Protein AF-A0A9J8C449-F1 (afdb_monomer)

Organism: NCBI:txid630221

Foldseek 3Di:
DDDPDDPDDFDWDDDPPRWTWGWDQDPNDIAIATEDDPVCLVVLLCVLAVDVVNPNDALVSSLVSRVRHHDDPCSSVVSNVSSVPDPVCVVPPDPDDDPDPQDDDPADAAWQQEKEWDKDAQDPQAPVQFRIWIWIATRHLRQIDIATDNDLALVVVLVVLVVVCVPRNQHQEYEYEPDPSCPDPSNVVSCVVSNHHYDYDDPPCCSVRVSRVVVVVQLVVVLVVPADPVNRCSNVCRVVSSLVQQQDQDPVARDRSVCSRPVDHDCDPVNVVVCVVVVDDPPPDAPVNVVVVVVVVVVVQVVQFDDDPDPQKTWGADPPDPDRTDIDRHPDDDDDDDDDDPDDDDDDPDPPDDDDDPPDDPVRVVVVVVLCVVLVVLDDLAAAADPPAADEWAFDPPDAAADDADDDRPVCQVVVVVVVVVCVVSQFKDADPFPHAFYWDWDADPVRDTDIATDCVVSQVGTDADPQDFDDVVVVVVLQVQFPDKDKDAHNVQQSRHAHDPVRFSNQWHDGPVHIMTGRTGGPDRNCSQNRQQVVQCVLCVVPVNFWDDGRRITMGGDHQPPPPDDPCSVVVRSVVVVVSSCSVVVDDDDDDDDDDPDDDDDDDDDDDD

InterPro domains:
  IPR000477 Reverse transcriptase domain [PF00078] (443-555)
  IPR000477 Reverse transcriptase domain [PS50878] (424-610)
  IPR001584 Integrase, catalytic core [PF00665] (111-206)
  IPR001584 Integrase, catalytic core [PS50994] (107-265)
  IPR012337 Ribonuclease H-like superfamily [SSF53098] (104-260)
  IPR036397 Ribonuclease H superfamily [G3DSA:3.30.420.10] (106-303)
  IPR041588 Integrase zinc-binding domain [PF17921] (36-94)
  IPR043128 Reverse transcriptase/Diguanylate cyclase domain [G3DSA:3.30.70.270] (468-555)
  IPR043502 DNA/RNA polymerase superfamily [SSF56672] (372-555)
  IPR054465 Integrase p58-like, C-terminal domain [PF22938] (307-335)

Sequence (610 aa):
MIYNRLPTPLPISSSKTACFYCVAQRRGEEKTLLVVPRSKIQTVLELAHAHPMAGHLGAQNTAQRIRDRFHWPGLEGDVKRYCQACPTCQRTSPHTPPPSPLIPLPIIEVPFERIGMDLVGPLPKSARGHEHILVIVDYATRYPEAIPLRKATAKNIAQELFLLSSRVGLPAEILTDQGTPFMSRIMADLCKLLKVRQIRTSVYHPQTDGLVERFNKTLKQMLRRVVAEDQRDWDQMIPYVLFGIREVPQASTGFTPFELLFNRQPRGLLDVAREAWEQQPAVCRTTLEHIKAMRERIDRVMPLVGRSVGPVTYKVRQPGRRKEEQLYHINLLKRWVGTGPQLSALATTSPVVVDMDPNLSAAQKTELQHLVGQFLDVFSPLPGRTTVIQHEVRTPPGVIVRQRPYRVPEARRHAIETEVQEMLKLGVIEPSQSPWSSPIVMVPKPDGTLRFCNDFRRLNEVSEFDGYPMPRVDELLDRLGRARFISTLDLTKGYWQVPLSKDAKPKTAFSTPSGHWQYRVLPFGLHGAPATFQRLMDVLLRPHMAYAAAYIDDVDFHFTVQHRAGTANANADGLSRIGAAFAGLSGSTPHPPHISPLFRRRRSTLRGGV

pLDDT: mean 71.99, std 20.97, range [21.2, 97.25]

Radius of gyration: 38.18 Å; Cα contacts (8 Å, |Δi|>4): 754; chains: 1; bounding box: 109×76×100 Å

Mean predicted aligned error: 22.21 Å

Nearest PDB structures (foldseek):
  4ol8-assembly1_B  TM=8.889E-01  e=1.199E-18  Saccharomyces cerevisiae
  8r0s-assembly1_A  TM=8.826E-01  e=1.039E-17  Cauliflower mosaic virus
  4ol8-assembly2_F  TM=8.620E-01  e=9.270E-18  Saccharomyces cerevisiae
  7o0h-assembly1_A  TM=8.872E-01  e=2.558E-13  White-tufted-ear marmoset simian foamy virus
  7kse-assembly1_A  TM=8.700E-01  e=1.406E-12  Eastern chimpanzee simian foamy virus

Secondary structure (DSSP, 8-state):
------SS---EEEETTTEEEEEEEETTEEEEEEE--GGGHHHHHIIIIISTTTTT--HHHHHHHHHTTEE-TTHHHHHHHHHHH-HHHHHHS---PPPPP-PPPPPP-STTSEEEEEEE-PPPPPTT---EEEEEEETTT--EEEEEESS--HHHHHHHHHHHHHHH---SEEEE-S-TTTTSHHHHHHHHHTT-EEEE--TT-TTTTHHHHHHHHHHHHHHHHHS-TT---HHHHHHHHHHHHHHSPPTTTSS-HHHHHHSS----HHHHHHHHHTT-------HHHHHHHHHHHHHHHGGGEEEEEETTEEEEE-TTSSSSEEEEE----PPP---------------------TTS-HHHHHHHHHHHHHTGGG--SS----SS--B-----TT---BPPPPPPPHHHHHHHHHHHHHHHHTTSEEE---S-BEEEEEEE-TTSPEEEEE--HHHHHHSPP--PPPPPHHHHHHHHTT-SEEEEEE-TTGGGGSBBPTTTGGGG-EEETTEEEEESBPPTT-TTHHHHHHHHHHHHHGGGTTTEEEETTEEEEEE-----TT-TTHHHHHHHHHHHHHHHHHTPPPPPPP----------------

Structure (mmCIF, N/CA/C/O backbone):
data_AF-A0A9J8C449-F1
#
_entry.id   AF-A0A9J8C449-F1
#
loop_
_atom_site.group_PDB
_atom_site.id
_atom_site.type_symbol
_atom_site.label_atom_id
_atom_site.label_alt_id
_atom_site.label_comp_id
_atom_site.label_asym_id
_atom_site.label_entity_id
_atom_site.label_seq_id
_atom_site.pdbx_PDB_ins_code
_atom_site.Cartn_x
_atom_site.Cartn_y
_atom_site.Cartn_z
_atom_site.occupancy
_atom_site.B_iso_or_equiv
_atom_site.auth_seq_id
_atom_site.auth_comp_id
_atom_site.auth_asym_id
_atom_site.auth_atom_id
_atom_site.pdbx_PDB_model_num
ATOM 1 N N . MET A 1 1 ? 54.808 9.198 -59.146 1.00 37.00 1 MET A N 1
ATOM 2 C CA . MET A 1 1 ? 55.521 9.434 -57.871 1.00 37.00 1 MET A CA 1
ATOM 3 C C . MET A 1 1 ? 54.532 9.838 -56.780 1.00 37.00 1 MET A C 1
ATOM 5 O O . MET A 1 1 ? 54.303 11.024 -56.634 1.00 37.00 1 MET A O 1
ATOM 9 N N . ILE A 1 2 ? 53.912 8.913 -56.036 1.00 38.25 2 ILE A N 1
ATOM 10 C CA . ILE A 1 2 ? 53.208 9.261 -54.782 1.00 38.25 2 ILE A CA 1
ATOM 11 C C . ILE A 1 2 ? 53.187 8.025 -53.879 1.00 38.25 2 ILE A C 1
ATOM 13 O O . ILE A 1 2 ? 52.406 7.127 -54.147 1.00 38.25 2 ILE A O 1
ATOM 17 N N . TYR A 1 3 ? 53.995 7.998 -52.820 1.00 33.19 3 TYR A N 1
ATOM 18 C CA . TYR A 1 3 ? 53.690 7.307 -51.559 1.00 33.19 3 TYR A CA 1
ATOM 19 C C . TYR A 1 3 ? 54.599 7.898 -50.482 1.00 33.19 3 TYR A C 1
ATOM 21 O O . TYR A 1 3 ? 55.740 7.481 -50.331 1.00 33.19 3 TYR A O 1
ATOM 29 N N . ASN A 1 4 ? 54.104 8.897 -49.751 1.00 32.56 4 ASN A N 1
ATOM 30 C CA . ASN A 1 4 ? 54.769 9.375 -48.545 1.00 32.56 4 ASN A CA 1
ATOM 31 C C . ASN A 1 4 ? 53.966 8.940 -47.316 1.00 32.56 4 ASN A C 1
ATOM 33 O O . ASN A 1 4 ? 52.806 9.316 -47.161 1.00 32.56 4 ASN A O 1
ATOM 37 N N . ARG A 1 5 ? 54.669 8.190 -46.457 1.00 38.78 5 ARG A N 1
ATOM 38 C CA . ARG A 1 5 ? 54.369 7.789 -45.071 1.00 38.78 5 ARG A CA 1
ATOM 39 C C . ARG A 1 5 ? 53.291 6.714 -44.874 1.00 38.78 5 ARG A C 1
ATOM 41 O O . ARG A 1 5 ? 52.127 7.005 -44.626 1.00 38.78 5 ARG A O 1
ATOM 48 N N . LEU A 1 6 ? 53.744 5.458 -44.856 1.00 35.78 6 LEU A N 1
ATOM 49 C CA . LEU A 1 6 ? 53.106 4.359 -44.124 1.00 35.78 6 LEU A CA 1
ATOM 50 C C . LEU A 1 6 ? 53.951 4.055 -42.873 1.00 35.78 6 LEU A C 1
ATOM 52 O O . LEU A 1 6 ? 55.174 3.967 -43.000 1.00 35.78 6 LEU A O 1
ATOM 56 N N . PRO A 1 7 ? 53.355 3.886 -41.680 1.00 38.38 7 PRO A N 1
ATOM 57 C CA . PRO A 1 7 ? 54.047 3.273 -40.558 1.00 38.38 7 PRO A CA 1
ATOM 58 C C . PRO A 1 7 ? 54.103 1.756 -40.791 1.00 38.38 7 PRO A C 1
ATOM 60 O O . PRO A 1 7 ? 53.066 1.123 -40.977 1.00 38.38 7 PRO A O 1
ATOM 63 N N . THR A 1 8 ? 55.317 1.199 -40.756 1.00 42.41 8 THR A N 1
ATOM 64 C CA . THR A 1 8 ? 55.696 -0.224 -40.929 1.00 42.41 8 THR A CA 1
ATOM 65 C C . THR A 1 8 ? 55.421 -0.858 -42.314 1.00 42.41 8 THR A C 1
ATOM 67 O O . THR A 1 8 ? 54.273 -0.903 -42.756 1.00 42.41 8 THR A O 1
ATOM 70 N N . PRO A 1 9 ? 56.447 -1.381 -43.026 1.00 44.53 9 PRO A N 1
ATOM 71 C CA . PRO A 1 9 ? 56.247 -2.088 -44.288 1.00 44.53 9 PRO A CA 1
ATOM 72 C C . PRO A 1 9 ? 55.721 -3.505 -44.015 1.00 44.53 9 PRO A C 1
ATOM 74 O O . PRO A 1 9 ? 56.439 -4.354 -43.494 1.00 44.53 9 PRO A O 1
ATOM 77 N N . LEU A 1 10 ? 54.464 -3.770 -44.375 1.00 49.47 10 LEU A N 1
ATOM 78 C CA . LEU A 1 10 ? 54.008 -5.146 -44.588 1.00 49.47 10 LEU A CA 1
ATOM 79 C C . LEU A 1 10 ? 54.718 -5.692 -45.840 1.00 49.47 10 LEU A C 1
ATOM 81 O O . LEU A 1 10 ? 54.863 -4.938 -46.806 1.00 49.47 10 LEU A O 1
ATOM 85 N N . PRO A 1 11 ? 55.157 -6.962 -45.867 1.00 48.03 11 PRO A N 1
ATOM 86 C CA . PRO A 1 11 ? 55.794 -7.536 -47.044 1.00 48.03 11 PRO A CA 1
ATOM 87 C C . PRO A 1 11 ? 54.777 -7.578 -48.190 1.00 48.03 11 PRO A C 1
ATOM 89 O O . PRO A 1 11 ? 53.766 -8.280 -48.120 1.00 48.03 11 PRO A O 1
ATOM 92 N N . ILE A 1 12 ? 55.020 -6.769 -49.223 1.00 54.88 12 ILE A N 1
ATOM 93 C CA . ILE A 1 12 ? 54.203 -6.739 -50.435 1.00 54.88 12 ILE A CA 1
ATOM 94 C C . ILE A 1 12 ? 54.840 -7.698 -51.439 1.00 54.88 12 ILE A C 1
ATOM 96 O O . ILE A 1 12 ? 55.935 -7.446 -51.934 1.00 54.88 12 ILE A O 1
ATOM 100 N N . SER A 1 13 ? 54.151 -8.797 -51.735 1.00 53.62 13 SER A N 1
ATOM 101 C CA . SER A 1 13 ? 54.538 -9.752 -52.776 1.00 53.62 13 SER A CA 1
ATOM 102 C C . SER A 1 13 ? 53.733 -9.461 -54.045 1.00 53.62 13 S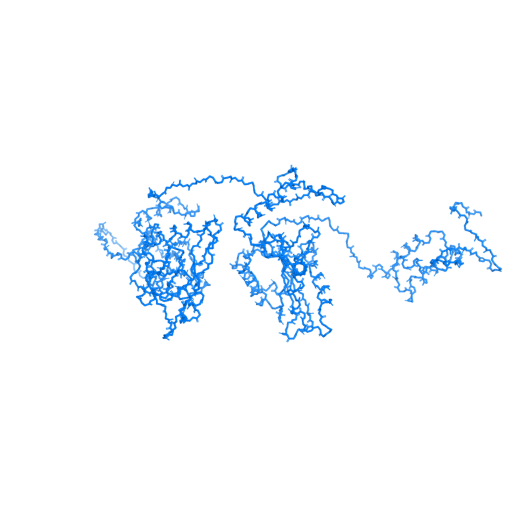ER A C 1
ATOM 104 O O . SER A 1 13 ? 52.500 -9.410 -54.014 1.00 53.62 13 SER A O 1
ATOM 106 N N . SER A 1 14 ? 54.422 -9.217 -55.161 1.00 49.91 14 SER A N 1
ATOM 107 C CA . SER A 1 14 ? 53.812 -9.079 -56.487 1.00 49.91 14 SER A CA 1
ATOM 108 C C . SER A 1 14 ? 53.711 -10.446 -57.161 1.00 49.91 14 SER A C 1
ATOM 110 O O . SER A 1 14 ? 54.717 -11.143 -57.279 1.00 49.91 14 SER A O 1
ATOM 112 N N . SER A 1 15 ? 52.532 -10.811 -57.669 1.00 52.34 15 SER A N 1
ATOM 113 C CA . SER A 1 15 ? 52.363 -11.977 -58.550 1.00 52.34 15 SER A CA 1
ATOM 114 C C . SER A 1 15 ? 51.977 -11.545 -59.976 1.00 52.34 15 SER A C 1
ATOM 116 O O . SER A 1 15 ? 51.610 -10.390 -60.202 1.00 52.34 15 SER A O 1
ATOM 118 N N . LYS A 1 16 ? 52.107 -12.472 -60.939 1.00 46.34 16 LYS A N 1
ATOM 119 C CA . LYS A 1 16 ? 52.131 -12.319 -62.417 1.00 46.34 16 LYS A CA 1
ATOM 120 C C . LYS A 1 16 ? 50.956 -11.558 -63.086 1.00 46.34 16 LYS A C 1
ATOM 122 O O . LYS A 1 16 ? 50.928 -11.469 -64.307 1.00 46.34 16 LYS A O 1
ATOM 127 N N . THR A 1 17 ? 50.021 -10.975 -62.337 1.00 51.72 17 THR A N 1
ATOM 128 C CA . THR A 1 17 ? 48.786 -10.322 -62.828 1.00 51.72 17 THR A CA 1
ATOM 129 C C . THR A 1 17 ? 48.638 -8.841 -62.425 1.00 51.72 17 THR A C 1
ATOM 131 O O . THR A 1 17 ? 47.529 -8.317 -62.398 1.00 51.72 17 THR A O 1
ATOM 134 N N . ALA A 1 18 ? 49.737 -8.138 -62.113 1.00 64.62 18 ALA A N 1
ATOM 135 C CA . ALA A 1 18 ? 49.751 -6.706 -61.740 1.00 64.62 18 ALA A CA 1
ATOM 136 C C . ALA A 1 18 ? 48.918 -6.341 -60.486 1.00 64.62 18 ALA A C 1
ATOM 138 O O . ALA A 1 18 ? 48.523 -5.191 -60.290 1.00 64.62 18 ALA A O 1
ATOM 139 N N . CYS A 1 19 ? 48.670 -7.321 -59.615 1.00 72.31 19 CYS A N 1
ATOM 140 C CA . CYS A 1 19 ? 47.982 -7.155 -58.337 1.00 72.31 19 CYS A CA 1
ATOM 141 C C . CYS A 1 19 ? 48.984 -7.216 -57.178 1.00 72.31 19 CYS A C 1
ATOM 143 O O . CYS A 1 19 ? 49.876 -8.065 -57.166 1.00 72.31 19 CYS A O 1
ATOM 145 N N . PHE A 1 20 ? 48.817 -6.334 -56.192 1.00 79.69 20 PHE A N 1
ATOM 146 C CA . PHE A 1 20 ? 49.635 -6.307 -54.980 1.00 79.69 20 PHE A CA 1
ATOM 147 C C . PHE A 1 20 ? 48.911 -7.019 -53.842 1.00 79.69 20 PHE A C 1
ATOM 149 O O . PHE A 1 20 ? 47.713 -6.818 -53.657 1.00 79.69 20 PHE A O 1
ATOM 156 N N . TYR A 1 21 ? 49.639 -7.803 -53.054 1.00 81.12 21 TYR A N 1
ATOM 157 C CA . TYR A 1 21 ? 49.100 -8.492 -51.885 1.00 81.12 21 TYR A CA 1
ATOM 158 C C . TYR A 1 21 ? 49.872 -8.098 -50.631 1.00 81.12 21 TYR A C 1
ATOM 160 O O . TYR A 1 21 ? 51.076 -7.864 -50.703 1.00 81.12 21 TYR A O 1
ATOM 168 N N . CYS A 1 22 ? 49.197 -8.040 -49.485 1.00 81.44 22 CYS A N 1
ATOM 169 C CA . CYS A 1 22 ? 49.839 -7.925 -48.180 1.00 81.44 22 CYS A CA 1
ATOM 170 C C . CYS A 1 22 ? 49.448 -9.101 -47.289 1.00 81.44 22 CYS A C 1
ATOM 172 O O . CYS A 1 22 ? 48.361 -9.664 -47.410 1.00 81.44 22 CYS A O 1
ATOM 174 N N . VAL A 1 23 ? 50.345 -9.480 -46.390 1.00 81.06 23 VAL A N 1
ATOM 175 C CA . VAL A 1 23 ? 50.112 -10.564 -45.439 1.00 81.06 23 VAL A CA 1
ATOM 176 C C . VAL A 1 23 ? 49.708 -9.967 -44.097 1.00 81.06 23 VAL A C 1
ATOM 178 O O . VAL A 1 23 ? 50.360 -9.045 -43.608 1.00 81.06 23 VAL A O 1
ATOM 181 N N . ALA A 1 24 ? 48.626 -10.466 -43.499 1.00 77.56 24 ALA A N 1
ATOM 182 C CA . ALA A 1 24 ? 48.186 -10.039 -42.177 1.00 77.56 24 ALA A CA 1
ATOM 183 C C . ALA A 1 24 ? 47.729 -11.226 -41.327 1.00 77.56 24 ALA A C 1
ATOM 185 O O . ALA A 1 24 ? 47.005 -12.105 -41.792 1.00 77.56 24 ALA A O 1
ATOM 186 N N . GLN A 1 25 ? 48.084 -11.197 -40.044 1.00 77.81 25 GLN A N 1
ATOM 187 C CA . GLN A 1 25 ? 47.613 -12.176 -39.071 1.00 77.81 25 GLN A CA 1
ATOM 188 C C . GLN A 1 25 ? 46.168 -11.845 -38.658 1.00 77.81 25 GLN A C 1
ATOM 190 O O . GLN A 1 25 ? 45.861 -10.732 -38.201 1.00 77.81 25 GLN A O 1
ATOM 195 N N . ARG A 1 26 ? 45.248 -12.794 -38.851 1.00 73.88 26 ARG A N 1
ATOM 196 C CA . ARG A 1 26 ? 43.815 -12.645 -38.554 1.00 73.88 26 ARG A CA 1
ATOM 197 C C . ARG A 1 26 ? 43.294 -13.919 -37.900 1.00 73.88 26 ARG A C 1
ATOM 199 O O . ARG A 1 26 ? 43.330 -14.980 -38.501 1.00 73.88 26 ARG A O 1
ATOM 206 N N . ARG A 1 27 ? 42.767 -13.800 -36.674 1.00 70.19 27 ARG A N 1
ATOM 207 C CA . ARG A 1 27 ? 42.214 -14.928 -35.891 1.00 70.19 27 ARG A CA 1
ATOM 208 C C . ARG A 1 27 ? 43.188 -16.112 -35.736 1.00 70.19 27 ARG A C 1
ATOM 210 O O . ARG A 1 27 ? 42.762 -17.255 -35.737 1.00 70.19 27 ARG A O 1
ATOM 217 N N . GLY A 1 28 ? 44.481 -15.823 -35.596 1.00 74.19 28 GLY A N 1
ATOM 218 C CA . GLY A 1 28 ? 45.526 -16.843 -35.446 1.00 74.19 28 GLY A CA 1
ATOM 219 C C . GLY A 1 28 ? 46.059 -17.420 -36.760 1.00 74.19 28 GLY A C 1
ATOM 220 O O . GLY A 1 28 ? 47.070 -18.108 -36.726 1.00 74.19 28 GLY A O 1
ATOM 221 N N . GLU A 1 29 ? 45.457 -17.089 -37.906 1.00 76.31 29 GLU A N 1
ATOM 222 C CA . GLU A 1 29 ? 45.892 -17.550 -39.229 1.00 76.31 29 GLU A CA 1
ATOM 223 C C . GLU A 1 29 ? 46.570 -16.426 -40.021 1.00 76.31 29 GLU A C 1
ATOM 225 O O . GLU A 1 29 ? 46.188 -15.251 -39.940 1.00 76.31 29 GLU A O 1
ATOM 230 N N . GLU A 1 30 ? 47.578 -16.788 -40.810 1.00 80.81 30 GLU A N 1
ATOM 231 C CA . GLU A 1 30 ? 48.200 -15.892 -41.777 1.00 80.81 30 GLU A CA 1
ATOM 232 C C . GLU A 1 30 ? 47.324 -15.814 -43.033 1.00 80.81 30 GLU A C 1
ATOM 234 O O . GLU A 1 30 ? 47.089 -16.817 -43.704 1.00 80.81 30 GLU A O 1
ATOM 239 N N . LYS A 1 31 ? 46.806 -14.620 -43.345 1.00 79.50 31 LYS A N 1
ATOM 240 C CA . LYS A 1 31 ? 45.970 -14.400 -44.530 1.00 79.50 31 LYS A CA 1
ATOM 241 C C . LYS A 1 31 ? 46.645 -13.461 -45.515 1.00 79.50 31 LYS A C 1
ATOM 243 O O . LYS A 1 31 ? 47.086 -12.369 -45.154 1.00 79.50 31 LYS A O 1
ATOM 248 N N . THR A 1 32 ? 46.642 -13.864 -46.781 1.00 84.31 32 THR A N 1
ATOM 249 C CA . THR A 1 32 ? 47.030 -13.019 -47.911 1.00 84.31 32 THR A CA 1
ATOM 250 C C . THR A 1 32 ? 45.841 -12.157 -48.338 1.00 84.31 32 THR A C 1
ATOM 252 O O . THR A 1 32 ? 44.788 -12.670 -48.711 1.00 84.31 32 THR A O 1
ATOM 255 N N . LEU A 1 33 ? 46.000 -10.837 -48.276 1.00 84.25 33 LEU A N 1
ATOM 256 C CA . LEU A 1 33 ? 44.975 -9.841 -48.582 1.00 84.25 33 LEU A CA 1
ATOM 257 C C . LEU A 1 33 ? 45.326 -9.109 -49.876 1.00 84.25 33 LEU A C 1
ATOM 259 O O . LEU A 1 33 ? 46.463 -8.675 -50.054 1.00 84.25 33 LEU A O 1
ATOM 263 N N . LEU A 1 34 ? 44.348 -8.912 -50.759 1.00 87.06 34 LEU A N 1
ATOM 264 C CA . LEU A 1 34 ? 44.548 -8.114 -51.968 1.00 87.06 34 LEU A CA 1
ATOM 265 C C . LEU A 1 34 ? 44.576 -6.621 -51.615 1.00 87.06 34 LEU A C 1
ATOM 267 O O . LEU A 1 34 ? 43.636 -6.094 -51.011 1.00 87.06 34 LEU A O 1
ATOM 271 N N . VAL A 1 35 ? 45.632 -5.923 -52.028 1.00 87.12 35 VAL A N 1
ATOM 272 C CA . VAL A 1 35 ? 45.736 -4.469 -51.897 1.00 87.12 35 VAL A CA 1
ATOM 273 C C . VAL A 1 35 ? 44.903 -3.816 -52.995 1.00 87.12 35 VAL A C 1
ATOM 275 O O . VAL A 1 35 ? 45.195 -3.948 -54.183 1.00 87.12 35 VAL A O 1
ATOM 278 N N . VAL A 1 36 ? 43.844 -3.114 -52.598 1.00 86.19 36 VAL A N 1
ATOM 279 C CA . VAL A 1 36 ? 42.850 -2.567 -53.529 1.00 86.19 36 VAL A CA 1
ATOM 280 C C . VAL A 1 36 ? 43.313 -1.204 -54.061 1.00 86.19 36 VAL A C 1
ATOM 282 O O . VAL A 1 36 ? 43.540 -0.287 -53.268 1.00 86.19 36 VAL A O 1
ATOM 285 N N . PRO A 1 37 ? 43.420 -1.012 -55.391 1.00 86.12 37 PRO A N 1
ATOM 286 C CA . PRO A 1 37 ? 43.684 0.300 -55.978 1.00 86.12 37 PRO A CA 1
ATOM 287 C C . PRO A 1 37 ? 42.555 1.288 -55.673 1.00 86.12 37 PRO A C 1
ATOM 289 O O . PRO A 1 37 ? 41.384 0.907 -55.652 1.00 86.12 37 PRO A O 1
ATOM 292 N N . ARG A 1 38 ? 42.877 2.583 -55.535 1.00 84.75 38 ARG A N 1
ATOM 293 C CA . ARG A 1 38 ? 41.885 3.630 -55.207 1.00 84.75 38 ARG A CA 1
ATOM 294 C C . ARG A 1 38 ? 40.649 3.619 -56.115 1.00 84.75 38 ARG A C 1
ATOM 296 O O . ARG A 1 38 ? 39.543 3.819 -55.629 1.00 84.75 38 ARG A O 1
ATOM 303 N N . SER A 1 39 ? 40.821 3.320 -57.403 1.00 85.94 39 SER A N 1
ATOM 304 C CA . SER A 1 39 ? 39.734 3.248 -58.390 1.00 85.94 39 SER A CA 1
ATOM 305 C C . SER A 1 39 ? 38.737 2.103 -58.165 1.00 85.94 39 SER A C 1
ATOM 307 O O . SER A 1 39 ? 37.641 2.144 -58.713 1.00 85.94 39 SER A O 1
ATOM 309 N N . LYS A 1 40 ? 39.090 1.080 -57.376 1.00 88.38 40 LYS A N 1
ATOM 310 C CA . LYS A 1 40 ? 38.257 -0.107 -57.113 1.00 88.38 40 LYS A CA 1
ATOM 311 C C . LYS A 1 40 ? 37.677 -0.151 -55.699 1.00 88.38 40 LYS A C 1
ATOM 313 O O . LYS A 1 40 ? 36.827 -0.995 -55.427 1.00 88.38 40 LYS A O 1
ATOM 318 N N . ILE A 1 41 ? 38.080 0.768 -54.816 1.00 90.12 41 ILE A N 1
ATOM 319 C CA . ILE A 1 41 ? 37.573 0.849 -53.435 1.00 90.12 41 ILE A CA 1
ATOM 320 C C . ILE A 1 41 ? 36.047 0.988 -53.423 1.00 90.12 41 ILE A C 1
ATOM 322 O O . ILE A 1 41 ? 35.378 0.284 -52.670 1.00 90.12 41 ILE A O 1
ATOM 326 N N . GLN A 1 42 ? 35.488 1.828 -54.300 1.00 89.81 42 GLN A N 1
ATOM 327 C CA . GLN A 1 42 ? 34.042 2.050 -54.370 1.00 89.81 42 GLN A CA 1
ATOM 328 C C . GLN A 1 42 ? 33.267 0.758 -54.659 1.00 89.81 42 GLN A C 1
ATOM 330 O O . GLN A 1 42 ? 32.283 0.470 -53.984 1.00 89.81 42 GLN A O 1
ATOM 335 N N . THR A 1 43 ? 33.751 -0.056 -55.598 1.00 90.00 43 THR A N 1
ATOM 336 C CA . THR A 1 43 ? 33.143 -1.349 -55.940 1.00 90.00 43 THR A CA 1
ATOM 337 C C . THR A 1 43 ? 33.159 -2.309 -54.749 1.00 90.00 43 THR A C 1
ATOM 339 O O . THR A 1 43 ? 32.178 -3.001 -54.491 1.00 90.00 43 THR A O 1
ATOM 342 N N . VAL A 1 44 ? 34.255 -2.334 -53.983 1.00 92.31 44 VAL A N 1
ATOM 343 C CA . VAL A 1 44 ? 34.358 -3.170 -52.776 1.00 92.31 44 VAL A CA 1
ATOM 344 C C . VAL A 1 44 ? 33.386 -2.698 -51.690 1.00 92.31 44 VAL A C 1
ATOM 346 O O . VAL A 1 44 ? 32.742 -3.530 -51.056 1.00 92.31 44 VAL A O 1
ATOM 349 N N . LEU A 1 45 ? 33.249 -1.384 -51.484 1.00 91.44 45 LEU A N 1
ATOM 350 C CA . LEU A 1 45 ? 32.314 -0.809 -50.509 1.00 91.44 45 LEU A CA 1
ATOM 351 C C . LEU A 1 45 ? 30.854 -1.112 -50.867 1.00 91.44 45 LEU A C 1
ATOM 353 O O . LEU A 1 45 ? 30.082 -1.530 -50.002 1.00 91.44 45 LEU A O 1
ATOM 357 N N . GLU A 1 46 ? 30.496 -0.970 -52.141 1.00 88.25 46 GLU A N 1
ATOM 358 C CA . GLU A 1 46 ? 29.160 -1.275 -52.651 1.00 88.25 46 GLU A CA 1
ATOM 359 C C . GLU A 1 46 ? 28.807 -2.756 -52.461 1.00 88.25 46 GLU A C 1
ATOM 361 O O . GLU A 1 46 ? 27.770 -3.075 -51.875 1.00 88.25 46 GLU A O 1
ATOM 366 N N . LEU A 1 47 ? 29.712 -3.670 -52.827 1.00 88.88 47 LEU A N 1
ATOM 367 C CA . LEU A 1 47 ? 29.517 -5.111 -52.633 1.00 88.88 47 LEU A CA 1
ATOM 368 C C . LEU A 1 47 ? 29.468 -5.521 -51.156 1.00 88.88 47 LEU A C 1
ATOM 370 O O . LEU A 1 47 ? 28.742 -6.445 -50.792 1.00 88.88 47 LEU A O 1
ATOM 374 N N . ALA A 1 48 ? 30.244 -4.864 -50.294 1.00 87.19 48 ALA A N 1
ATOM 375 C CA . ALA A 1 48 ? 30.349 -5.232 -48.885 1.00 87.19 48 ALA A CA 1
ATOM 376 C C . ALA A 1 48 ? 29.224 -4.669 -48.004 1.00 87.19 48 ALA A C 1
ATOM 378 O O . ALA A 1 48 ? 28.973 -5.249 -46.940 1.00 87.19 48 ALA A O 1
ATOM 379 N N . HIS A 1 49 ? 28.572 -3.578 -48.427 1.00 89.88 49 HIS A N 1
ATOM 380 C CA . HIS A 1 49 ? 27.524 -2.880 -47.675 1.00 89.88 49 HIS A CA 1
ATOM 381 C C . HIS A 1 49 ? 26.170 -2.835 -48.400 1.00 89.88 49 HIS A C 1
ATOM 383 O O . HIS A 1 49 ? 25.175 -3.272 -47.824 1.00 89.88 49 HIS A O 1
ATOM 389 N N . ALA A 1 50 ? 26.130 -2.305 -49.629 1.00 81.75 50 ALA A N 1
ATOM 390 C CA . ALA A 1 50 ? 24.894 -1.956 -50.340 1.00 81.75 50 ALA A CA 1
ATOM 391 C C . ALA A 1 50 ? 24.281 -3.112 -51.148 1.00 81.75 50 ALA A C 1
ATOM 393 O O . ALA A 1 50 ? 23.097 -3.079 -51.474 1.00 81.75 50 ALA A O 1
ATOM 394 N N . HIS A 1 51 ? 25.059 -4.148 -51.461 1.00 85.00 51 HIS A N 1
ATOM 395 C CA . HIS A 1 51 ? 24.545 -5.325 -52.155 1.00 85.00 51 HIS A CA 1
ATOM 396 C C . HIS A 1 51 ? 23.470 -6.049 -51.311 1.00 85.00 51 HIS A C 1
ATOM 398 O O . HIS A 1 51 ? 23.652 -6.201 -50.099 1.00 85.00 51 HIS A O 1
ATOM 404 N N . PRO A 1 52 ? 22.386 -6.588 -51.903 1.00 78.06 52 PRO A N 1
ATOM 405 C CA . PRO A 1 52 ? 21.316 -7.253 -51.147 1.00 78.06 52 PRO A CA 1
ATOM 406 C C . PRO A 1 52 ? 21.807 -8.377 -50.222 1.00 78.06 52 PRO A C 1
ATOM 408 O O . PRO A 1 52 ? 21.395 -8.462 -49.069 1.00 78.06 52 PRO A O 1
ATOM 411 N N . MET A 1 53 ? 22.770 -9.186 -50.679 1.00 72.44 53 MET A N 1
ATOM 412 C CA . MET A 1 53 ? 23.379 -10.248 -49.856 1.00 72.44 53 MET A CA 1
ATOM 413 C C . MET A 1 53 ? 24.274 -9.718 -48.724 1.00 72.44 53 MET A C 1
ATOM 415 O O . MET A 1 53 ? 24.598 -10.447 -47.787 1.00 72.44 53 MET A O 1
ATOM 419 N N . ALA A 1 54 ? 24.711 -8.461 -48.809 1.00 82.12 54 ALA A N 1
ATOM 420 C CA . ALA A 1 54 ? 25.491 -7.821 -47.765 1.00 82.12 54 ALA A CA 1
ATOM 421 C C . ALA A 1 54 ? 24.614 -7.289 -46.623 1.00 82.12 54 ALA A C 1
ATOM 423 O O . ALA A 1 54 ? 25.087 -7.254 -45.482 1.00 82.12 54 ALA A O 1
ATOM 424 N N . GLY A 1 55 ? 23.361 -6.928 -46.907 1.00 81.25 55 GLY A N 1
ATOM 425 C CA . GLY A 1 55 ? 22.341 -6.637 -45.899 1.00 81.25 55 GLY A CA 1
ATOM 426 C C . GLY A 1 55 ? 22.533 -5.331 -45.125 1.00 81.25 55 GLY A C 1
ATOM 427 O O . GLY A 1 55 ? 22.084 -5.255 -43.986 1.00 81.25 55 GLY A O 1
ATOM 428 N N . HIS A 1 56 ? 23.216 -4.323 -45.688 1.00 87.56 56 HIS A N 1
ATOM 429 C CA . HIS A 1 56 ? 23.335 -2.983 -45.088 1.00 87.56 56 HIS A CA 1
ATOM 430 C C . HIS A 1 56 ? 23.841 -2.968 -43.630 1.00 87.56 56 HIS A C 1
ATOM 432 O O . HIS A 1 56 ? 23.454 -2.129 -42.815 1.00 87.56 56 HIS A O 1
ATOM 438 N N . LEU A 1 57 ? 24.730 -3.903 -43.283 1.00 83.31 57 LEU A N 1
ATOM 439 C CA . LEU A 1 57 ? 25.249 -4.034 -41.922 1.00 83.31 57 LEU A CA 1
ATOM 440 C C . LEU A 1 57 ? 26.069 -2.803 -41.499 1.00 83.31 57 LEU A C 1
ATOM 442 O O . LEU A 1 57 ? 26.712 -2.135 -42.314 1.00 83.31 57 LEU A O 1
ATOM 446 N N . GLY A 1 58 ? 26.096 -2.539 -40.189 1.00 83.44 58 GLY A N 1
ATOM 447 C CA . GLY A 1 58 ? 26.836 -1.416 -39.609 1.00 83.44 58 GLY A CA 1
ATOM 448 C C . GLY A 1 58 ? 28.336 -1.421 -39.940 1.00 83.44 58 GLY A C 1
ATOM 449 O O . GLY A 1 58 ? 28.921 -2.458 -40.265 1.00 83.44 58 GLY A O 1
ATOM 450 N N . ALA A 1 59 ? 28.978 -0.253 -39.822 1.00 88.25 59 ALA A N 1
ATOM 451 C CA . ALA A 1 59 ? 30.353 -0.020 -40.281 1.00 88.25 59 ALA A CA 1
ATOM 452 C C . ALA A 1 59 ? 31.384 -1.025 -39.733 1.00 88.25 59 ALA A C 1
ATOM 454 O O . ALA A 1 59 ? 32.275 -1.444 -40.467 1.00 88.25 59 ALA A O 1
ATOM 455 N N . GLN A 1 60 ? 31.248 -1.467 -38.477 1.00 86.31 60 GLN A N 1
ATOM 456 C CA . GLN A 1 60 ? 32.148 -2.467 -37.887 1.00 86.31 60 GLN A CA 1
ATOM 457 C C . GLN A 1 60 ? 32.045 -3.833 -38.580 1.00 86.31 60 GLN A C 1
ATOM 459 O O . GLN A 1 60 ? 33.068 -4.423 -38.929 1.00 86.31 60 GLN A O 1
ATOM 464 N N . ASN A 1 61 ? 30.822 -4.310 -38.827 1.00 85.38 61 ASN A N 1
ATOM 465 C CA . ASN A 1 61 ? 30.568 -5.595 -39.481 1.00 85.38 61 ASN A CA 1
ATOM 466 C C . ASN A 1 61 ? 30.957 -5.550 -40.964 1.00 85.38 61 ASN A C 1
ATOM 468 O O . ASN A 1 61 ? 31.574 -6.486 -41.472 1.00 85.38 61 ASN A O 1
ATOM 472 N N . THR A 1 62 ? 30.664 -4.435 -41.637 1.00 87.50 62 THR A N 1
ATOM 473 C CA . THR A 1 62 ? 31.082 -4.188 -43.024 1.00 87.50 62 THR A CA 1
ATOM 474 C C . THR A 1 62 ? 32.608 -4.172 -43.142 1.00 87.50 62 THR A C 1
ATOM 476 O O . THR A 1 62 ? 33.163 -4.863 -43.992 1.00 87.50 62 THR A O 1
ATOM 479 N N . ALA A 1 63 ? 33.311 -3.472 -42.244 1.00 89.69 63 ALA A N 1
ATOM 480 C CA . ALA A 1 63 ? 34.772 -3.474 -42.225 1.00 89.69 63 ALA A CA 1
ATOM 481 C C . ALA A 1 63 ? 35.320 -4.883 -41.969 1.00 89.69 63 ALA A C 1
ATOM 483 O O . ALA A 1 63 ? 36.232 -5.321 -42.666 1.00 89.69 63 ALA A O 1
ATOM 484 N N . GLN A 1 64 ? 34.730 -5.634 -41.034 1.00 86.00 64 GLN A N 1
ATOM 485 C CA . GLN A 1 64 ? 35.154 -7.003 -40.748 1.00 86.00 64 GLN A CA 1
ATOM 486 C C . GLN A 1 64 ? 35.018 -7.922 -41.968 1.00 86.00 64 GLN A C 1
ATOM 488 O O . GLN A 1 64 ? 35.937 -8.684 -42.257 1.00 86.00 64 GLN A O 1
ATOM 493 N N . ARG A 1 65 ? 33.924 -7.797 -42.728 1.00 86.50 65 ARG A N 1
ATOM 494 C CA . ARG A 1 65 ? 33.688 -8.554 -43.967 1.00 86.50 65 ARG A CA 1
ATOM 495 C C . ARG A 1 65 ? 34.746 -8.280 -45.045 1.00 86.50 65 ARG A C 1
ATOM 497 O O . ARG A 1 65 ? 35.038 -9.175 -45.845 1.00 86.50 65 ARG A O 1
ATOM 504 N N . ILE A 1 66 ? 35.296 -7.065 -45.080 1.00 89.62 66 ILE A N 1
ATOM 505 C CA . ILE A 1 66 ? 36.327 -6.636 -46.036 1.00 89.62 66 ILE A CA 1
ATOM 506 C C . ILE A 1 66 ? 37.724 -7.074 -45.567 1.00 89.62 66 ILE A C 1
ATOM 508 O O . ILE A 1 66 ? 38.502 -7.577 -46.377 1.00 89.62 66 ILE A O 1
ATOM 512 N N . ARG A 1 67 ? 38.023 -6.943 -44.265 1.00 84.94 67 ARG A N 1
ATOM 513 C CA . ARG A 1 67 ? 39.349 -7.197 -43.662 1.00 84.94 67 ARG A CA 1
ATOM 514 C C . ARG A 1 67 ? 39.902 -8.606 -43.884 1.00 84.94 67 ARG A C 1
ATOM 516 O O . ARG A 1 67 ? 41.109 -8.785 -43.765 1.00 84.94 67 ARG A O 1
ATOM 523 N N . ASP A 1 68 ? 39.046 -9.586 -44.160 1.00 82.12 68 ASP A N 1
ATOM 524 C CA . ASP A 1 68 ? 39.461 -10.966 -44.436 1.00 82.12 68 ASP A CA 1
ATOM 525 C C . ASP A 1 68 ? 39.985 -11.185 -45.867 1.00 82.12 68 ASP A C 1
ATOM 527 O O . ASP A 1 68 ? 40.581 -12.225 -46.127 1.00 82.12 68 ASP A O 1
ATOM 531 N N . ARG A 1 69 ? 39.746 -10.248 -46.800 1.00 86.44 69 ARG A N 1
ATOM 532 C CA . ARG A 1 69 ? 40.042 -10.417 -48.240 1.00 86.44 69 ARG A CA 1
ATOM 533 C C . ARG A 1 69 ? 40.801 -9.249 -48.866 1.00 86.44 69 ARG A C 1
ATOM 535 O O . ARG A 1 69 ? 41.571 -9.452 -49.800 1.00 86.44 69 ARG A O 1
ATOM 542 N N . PHE A 1 70 ? 40.584 -8.035 -48.366 1.00 90.31 70 PHE A N 1
ATOM 543 C CA . PHE A 1 70 ? 41.075 -6.805 -48.978 1.00 90.31 70 PHE A CA 1
ATOM 544 C C . PHE A 1 70 ? 41.773 -5.896 -47.966 1.00 90.31 70 PHE A C 1
ATOM 546 O O . PHE A 1 70 ? 41.425 -5.866 -46.782 1.00 90.31 70 PHE A O 1
ATOM 553 N N . HIS A 1 71 ? 42.724 -5.103 -48.456 1.00 87.81 71 HIS A N 1
ATOM 554 C CA . HIS A 1 71 ? 43.437 -4.095 -47.680 1.00 87.81 71 HIS A CA 1
ATOM 555 C C . HIS A 1 71 ? 43.646 -2.804 -48.484 1.00 87.81 71 HIS A C 1
ATOM 557 O O . HIS A 1 71 ? 43.960 -2.841 -49.670 1.00 87.81 71 HIS A O 1
ATOM 563 N N . TRP A 1 72 ? 43.508 -1.652 -47.829 1.00 91.94 72 TRP A N 1
ATOM 564 C CA . TRP A 1 72 ? 44.035 -0.368 -48.295 1.00 91.94 72 TRP A CA 1
ATOM 565 C C . TRP A 1 72 ? 44.212 0.586 -47.100 1.00 91.94 72 TRP A C 1
ATOM 567 O O . TRP A 1 72 ? 43.549 0.412 -46.068 1.00 91.94 72 TRP A O 1
ATOM 577 N N . PRO A 1 73 ? 45.083 1.605 -47.205 1.00 87.06 73 PRO A N 1
ATOM 578 C CA . PRO A 1 73 ? 45.238 2.606 -46.154 1.00 87.06 73 PRO A CA 1
ATOM 579 C C . PRO A 1 73 ? 43.939 3.392 -45.941 1.00 87.06 73 PRO A C 1
ATOM 581 O O . PRO A 1 73 ? 43.393 3.946 -46.890 1.00 87.06 73 PRO A O 1
ATOM 584 N N . GLY A 1 74 ? 43.458 3.461 -44.698 1.00 88.50 74 GLY A N 1
ATOM 585 C CA . GLY A 1 74 ? 42.236 4.202 -44.358 1.00 88.50 74 GLY A CA 1
ATOM 586 C C . GLY A 1 74 ? 40.922 3.424 -44.505 1.00 88.50 74 GLY A C 1
ATOM 587 O O . GLY A 1 74 ? 39.864 4.025 -44.331 1.00 88.50 74 GLY A O 1
ATOM 588 N N . LEU A 1 75 ? 40.975 2.102 -44.736 1.00 88.94 75 LEU A N 1
ATOM 589 C CA . LEU A 1 75 ? 39.806 1.217 -44.891 1.00 88.94 75 LEU A CA 1
ATOM 590 C C . LEU A 1 75 ? 38.679 1.492 -43.892 1.00 88.94 75 LEU A C 1
ATOM 592 O O . LEU A 1 75 ? 37.528 1.638 -44.293 1.00 88.94 75 LEU A O 1
ATOM 596 N N . GLU A 1 76 ? 38.981 1.600 -42.597 1.00 88.44 76 GLU A N 1
ATOM 597 C CA . GLU A 1 76 ? 37.946 1.829 -41.578 1.00 88.44 76 GLU A CA 1
ATOM 598 C C . GLU A 1 76 ? 37.254 3.188 -41.720 1.00 88.44 76 GLU A C 1
ATOM 600 O O . GLU A 1 76 ? 36.038 3.289 -41.541 1.00 88.44 76 GLU A O 1
ATOM 605 N N . GLY A 1 77 ? 38.021 4.225 -42.065 1.00 90.62 77 GLY A N 1
ATOM 606 C CA . GLY A 1 77 ? 37.503 5.571 -42.282 1.00 90.62 77 GLY A CA 1
ATOM 607 C C . GLY A 1 77 ? 36.594 5.635 -43.505 1.00 90.62 77 GLY A C 1
ATOM 608 O O . GLY A 1 77 ? 35.507 6.208 -43.429 1.00 90.62 77 GLY A O 1
ATOM 609 N N . ASP A 1 78 ? 36.998 4.992 -44.601 1.00 91.75 78 ASP A N 1
ATOM 610 C CA . ASP A 1 78 ? 36.213 4.960 -45.837 1.00 91.75 78 ASP A CA 1
ATOM 611 C C . ASP A 1 78 ? 34.932 4.131 -45.684 1.00 91.75 78 ASP A C 1
ATOM 613 O O . ASP A 1 78 ? 33.862 4.587 -46.086 1.00 91.75 78 ASP A O 1
ATOM 617 N N . VAL A 1 79 ? 34.997 2.969 -45.019 1.00 92.38 79 VAL A N 1
ATOM 618 C CA . VAL A 1 79 ? 33.805 2.162 -44.698 1.00 92.38 79 VAL A CA 1
ATOM 619 C C . VAL A 1 79 ? 32.824 2.954 -43.837 1.00 92.38 79 VAL A C 1
ATOM 621 O O . VAL A 1 79 ? 31.624 2.961 -44.117 1.00 92.38 79 VAL A O 1
ATOM 624 N N . LYS A 1 80 ? 33.316 3.646 -42.801 1.00 92.19 80 LYS A N 1
ATOM 625 C CA . LYS A 1 80 ? 32.476 4.476 -41.929 1.00 92.19 80 LYS A CA 1
ATOM 626 C C . LYS A 1 80 ? 31.795 5.594 -42.719 1.00 92.19 80 LYS A C 1
ATOM 628 O O . LYS A 1 80 ? 30.581 5.749 -42.596 1.00 92.19 80 LYS A O 1
ATOM 633 N N . ARG A 1 81 ? 32.550 6.319 -43.554 1.00 91.75 81 ARG A N 1
ATOM 634 C CA . ARG A 1 81 ? 32.027 7.405 -44.399 1.00 91.75 81 ARG A CA 1
ATOM 635 C C . ARG A 1 81 ? 30.969 6.890 -45.379 1.00 91.75 81 ARG A C 1
ATOM 637 O O . ARG A 1 81 ? 29.920 7.508 -45.514 1.00 91.75 81 ARG A O 1
ATOM 644 N N . TYR A 1 82 ? 31.206 5.735 -45.999 1.00 92.75 82 TYR A N 1
ATOM 645 C CA . TYR A 1 82 ? 30.267 5.117 -46.936 1.00 92.75 82 TYR A CA 1
ATOM 646 C C . TYR A 1 82 ? 28.955 4.689 -46.261 1.00 92.75 82 TYR A C 1
ATOM 648 O O . TYR A 1 82 ? 27.878 5.023 -46.744 1.00 92.75 82 TYR A O 1
ATOM 656 N N . CYS A 1 83 ? 29.025 4.024 -45.100 1.00 89.19 83 CYS A N 1
ATOM 657 C CA . CYS A 1 83 ? 27.827 3.628 -44.346 1.00 89.19 83 CYS A CA 1
ATOM 658 C C . CYS A 1 83 ? 27.015 4.851 -43.872 1.00 89.19 83 CYS A C 1
ATOM 660 O O . CYS A 1 83 ? 25.786 4.822 -43.868 1.00 89.19 83 CYS A O 1
ATOM 662 N N . GLN A 1 84 ? 27.694 5.937 -43.481 1.00 87.94 84 GLN A N 1
ATOM 663 C CA . GLN A 1 84 ? 27.052 7.195 -43.080 1.00 87.94 84 GLN A CA 1
ATOM 664 C C . GLN A 1 84 ? 26.399 7.932 -44.258 1.00 87.94 84 GLN A C 1
ATOM 666 O O . GLN A 1 84 ? 25.387 8.595 -44.069 1.00 87.94 84 GLN A O 1
ATOM 671 N N . ALA A 1 85 ? 26.939 7.794 -45.468 1.00 90.25 85 ALA A N 1
ATOM 672 C CA . ALA A 1 85 ? 26.375 8.396 -46.674 1.00 90.25 85 ALA A CA 1
ATOM 673 C C . ALA A 1 85 ? 25.288 7.533 -47.350 1.00 90.25 85 ALA A C 1
ATOM 675 O O . ALA A 1 85 ? 24.635 8.007 -48.275 1.00 90.25 85 ALA A O 1
ATOM 676 N N . CYS A 1 86 ? 25.085 6.277 -46.925 1.00 89.25 86 CYS A N 1
ATOM 677 C CA . CYS A 1 86 ? 24.153 5.349 -47.571 1.00 89.25 86 CYS A CA 1
ATOM 678 C C . CYS A 1 86 ? 22.680 5.782 -47.387 1.00 89.25 86 CYS A C 1
ATOM 680 O O . CYS A 1 86 ? 22.172 5.715 -46.263 1.00 89.25 86 CYS A O 1
ATOM 682 N N . PRO A 1 87 ? 21.944 6.137 -48.463 1.00 85.94 87 PRO A N 1
ATOM 683 C CA . PRO A 1 87 ? 20.569 6.631 -48.354 1.00 85.94 87 PRO A CA 1
ATOM 684 C C . PRO A 1 87 ? 19.603 5.617 -47.735 1.00 85.94 87 PRO A C 1
ATOM 686 O O . PRO A 1 87 ? 18.741 5.995 -46.945 1.00 85.94 87 PRO A O 1
ATOM 689 N N . THR A 1 88 ? 19.761 4.328 -48.055 1.00 82.62 88 THR A N 1
ATOM 690 C CA . THR A 1 88 ? 18.938 3.250 -47.488 1.00 82.62 88 THR A CA 1
ATOM 691 C C . THR A 1 88 ? 19.096 3.207 -45.973 1.00 82.62 88 THR A C 1
ATOM 693 O O . THR A 1 88 ? 18.105 3.312 -45.257 1.00 82.62 88 THR A O 1
ATOM 696 N N . CYS A 1 89 ? 20.339 3.170 -45.475 1.00 84.25 89 CYS A N 1
ATOM 697 C CA . CYS A 1 89 ? 20.615 3.145 -44.041 1.00 84.25 89 CYS A CA 1
ATOM 698 C C . CYS A 1 89 ? 20.170 4.421 -43.333 1.00 84.25 89 CYS A C 1
ATOM 700 O O . CYS A 1 89 ? 19.635 4.323 -42.236 1.00 84.25 89 CYS A O 1
ATOM 702 N N . GLN A 1 90 ? 20.368 5.602 -43.923 1.00 84.19 90 GLN A N 1
ATOM 703 C CA . GLN A 1 90 ? 19.946 6.867 -43.307 1.00 84.19 90 GLN A CA 1
ATOM 704 C C . GLN A 1 90 ? 18.416 6.988 -43.206 1.00 84.19 90 GLN A C 1
ATOM 706 O O . GLN A 1 90 ? 17.919 7.609 -42.273 1.00 84.19 90 GLN A O 1
ATOM 711 N N . ARG A 1 91 ? 17.661 6.363 -44.121 1.00 80.44 91 ARG A N 1
ATOM 712 C CA . ARG A 1 91 ? 16.187 6.340 -44.083 1.00 80.44 91 ARG A CA 1
ATOM 713 C C . ARG A 1 91 ? 15.613 5.297 -43.124 1.00 80.44 91 ARG A C 1
ATOM 715 O O . ARG A 1 91 ? 14.523 5.505 -42.606 1.00 80.44 91 ARG A O 1
ATOM 722 N N . THR A 1 92 ? 16.304 4.175 -42.917 1.00 70.81 92 THR A N 1
ATOM 723 C CA . THR A 1 92 ? 15.814 3.063 -42.080 1.00 70.81 92 THR A CA 1
ATOM 724 C C . THR A 1 92 ? 16.391 3.046 -40.670 1.00 70.81 92 THR A C 1
ATOM 726 O O . THR A 1 92 ? 15.860 2.359 -39.801 1.00 70.81 92 THR A O 1
ATOM 729 N N . SER A 1 93 ? 17.512 3.730 -40.437 1.00 62.22 93 SER A N 1
ATOM 730 C CA . SER A 1 93 ? 18.172 3.715 -39.132 1.00 62.22 93 SER A CA 1
ATOM 731 C C . SER A 1 93 ? 17.335 4.505 -38.120 1.00 62.22 93 SER A C 1
ATOM 733 O O . SER A 1 93 ? 16.948 5.636 -38.414 1.00 62.22 93 SER A O 1
ATOM 735 N N . PRO A 1 94 ? 17.060 3.955 -36.923 1.00 54.28 94 PRO A N 1
ATOM 736 C CA . PRO A 1 94 ? 16.341 4.682 -35.888 1.00 54.28 94 PRO A CA 1
ATOM 737 C C . PRO A 1 94 ? 17.162 5.909 -35.487 1.00 54.28 94 PRO A C 1
ATOM 739 O O . PRO A 1 94 ? 18.289 5.790 -35.003 1.00 54.28 94 PRO A O 1
ATOM 742 N N . HIS A 1 95 ? 16.605 7.100 -35.703 1.00 52.12 95 HIS A N 1
ATOM 743 C CA . HIS A 1 95 ? 17.184 8.324 -35.177 1.00 52.12 95 HIS A CA 1
ATOM 744 C C . HIS A 1 95 ? 16.972 8.324 -33.663 1.00 52.12 95 HIS A C 1
ATOM 746 O O . HIS A 1 95 ? 15.903 8.678 -33.174 1.00 52.12 95 HIS A O 1
ATOM 752 N N . THR A 1 96 ? 17.981 7.897 -32.907 1.00 52.47 96 THR A N 1
ATOM 753 C CA . THR A 1 96 ? 17.997 8.110 -31.459 1.00 52.47 96 THR A CA 1
ATOM 754 C C . THR A 1 96 ? 18.498 9.535 -31.234 1.00 52.47 96 THR A C 1
ATOM 756 O O . THR A 1 96 ? 19.666 9.803 -31.535 1.00 52.47 96 THR A O 1
ATOM 759 N N . PRO A 1 97 ? 17.657 10.486 -30.791 1.00 48.81 97 PRO A N 1
ATOM 760 C CA . PRO A 1 97 ? 18.140 11.815 -30.449 1.00 48.81 97 PRO A CA 1
ATOM 761 C C . PRO A 1 97 ? 19.225 11.705 -29.365 1.00 48.81 97 PRO A C 1
ATOM 763 O O . PRO A 1 97 ? 19.190 10.767 -28.556 1.00 48.81 97 PRO A O 1
ATOM 766 N N . PRO A 1 98 ? 20.209 12.626 -29.340 1.00 50.38 98 PRO A N 1
ATOM 767 C CA . PRO A 1 98 ? 21.160 12.683 -28.241 1.00 50.38 98 PRO A CA 1
ATOM 768 C C . PRO A 1 98 ? 20.373 12.753 -26.925 1.00 50.38 98 PRO A C 1
ATOM 770 O O . PRO A 1 98 ? 19.397 13.506 -26.852 1.00 50.38 98 PRO A O 1
ATOM 773 N N . PRO A 1 99 ? 20.734 11.950 -25.907 1.00 48.66 99 PRO A N 1
ATOM 774 C CA . PRO A 1 99 ? 20.003 11.936 -24.652 1.00 48.66 99 PRO A CA 1
ATOM 775 C C . PRO A 1 99 ? 19.978 13.355 -24.088 1.00 48.66 99 PRO A C 1
ATOM 777 O O . PRO A 1 99 ? 21.031 13.953 -23.859 1.00 48.66 99 PRO A O 1
ATOM 780 N N . SER A 1 100 ? 18.775 13.900 -23.896 1.00 42.03 100 SER A N 1
ATOM 781 C CA . SER A 1 100 ? 18.596 15.176 -23.210 1.00 42.03 100 SER A CA 1
ATOM 782 C C . SER A 1 100 ? 19.334 15.126 -21.869 1.00 42.03 100 SER A C 1
ATOM 784 O O . SER A 1 100 ? 19.317 14.064 -21.229 1.00 42.03 100 SER A O 1
ATOM 786 N N . PRO A 1 101 ? 19.980 16.228 -21.440 1.00 45.59 101 PRO A N 1
ATOM 787 C CA . PRO A 1 101 ? 20.704 16.267 -20.176 1.00 45.59 101 PRO A CA 1
ATOM 788 C C . PRO A 1 101 ? 19.815 15.706 -19.064 1.00 45.59 101 PRO A C 1
ATOM 790 O O . PRO A 1 101 ? 18.662 16.108 -18.924 1.00 45.59 101 PRO A O 1
ATOM 793 N N . LEU A 1 102 ? 20.331 14.708 -18.342 1.00 45.16 102 LEU A N 1
ATOM 794 C CA . LEU A 1 102 ? 19.599 14.017 -17.286 1.00 45.16 102 LEU A CA 1
ATOM 795 C C . LEU A 1 102 ? 19.259 15.030 -16.192 1.00 45.16 102 LEU A C 1
ATOM 797 O O . LEU A 1 102 ? 20.122 15.403 -15.400 1.00 45.16 102 LEU A O 1
ATOM 801 N N . ILE A 1 103 ? 18.007 15.476 -16.153 1.00 46.34 103 ILE A N 1
ATOM 802 C CA . ILE A 1 103 ? 17.498 16.254 -15.029 1.00 46.34 103 ILE A CA 1
ATOM 803 C C . ILE A 1 103 ? 17.283 15.256 -13.883 1.00 46.34 103 ILE A C 1
ATOM 805 O O . ILE A 1 103 ? 16.549 14.279 -14.068 1.00 46.34 103 ILE A O 1
ATOM 809 N N . PRO A 1 104 ? 17.928 15.433 -12.718 1.00 46.69 104 PRO A N 1
ATOM 810 C CA . PRO A 1 104 ? 17.665 14.578 -11.572 1.00 46.69 104 PRO A CA 1
ATOM 811 C C . PRO A 1 104 ? 16.188 14.705 -11.184 1.00 46.69 104 PRO A C 1
ATOM 813 O O . PRO A 1 104 ? 15.674 15.806 -10.991 1.00 46.69 104 PRO A O 1
ATOM 816 N N . LEU A 1 105 ? 15.497 13.565 -11.108 1.00 53.66 105 LEU A N 1
ATOM 817 C CA . LEU A 1 105 ? 14.121 13.510 -10.623 1.00 53.66 105 LEU A CA 1
ATOM 818 C C . LEU A 1 105 ? 14.059 14.105 -9.206 1.00 53.66 105 LEU A C 1
ATOM 820 O O . LEU A 1 105 ? 14.984 13.867 -8.422 1.00 53.66 105 LEU A O 1
ATOM 824 N N . PRO A 1 106 ? 12.986 14.839 -8.859 1.00 54.72 106 PRO A N 1
ATOM 825 C CA . PRO A 1 106 ? 12.797 15.311 -7.495 1.00 54.72 106 PRO A CA 1
ATOM 826 C C . PRO A 1 106 ? 12.830 14.114 -6.539 1.00 54.72 106 PRO A C 1
ATOM 828 O O . PRO A 1 106 ? 12.254 13.059 -6.822 1.00 54.72 106 PRO A O 1
ATOM 831 N N . ILE A 1 107 ? 13.570 14.272 -5.445 1.00 62.31 107 ILE A N 1
ATOM 832 C CA . ILE A 1 107 ? 13.771 13.226 -4.444 1.00 62.31 107 ILE A CA 1
ATOM 833 C C . ILE A 1 107 ? 12.458 13.055 -3.681 1.00 62.31 107 ILE A C 1
ATOM 835 O O . ILE A 1 107 ? 11.900 14.032 -3.195 1.00 62.31 107 ILE A O 1
ATOM 839 N N . ILE A 1 108 ? 11.972 11.817 -3.609 1.00 73.81 108 ILE A N 1
ATOM 840 C CA . ILE A 1 108 ? 10.781 11.444 -2.842 1.00 73.81 108 ILE A CA 1
ATOM 841 C C . ILE A 1 108 ? 11.270 10.818 -1.542 1.00 73.81 108 ILE A C 1
ATOM 843 O O . ILE A 1 108 ? 12.061 9.873 -1.580 1.00 73.81 108 ILE A O 1
ATOM 847 N N . GLU A 1 109 ? 10.861 11.389 -0.413 1.00 63.19 109 GLU A N 1
ATOM 848 C CA . GLU A 1 109 ? 11.390 11.036 0.909 1.00 63.19 109 GLU A CA 1
ATOM 849 C C . GLU A 1 109 ? 10.545 9.969 1.598 1.00 63.19 109 GLU A C 1
ATOM 851 O O . GLU A 1 109 ? 11.080 9.121 2.313 1.00 63.19 109 GLU A O 1
ATOM 856 N N . VAL A 1 110 ? 9.228 10.000 1.375 1.00 78.75 110 VAL A N 1
ATOM 857 C CA . VAL A 1 110 ? 8.283 9.127 2.064 1.00 78.75 110 VAL A CA 1
ATOM 858 C C . VAL A 1 110 ? 7.953 7.916 1.179 1.00 78.75 110 VAL A C 1
ATOM 860 O O . VAL A 1 110 ? 7.553 8.086 0.023 1.00 78.75 110 VAL A O 1
ATOM 863 N N . PRO A 1 111 ? 8.102 6.676 1.690 1.00 88.00 111 PRO A N 1
ATOM 864 C CA . PRO A 1 111 ? 7.679 5.478 0.972 1.00 88.00 111 PRO A CA 1
ATOM 865 C C . PRO A 1 111 ? 6.225 5.570 0.513 1.00 88.00 111 PRO A C 1
ATOM 867 O O . PRO A 1 111 ? 5.348 5.930 1.293 1.00 88.00 111 PRO A O 1
ATOM 870 N N . PHE A 1 112 ? 5.983 5.222 -0.749 1.00 91.19 112 PHE A N 1
ATOM 871 C CA . PHE A 1 112 ? 4.679 5.243 -1.415 1.00 91.19 112 PHE A CA 1
ATOM 872 C C . PHE A 1 112 ? 4.033 6.625 -1.575 1.00 91.19 112 PHE A C 1
ATOM 874 O O . PHE A 1 112 ? 2.920 6.701 -2.083 1.00 91.19 112 PHE A O 1
ATOM 881 N N . GLU A 1 113 ? 4.719 7.725 -1.253 1.00 89.31 113 GLU A N 1
ATOM 882 C CA . GLU A 1 113 ? 4.219 9.082 -1.517 1.00 89.31 113 GLU A CA 1
ATOM 883 C C . GLU A 1 113 ? 4.047 9.341 -3.015 1.00 89.31 113 GLU A C 1
ATOM 885 O O . GLU A 1 113 ? 3.019 9.865 -3.445 1.00 89.31 113 GLU A O 1
ATOM 890 N N . ARG A 1 114 ? 5.027 8.912 -3.818 1.00 90.56 114 ARG A N 1
ATOM 891 C CA . ARG A 1 114 ? 4.926 8.875 -5.276 1.00 90.56 114 ARG A CA 1
ATOM 892 C C . ARG A 1 114 ? 5.122 7.454 -5.770 1.00 90.56 114 ARG A C 1
ATOM 894 O O . ARG A 1 114 ? 6.186 6.862 -5.573 1.00 90.56 114 ARG A O 1
ATOM 901 N N . ILE A 1 115 ? 4.135 6.952 -6.498 1.00 92.44 115 ILE A N 1
ATOM 902 C CA . ILE A 1 115 ? 4.222 5.663 -7.185 1.00 92.44 115 ILE A CA 1
ATOM 903 C C . ILE A 1 115 ? 4.186 5.864 -8.698 1.00 92.44 115 ILE A C 1
ATOM 905 O O . ILE A 1 115 ? 3.483 6.740 -9.198 1.00 92.44 115 ILE A O 1
ATOM 909 N N . GLY A 1 116 ? 4.947 5.056 -9.430 1.00 91.25 116 GLY A N 1
ATOM 910 C CA . GLY A 1 116 ? 4.794 4.904 -10.876 1.00 91.25 116 GLY A CA 1
ATOM 911 C C . GLY A 1 116 ? 3.994 3.650 -11.188 1.00 91.25 116 GLY A C 1
ATOM 912 O O . GLY A 1 116 ? 4.236 2.619 -10.560 1.00 91.25 116 GLY A O 1
ATOM 913 N N . MET A 1 117 ? 3.057 3.734 -12.129 1.00 92.19 117 MET A N 1
ATOM 914 C CA . MET A 1 117 ? 2.223 2.612 -12.556 1.00 92.19 117 MET A CA 1
ATOM 915 C C . MET A 1 117 ? 2.333 2.393 -14.064 1.00 92.19 117 MET A C 1
ATOM 917 O O . MET A 1 117 ? 2.243 3.348 -14.831 1.00 92.19 117 MET A O 1
ATOM 921 N N . ASP A 1 118 ? 2.449 1.131 -14.476 1.00 91.75 118 ASP A N 1
ATOM 922 C CA . ASP A 1 118 ? 2.461 0.722 -15.886 1.00 91.75 118 ASP A CA 1
ATOM 923 C C . ASP A 1 118 ? 1.747 -0.631 -16.059 1.00 91.75 118 ASP A C 1
ATOM 925 O O . ASP A 1 118 ? 1.561 -1.393 -15.102 1.00 91.75 118 ASP A O 1
ATOM 929 N N . LEU A 1 119 ? 1.334 -0.942 -17.284 1.00 91.81 119 LEU A N 1
ATOM 930 C CA . LEU A 1 119 ? 0.727 -2.211 -17.664 1.00 91.81 119 LEU A CA 1
ATOM 931 C C . LEU A 1 119 ? 1.674 -3.021 -18.545 1.00 91.81 119 LEU A C 1
ATOM 933 O O . LEU A 1 119 ? 2.079 -2.619 -19.632 1.00 91.81 119 LEU A O 1
ATOM 937 N N . VAL A 1 120 ? 1.945 -4.251 -18.122 1.00 91.38 120 VAL A N 1
ATOM 938 C CA . VAL A 1 120 ? 2.644 -5.236 -18.943 1.00 91.38 120 VAL A CA 1
ATOM 939 C C . VAL A 1 120 ? 1.632 -6.214 -19.531 1.00 91.38 120 VAL A C 1
ATOM 941 O O . VAL A 1 120 ? 0.982 -6.958 -18.800 1.00 91.38 120 VAL A O 1
ATOM 944 N N . GLY A 1 121 ? 1.523 -6.250 -20.858 1.00 87.31 121 GLY A N 1
ATOM 945 C CA . GLY A 1 121 ? 0.703 -7.222 -21.577 1.00 87.31 121 GLY A CA 1
ATOM 946 C C . GLY A 1 121 ? 0.405 -6.806 -23.023 1.00 87.31 121 GLY A C 1
ATOM 947 O O . GLY A 1 121 ? 0.936 -5.790 -23.478 1.00 87.31 121 GLY A O 1
ATOM 948 N N . PRO A 1 122 ? -0.420 -7.587 -23.740 1.00 87.25 122 PRO A N 1
ATOM 949 C CA . PRO A 1 122 ? -0.976 -8.869 -23.301 1.00 87.25 122 PRO A CA 1
ATOM 950 C C . PRO A 1 122 ? 0.097 -9.973 -23.241 1.00 87.25 122 PRO A C 1
ATOM 952 O O . PRO A 1 122 ? 0.982 -10.055 -24.092 1.00 87.25 122 PRO A O 1
ATOM 955 N N . LEU A 1 123 ? 0.029 -10.812 -22.209 1.00 90.44 123 LEU A N 1
ATOM 956 C CA . LEU A 1 123 ? 0.834 -12.021 -22.021 1.00 90.44 123 LEU A CA 1
ATOM 957 C C . LEU A 1 123 ? 0.001 -13.269 -22.369 1.00 90.44 123 LEU A C 1
ATOM 959 O O . LEU A 1 123 ? -1.233 -13.194 -22.370 1.00 90.44 123 LEU A O 1
ATOM 963 N N . PRO A 1 124 ? 0.633 -14.430 -22.629 1.00 91.25 124 PRO A N 1
ATOM 964 C CA . PRO A 1 124 ? -0.082 -15.700 -22.730 1.00 91.25 124 PRO A CA 1
ATOM 965 C C . PRO A 1 124 ? -0.958 -15.933 -21.501 1.00 91.25 124 PRO A C 1
ATOM 967 O O . PRO A 1 124 ? -0.556 -15.629 -20.377 1.00 91.25 124 PRO A O 1
ATOM 970 N N . LYS A 1 125 ? -2.169 -16.456 -21.704 1.00 94.25 125 LYS A N 1
ATOM 971 C CA . LYS A 1 125 ? -3.108 -16.649 -20.598 1.00 94.25 125 LYS A CA 1
ATOM 972 C C . LYS A 1 125 ? -2.572 -17.677 -19.608 1.00 94.25 125 LYS A C 1
ATOM 974 O O . LYS A 1 125 ? -2.329 -18.823 -19.984 1.00 94.25 125 LYS A O 1
ATOM 979 N N . SER A 1 126 ? -2.462 -17.277 -18.343 1.00 93.81 126 SER A N 1
ATOM 980 C CA . SER A 1 126 ? -2.138 -18.212 -17.266 1.00 93.81 126 SER A CA 1
ATOM 981 C C . SER A 1 126 ? -3.261 -19.235 -17.065 1.00 93.81 126 SER A C 1
ATOM 983 O O . SER A 1 126 ? -4.401 -19.019 -17.491 1.00 93.81 126 SER A O 1
ATOM 985 N N . ALA A 1 127 ? -2.985 -20.323 -16.344 1.00 90.81 127 ALA A N 1
ATOM 986 C CA . ALA A 1 127 ? -3.994 -21.317 -15.970 1.00 90.81 127 ALA A CA 1
ATOM 987 C C . ALA A 1 127 ? -5.178 -20.699 -15.195 1.00 90.81 127 ALA A C 1
ATOM 989 O O . ALA A 1 127 ? -6.307 -21.171 -15.298 1.00 90.81 127 ALA A O 1
ATOM 990 N N . ARG A 1 128 ? -4.938 -19.603 -14.459 1.00 92.44 128 ARG A N 1
ATOM 991 C CA . ARG A 1 128 ? -5.963 -18.854 -13.704 1.00 92.44 128 ARG A CA 1
ATOM 992 C C . ARG A 1 128 ? -6.638 -17.739 -14.519 1.00 92.44 128 ARG A C 1
ATOM 994 O O . ARG A 1 128 ? -7.478 -17.006 -13.985 1.00 92.44 128 ARG A O 1
ATOM 1001 N N . GLY A 1 129 ? -6.289 -17.618 -15.802 1.00 93.19 129 GLY A N 1
ATOM 1002 C CA . GLY A 1 129 ? -6.890 -16.691 -16.758 1.00 93.19 129 GLY A CA 1
ATOM 1003 C C . GLY A 1 129 ? -6.336 -15.267 -16.716 1.00 93.19 129 GLY A C 1
ATOM 1004 O O . GLY A 1 129 ? -7.010 -14.357 -17.196 1.00 93.19 129 GLY A O 1
ATOM 1005 N N . HIS A 1 130 ? -5.155 -15.046 -16.133 1.00 96.00 130 HIS A N 1
ATOM 1006 C CA . HIS A 1 130 ? -4.492 -13.739 -16.157 1.00 96.00 130 HIS A CA 1
ATOM 1007 C C . 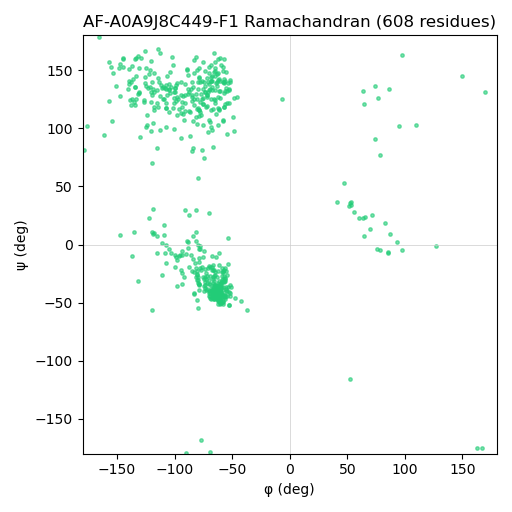HIS A 1 130 ? -3.808 -13.510 -17.510 1.00 96.00 130 HIS A C 1
ATOM 1009 O O . HIS A 1 130 ? -3.267 -14.447 -18.089 1.00 96.00 130 HIS A O 1
ATOM 1015 N N . GLU A 1 131 ? -3.829 -12.274 -18.011 1.00 94.94 131 GLU A N 1
ATOM 1016 C CA . GLU A 1 131 ? -3.233 -11.878 -19.307 1.00 94.94 131 GLU A CA 1
ATOM 1017 C C . GLU A 1 131 ? -2.474 -10.545 -19.240 1.00 94.94 131 GLU A C 1
ATOM 1019 O O . GLU A 1 131 ? -1.777 -10.187 -20.183 1.00 94.94 131 GLU A O 1
ATOM 1024 N N . HIS A 1 132 ? -2.580 -9.803 -18.140 1.00 95.75 132 HIS A N 1
ATOM 1025 C CA . HIS A 1 132 ? -1.868 -8.543 -17.940 1.00 95.75 132 HIS A CA 1
ATOM 1026 C C . HIS A 1 132 ? -1.235 -8.514 -16.550 1.00 95.75 132 HIS A C 1
ATOM 1028 O O . HIS A 1 132 ? -1.648 -9.254 -15.658 1.00 95.75 132 HIS A O 1
ATOM 1034 N N . ILE A 1 133 ? -0.253 -7.645 -16.350 1.00 96.00 133 ILE A N 1
ATOM 1035 C CA . ILE A 1 133 ? 0.340 -7.357 -15.045 1.00 96.00 133 ILE A CA 1
ATOM 1036 C C . ILE A 1 133 ? 0.271 -5.850 -14.837 1.00 96.00 133 ILE A C 1
ATOM 1038 O O . ILE A 1 133 ? 0.812 -5.095 -15.643 1.00 96.00 133 ILE A O 1
ATOM 1042 N N . LEU A 1 134 ? -0.377 -5.419 -13.759 1.00 96.00 134 LEU A N 1
ATOM 1043 C CA . LEU A 1 134 ? -0.252 -4.059 -13.259 1.00 96.00 134 LEU A CA 1
ATOM 1044 C C . LEU A 1 134 ? 1.030 -3.966 -12.445 1.00 96.00 134 LEU A C 1
ATOM 1046 O O . LEU A 1 134 ? 1.180 -4.636 -11.424 1.00 96.00 134 LEU A O 1
ATOM 1050 N N . VAL A 1 135 ? 1.956 -3.147 -12.910 1.00 95.44 135 VAL A N 1
ATOM 1051 C CA . VAL A 1 135 ? 3.214 -2.889 -12.231 1.00 95.44 135 VAL A CA 1
ATOM 1052 C C . VAL A 1 135 ? 3.112 -1.574 -11.487 1.00 95.44 135 VAL A C 1
ATOM 1054 O O . VAL A 1 135 ? 2.646 -0.584 -12.042 1.00 95.44 135 VAL A O 1
ATOM 1057 N N . ILE A 1 136 ? 3.582 -1.571 -10.243 1.00 94.69 136 ILE A N 1
ATOM 1058 C CA . ILE A 1 136 ? 3.645 -0.392 -9.389 1.00 94.69 136 ILE A CA 1
ATOM 1059 C C . ILE A 1 136 ? 5.045 -0.318 -8.784 1.00 94.69 136 ILE A C 1
ATOM 1061 O O . ILE A 1 136 ? 5.539 -1.301 -8.237 1.00 94.69 136 ILE A O 1
ATOM 1065 N N . VAL A 1 137 ? 5.702 0.835 -8.877 1.00 92.81 137 VAL A N 1
ATOM 1066 C CA . VAL A 1 137 ? 7.032 1.052 -8.292 1.00 92.81 137 VAL A CA 1
ATOM 1067 C C . VAL A 1 137 ? 7.011 2.285 -7.401 1.00 92.81 137 VAL A C 1
ATOM 1069 O O . VAL A 1 137 ? 6.689 3.380 -7.859 1.00 92.81 137 VAL A O 1
ATOM 1072 N N . ASP A 1 138 ? 7.405 2.122 -6.140 1.00 91.62 138 ASP A N 1
ATOM 1073 C CA . ASP A 1 138 ? 7.616 3.235 -5.212 1.00 91.62 138 ASP A CA 1
ATOM 1074 C C . ASP A 1 138 ? 8.879 4.036 -5.574 1.00 91.62 138 ASP A C 1
ATOM 1076 O O . ASP A 1 138 ? 9.975 3.484 -5.735 1.00 91.62 138 ASP A O 1
ATOM 1080 N N . TYR A 1 139 ? 8.747 5.358 -5.685 1.00 87.19 139 TYR A N 1
ATOM 1081 C CA . TYR A 1 139 ? 9.854 6.232 -6.063 1.00 87.19 139 TYR A CA 1
ATOM 1082 C C . TYR A 1 139 ? 10.837 6.514 -4.920 1.00 87.19 139 TYR A C 1
ATOM 1084 O O . TYR A 1 139 ? 11.982 6.859 -5.224 1.00 87.19 139 TYR A O 1
ATOM 1092 N N . ALA A 1 140 ? 10.451 6.340 -3.653 1.00 83.75 140 ALA A N 1
ATOM 1093 C CA . ALA A 1 140 ? 11.360 6.547 -2.524 1.00 83.75 140 ALA A CA 1
ATOM 1094 C C . ALA A 1 140 ? 12.284 5.334 -2.312 1.00 83.75 140 ALA A C 1
ATOM 1096 O O . ALA A 1 140 ? 13.510 5.449 -2.354 1.00 83.75 140 ALA A O 1
ATOM 1097 N N . THR A 1 141 ? 11.706 4.140 -2.163 1.00 85.56 141 THR A N 1
ATOM 1098 C CA . THR A 1 141 ? 12.440 2.910 -1.803 1.00 85.56 141 THR A CA 1
ATOM 1099 C C . THR A 1 141 ? 12.823 2.043 -3.000 1.00 85.56 141 THR A C 1
ATOM 1101 O O . THR A 1 141 ? 13.591 1.092 -2.855 1.00 85.56 141 THR A O 1
ATOM 1104 N N . ARG A 1 142 ? 12.307 2.357 -4.197 1.00 86.00 142 ARG A N 1
ATOM 1105 C CA . ARG A 1 142 ? 12.337 1.472 -5.382 1.00 86.00 142 ARG A CA 1
ATOM 1106 C C . ARG A 1 142 ? 11.538 0.183 -5.186 1.00 86.00 142 ARG A C 1
ATOM 1108 O O . ARG A 1 142 ? 11.785 -0.791 -5.890 1.00 86.00 142 ARG A O 1
ATOM 1115 N N . TYR A 1 143 ? 10.584 0.225 -4.254 1.00 92.06 143 TYR A N 1
ATOM 1116 C CA . TYR A 1 143 ? 9.586 -0.779 -3.890 1.00 92.06 143 TYR A CA 1
ATOM 1117 C C . TYR A 1 143 ? 8.829 -1.370 -5.088 1.00 92.06 143 TYR A C 1
ATOM 1119 O O . TYR A 1 143 ? 7.891 -0.683 -5.485 1.00 92.06 143 TYR A O 1
ATOM 1127 N N . PRO A 1 144 ? 9.129 -2.542 -5.695 1.00 94.19 144 PRO A N 1
ATOM 1128 C CA . PRO A 1 144 ? 8.323 -3.012 -6.815 1.00 94.19 144 PRO A CA 1
ATOM 1129 C C . PRO A 1 144 ? 7.166 -3.900 -6.351 1.00 94.19 144 PRO A C 1
ATOM 1131 O O . PRO A 1 144 ? 7.366 -4.814 -5.548 1.00 94.19 144 PRO A O 1
ATOM 1134 N N . GLU A 1 145 ? 5.994 -3.703 -6.939 1.00 95.69 145 GLU A N 1
ATOM 1135 C CA . GLU A 1 145 ? 4.816 -4.562 -6.847 1.00 95.69 145 GLU A CA 1
ATOM 1136 C C . GLU A 1 145 ? 4.356 -4.929 -8.267 1.00 95.69 145 GLU A C 1
ATOM 1138 O O . GLU A 1 145 ? 4.373 -4.099 -9.177 1.00 95.69 145 GLU A O 1
ATOM 1143 N N . ALA A 1 146 ? 3.959 -6.182 -8.475 1.00 96.44 146 ALA A N 1
ATOM 1144 C CA . ALA A 1 146 ? 3.443 -6.663 -9.752 1.00 96.44 146 ALA A CA 1
ATOM 1145 C C . ALA A 1 146 ? 2.188 -7.498 -9.491 1.00 96.44 146 ALA A C 1
ATOM 1147 O O . ALA A 1 146 ? 2.242 -8.495 -8.775 1.00 96.44 146 ALA A O 1
ATOM 1148 N N . ILE A 1 147 ? 1.059 -7.074 -10.052 1.00 96.38 147 ILE A N 1
ATOM 1149 C CA . ILE A 1 147 ? -0.266 -7.609 -9.743 1.00 96.38 147 ILE A CA 1
ATOM 1150 C C . ILE A 1 147 ? -0.861 -8.223 -11.018 1.00 96.38 147 ILE A C 1
ATOM 1152 O O . ILE A 1 147 ? -1.082 -7.499 -11.992 1.00 96.38 147 ILE A O 1
ATOM 1156 N N . PRO A 1 148 ? -1.106 -9.545 -11.067 1.00 96.31 148 PRO A N 1
ATOM 1157 C CA . PRO A 1 148 ? -1.678 -10.189 -12.243 1.00 96.31 148 PRO A CA 1
ATOM 1158 C C . PRO A 1 148 ? -3.153 -9.799 -12.428 1.00 96.31 148 PRO A C 1
ATOM 1160 O O . PRO A 1 148 ? -3.956 -9.862 -11.503 1.00 96.31 148 PRO A O 1
ATOM 1163 N N . LEU A 1 149 ? -3.526 -9.439 -13.654 1.00 96.12 149 LEU A N 1
ATOM 1164 C CA . LEU A 1 149 ? -4.865 -9.009 -14.044 1.00 96.12 149 LEU A CA 1
ATOM 1165 C C . LEU A 1 149 ? -5.435 -9.912 -15.143 1.00 96.12 149 LEU A C 1
ATOM 1167 O O . LEU A 1 149 ? -4.777 -10.220 -16.139 1.00 96.12 149 LEU A O 1
ATOM 1171 N N . ARG A 1 150 ? -6.711 -10.293 -14.996 1.00 94.06 150 ARG A N 1
ATOM 1172 C CA . ARG A 1 150 ? -7.465 -11.021 -16.038 1.00 94.06 150 ARG A CA 1
ATOM 1173 C C . ARG A 1 150 ? -7.846 -10.146 -17.221 1.00 94.06 150 ARG A C 1
ATOM 1175 O O . ARG A 1 150 ? -8.013 -10.651 -18.315 1.00 94.06 150 ARG A O 1
ATOM 1182 N N . LYS A 1 151 ? -8.047 -8.852 -16.980 1.00 91.75 151 LYS A N 1
ATOM 1183 C CA . LYS A 1 151 ? -8.269 -7.821 -17.998 1.00 91.75 151 LYS A CA 1
ATOM 1184 C C . LYS A 1 151 ? -7.742 -6.502 -17.453 1.00 91.75 151 LYS A C 1
ATOM 1186 O O . LYS A 1 151 ? -8.033 -6.172 -16.300 1.00 91.75 151 LYS A O 1
ATOM 1191 N N . ALA A 1 152 ? -7.036 -5.738 -18.278 1.00 91.38 152 ALA A N 1
ATOM 1192 C CA . ALA A 1 152 ? -6.524 -4.413 -17.933 1.00 91.38 152 ALA A CA 1
ATOM 1193 C C . ALA A 1 152 ? -7.617 -3.328 -18.035 1.00 91.38 152 ALA A C 1
ATOM 1195 O O . ALA A 1 152 ? -7.505 -2.374 -18.798 1.00 91.38 152 ALA A O 1
ATOM 1196 N N . THR A 1 153 ? -8.722 -3.494 -17.303 1.00 92.31 153 THR A N 1
ATOM 1197 C CA . THR A 1 153 ? -9.788 -2.483 -17.242 1.00 92.31 153 THR A CA 1
ATOM 1198 C C . THR A 1 153 ? -9.519 -1.485 -16.123 1.00 92.31 153 THR A C 1
ATOM 1200 O O . THR A 1 153 ? -8.959 -1.833 -15.084 1.00 92.31 153 THR A O 1
ATOM 1203 N N . ALA A 1 154 ? -9.998 -0.254 -16.298 1.00 91.62 154 ALA A N 1
ATOM 1204 C CA . ALA A 1 154 ? -9.922 0.787 -15.277 1.00 91.62 154 ALA A CA 1
ATOM 1205 C C . ALA A 1 154 ? -10.483 0.352 -13.915 1.00 91.62 154 ALA A C 1
ATOM 1207 O O . ALA A 1 154 ? -9.886 0.636 -12.884 1.00 91.62 154 ALA A O 1
ATOM 1208 N N . LYS A 1 155 ? -11.605 -0.381 -13.914 1.00 91.75 155 LYS A N 1
ATOM 1209 C CA . LYS A 1 155 ? -12.230 -0.909 -12.694 1.00 91.75 155 LYS A CA 1
ATOM 1210 C C . LYS A 1 155 ? -11.291 -1.850 -11.937 1.00 91.75 155 LYS A C 1
ATOM 1212 O O . LYS A 1 155 ? -11.142 -1.701 -10.731 1.00 91.75 155 LYS A O 1
ATOM 1217 N N . ASN A 1 156 ? -10.663 -2.794 -12.638 1.00 93.25 156 ASN A N 1
ATOM 1218 C CA . ASN A 1 156 ? -9.765 -3.761 -12.007 1.00 93.25 156 ASN A CA 1
ATOM 1219 C C . ASN A 1 156 ? -8.514 -3.061 -11.457 1.00 93.25 156 ASN A C 1
ATOM 1221 O O . ASN A 1 156 ? -8.104 -3.327 -10.335 1.00 93.25 156 ASN A O 1
ATOM 1225 N N . ILE A 1 157 ? -7.949 -2.118 -12.216 1.00 93.81 157 ILE A N 1
ATOM 1226 C CA . ILE A 1 157 ? -6.785 -1.331 -11.781 1.00 93.81 157 ILE A CA 1
ATOM 1227 C C . ILE A 1 157 ? -7.122 -0.494 -10.540 1.00 93.81 157 ILE A C 1
ATOM 1229 O O . ILE A 1 157 ? -6.354 -0.489 -9.585 1.00 93.81 157 ILE A O 1
ATOM 1233 N N . ALA A 1 158 ? -8.283 0.166 -10.527 1.00 91.94 158 ALA A N 1
ATOM 1234 C CA . ALA A 1 158 ? -8.769 0.943 -9.388 1.00 91.94 158 ALA A CA 1
ATOM 1235 C C . ALA A 1 158 ? -8.928 0.089 -8.118 1.00 91.94 158 ALA A C 1
ATOM 1237 O O . ALA A 1 158 ? -8.533 0.515 -7.034 1.00 91.94 158 ALA A O 1
ATOM 1238 N N . GLN A 1 159 ? -9.472 -1.126 -8.253 1.00 92.31 159 GLN A N 1
ATOM 1239 C CA . GLN A 1 159 ? -9.616 -2.068 -7.140 1.00 92.31 159 GLN A CA 1
ATOM 1240 C C . GLN A 1 159 ? -8.257 -2.482 -6.567 1.00 92.31 159 GLN A C 1
ATOM 1242 O O . GLN A 1 159 ? -8.055 -2.402 -5.357 1.00 92.31 159 GLN A O 1
ATOM 1247 N N . GLU A 1 160 ? -7.311 -2.871 -7.423 1.00 94.38 160 GLU A N 1
ATOM 1248 C CA . GLU A 1 160 ? -5.975 -3.282 -6.979 1.00 94.38 160 GLU A CA 1
ATOM 1249 C C . GLU A 1 160 ? -5.180 -2.129 -6.360 1.00 94.38 160 GLU A C 1
ATOM 1251 O O . GLU A 1 160 ? -4.491 -2.319 -5.357 1.00 94.38 160 GLU A O 1
ATOM 1256 N N . LEU A 1 161 ? -5.321 -0.916 -6.901 1.00 91.62 161 LEU A N 1
ATOM 1257 C CA . LEU A 1 161 ? -4.721 0.280 -6.320 1.00 91.62 161 LEU A CA 1
ATOM 1258 C C . LEU A 1 161 ? -5.263 0.543 -4.909 1.00 91.62 161 LEU A C 1
ATOM 1260 O O . LEU A 1 161 ? -4.477 0.760 -3.991 1.00 91.62 161 LEU A O 1
ATOM 1264 N N . PHE A 1 162 ? -6.581 0.460 -4.706 1.00 88.75 162 PHE A N 1
ATOM 1265 C CA . PHE A 1 162 ? -7.181 0.623 -3.379 1.00 88.75 162 PHE A CA 1
ATOM 1266 C C . PHE A 1 162 ? -6.693 -0.448 -2.390 1.00 88.75 162 PHE A C 1
ATOM 1268 O O . PHE A 1 162 ? -6.335 -0.136 -1.251 1.00 88.75 162 PHE A O 1
ATOM 1275 N N . LEU A 1 163 ? -6.609 -1.710 -2.828 1.00 90.69 163 LEU A N 1
ATOM 1276 C CA . LEU A 1 163 ? -6.078 -2.803 -2.011 1.00 90.69 163 LEU A CA 1
ATOM 1277 C C . LEU A 1 163 ? -4.607 -2.588 -1.653 1.00 90.69 163 LEU A C 1
ATOM 1279 O O . LEU A 1 163 ? -4.220 -2.860 -0.515 1.00 90.69 163 LEU A O 1
ATOM 1283 N N . LEU A 1 164 ? -3.787 -2.091 -2.580 1.00 90.19 164 LEU A N 1
ATOM 1284 C CA . LEU A 1 164 ? -2.408 -1.718 -2.282 1.00 90.19 164 LEU A CA 1
ATOM 1285 C C . LEU A 1 164 ? -2.374 -0.596 -1.240 1.00 90.19 164 LEU A C 1
ATOM 1287 O O . LEU A 1 164 ? -1.722 -0.755 -0.207 1.00 90.19 164 LEU A O 1
ATOM 1291 N N . SER A 1 165 ? -3.118 0.488 -1.468 1.00 88.50 165 SER A N 1
ATOM 1292 C CA . SER A 1 165 ? -3.163 1.640 -0.566 1.00 88.50 165 SER A CA 1
ATOM 1293 C C . SER A 1 165 ? -3.633 1.291 0.843 1.00 88.50 165 SER A C 1
ATOM 1295 O O . SER A 1 165 ? -3.144 1.875 1.805 1.00 88.50 165 SER A O 1
ATOM 1297 N N . SER A 1 166 ? -4.500 0.286 0.999 1.00 88.44 166 SER A N 1
ATOM 1298 C CA . SER A 1 166 ? -4.911 -0.209 2.323 1.00 88.44 166 SER A CA 1
ATOM 1299 C C . SER A 1 166 ? -3.754 -0.798 3.148 1.00 88.44 166 SER A C 1
ATOM 1301 O O . SER A 1 166 ? -3.838 -0.856 4.372 1.00 88.44 166 SER A O 1
ATOM 1303 N N . ARG A 1 167 ? -2.668 -1.238 2.491 1.00 87.44 167 ARG A N 1
ATOM 1304 C CA . ARG A 1 167 ? -1.489 -1.851 3.125 1.00 87.44 167 ARG A CA 1
ATOM 1305 C C . ARG A 1 167 ? -0.339 -0.873 3.326 1.00 87.44 167 ARG A C 1
ATOM 1307 O O . ARG A 1 167 ? 0.398 -1.009 4.297 1.00 87.44 167 ARG A O 1
ATOM 131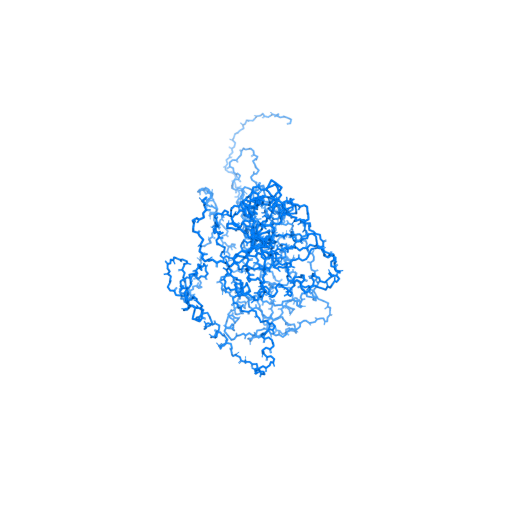4 N N . VAL A 1 168 ? -0.153 0.049 2.382 1.00 87.19 168 VAL A N 1
ATOM 1315 C CA . VAL A 1 168 ? 1.050 0.898 2.307 1.00 87.19 168 VAL A CA 1
ATOM 1316 C C . VAL A 1 168 ? 0.772 2.384 2.530 1.00 87.19 168 VAL A C 1
ATOM 1318 O O . VAL A 1 168 ? 1.712 3.159 2.658 1.00 87.19 168 VAL A O 1
ATOM 1321 N N . GLY A 1 169 ? -0.502 2.774 2.616 1.00 86.94 169 GLY A N 1
ATOM 1322 C CA . GLY A 1 169 ? -0.935 4.167 2.657 1.00 86.94 169 GLY A CA 1
ATOM 1323 C C . GLY A 1 169 ? -1.383 4.688 1.289 1.00 86.94 169 GLY A C 1
ATOM 1324 O O . GLY A 1 169 ? -1.119 4.090 0.242 1.00 86.94 169 GLY A O 1
ATOM 1325 N N . LEU A 1 170 ? -2.108 5.807 1.303 1.00 89.25 170 LEU A N 1
ATOM 1326 C CA . LEU A 1 170 ? -2.533 6.491 0.085 1.00 89.25 170 LEU A CA 1
ATOM 1327 C C . LEU A 1 170 ? -1.353 7.276 -0.508 1.00 89.25 170 LEU A C 1
ATOM 1329 O O . LEU A 1 170 ? -0.731 8.049 0.224 1.00 89.25 170 LEU A O 1
ATOM 1333 N N . PRO A 1 171 ? -1.050 7.118 -1.809 1.00 93.19 171 PRO A N 1
ATOM 1334 C CA . PRO A 1 171 ? -0.030 7.932 -2.452 1.00 93.19 171 PRO A CA 1
ATOM 1335 C C . PRO A 1 171 ? -0.494 9.384 -2.554 1.00 93.19 171 PRO A C 1
ATOM 1337 O O . PRO A 1 171 ? -1.659 9.648 -2.830 1.00 93.19 171 PRO A O 1
ATOM 1340 N N . ALA A 1 172 ? 0.421 10.338 -2.403 1.00 91.25 172 ALA A N 1
ATOM 1341 C CA . ALA A 1 172 ? 0.143 11.730 -2.747 1.00 91.25 172 ALA A CA 1
ATOM 1342 C C . ALA A 1 172 ? 0.104 11.910 -4.271 1.00 91.25 172 ALA A C 1
ATOM 1344 O O . ALA A 1 172 ? -0.642 12.741 -4.795 1.00 91.25 172 ALA A O 1
ATOM 1345 N N . GLU A 1 173 ? 0.905 11.122 -4.995 1.00 90.94 173 GLU A N 1
ATOM 1346 C CA . GLU A 1 173 ? 1.116 11.280 -6.426 1.00 90.94 173 GLU A CA 1
ATOM 1347 C C . GLU A 1 173 ? 1.197 9.939 -7.149 1.00 90.94 173 GLU A C 1
ATOM 1349 O O . GLU A 1 173 ? 1.929 9.030 -6.753 1.00 90.94 173 GLU A O 1
ATOM 1354 N N . ILE A 1 174 ? 0.486 9.841 -8.268 1.00 91.50 174 ILE A N 1
ATOM 1355 C CA . ILE A 1 174 ? 0.554 8.678 -9.152 1.00 91.50 174 ILE A CA 1
ATOM 1356 C C . ILE A 1 174 ? 1.065 9.141 -10.500 1.00 91.50 174 ILE A C 1
ATOM 1358 O O . ILE A 1 174 ? 0.415 9.943 -11.170 1.00 91.50 174 ILE A O 1
ATOM 1362 N N . LEU A 1 175 ? 2.214 8.610 -10.899 1.00 88.81 175 LEU A N 1
ATOM 1363 C CA . LEU A 1 175 ? 2.744 8.759 -12.240 1.00 88.81 175 LEU A CA 1
ATOM 1364 C C . LEU A 1 175 ? 2.249 7.602 -13.111 1.00 88.81 175 LEU A C 1
ATOM 1366 O O . LEU A 1 175 ? 2.523 6.445 -12.804 1.00 88.81 175 LEU A O 1
ATOM 1370 N N . THR A 1 176 ? 1.554 7.916 -14.201 1.00 87.88 176 THR A N 1
ATOM 1371 C CA . THR A 1 176 ? 1.179 6.931 -15.226 1.00 87.88 176 THR A CA 1
ATOM 1372 C C . THR A 1 176 ? 1.565 7.416 -16.616 1.00 87.88 176 THR A C 1
ATOM 1374 O O . THR A 1 176 ? 1.722 8.622 -16.860 1.00 87.88 176 THR A O 1
ATOM 1377 N N . ASP A 1 177 ? 1.642 6.476 -17.552 1.00 80.62 177 ASP A N 1
ATOM 1378 C CA . ASP A 1 177 ? 1.589 6.788 -18.972 1.00 80.62 177 ASP A CA 1
ATOM 1379 C C . ASP A 1 177 ? 0.182 7.273 -19.396 1.00 80.62 177 ASP A C 1
ATOM 1381 O O . ASP A 1 177 ? -0.738 7.433 -18.580 1.00 80.62 177 ASP A O 1
ATOM 1385 N N . GLN A 1 178 ? 0.015 7.552 -20.692 1.00 70.94 178 GLN A N 1
ATOM 1386 C CA . GLN A 1 178 ? -1.276 7.938 -21.278 1.00 70.94 178 GLN A CA 1
ATOM 1387 C C . GLN A 1 178 ? -2.120 6.723 -21.707 1.00 70.94 178 GLN A C 1
ATOM 1389 O O . GLN A 1 178 ? -2.969 6.837 -22.594 1.00 70.94 178 GLN A O 1
ATOM 1394 N N . GLY A 1 179 ? -1.908 5.557 -21.089 1.00 75.00 179 GLY A N 1
ATOM 1395 C CA . GLY A 1 179 ? -2.674 4.348 -21.356 1.00 75.00 179 GLY A CA 1
ATOM 1396 C C . GLY A 1 179 ? -4.175 4.544 -21.120 1.00 75.00 179 GLY A C 1
ATOM 1397 O O . GLY A 1 179 ? -4.614 5.164 -20.148 1.00 75.00 179 GLY A O 1
ATOM 1398 N N . THR A 1 180 ? -4.993 3.975 -22.008 1.00 76.31 180 THR A N 1
ATOM 1399 C CA . THR A 1 180 ? -6.460 4.123 -22.010 1.00 76.31 180 THR A CA 1
ATOM 1400 C C . THR A 1 180 ? -7.120 3.796 -20.658 1.00 76.31 180 THR A C 1
ATOM 1402 O O . THR A 1 180 ? -8.005 4.546 -20.240 1.00 76.31 180 THR A O 1
ATOM 1405 N N . PRO A 1 181 ? -6.710 2.737 -19.924 1.00 80.75 181 PRO A N 1
ATOM 1406 C CA . PRO A 1 181 ? -7.279 2.431 -18.610 1.00 80.75 181 PRO A CA 1
ATOM 1407 C C . PRO A 1 181 ? -7.002 3.510 -17.549 1.00 80.75 181 PRO A C 1
ATOM 1409 O O . PRO A 1 181 ? -7.885 3.819 -16.742 1.00 80.75 181 PRO A O 1
ATOM 1412 N N . PHE A 1 182 ? -5.818 4.128 -17.583 1.00 81.81 182 PHE A N 1
ATOM 1413 C CA . PHE A 1 182 ? -5.402 5.174 -16.641 1.00 81.81 182 PHE A CA 1
ATOM 1414 C C . PHE A 1 182 ? -6.038 6.539 -16.940 1.00 81.81 182 PHE A C 1
ATOM 1416 O O . PHE A 1 182 ? -6.156 7.375 -16.044 1.00 81.81 182 PHE A O 1
ATOM 1423 N N . MET A 1 183 ? -6.487 6.749 -18.182 1.00 80.44 183 MET A N 1
ATOM 1424 C CA . MET A 1 183 ? -7.211 7.947 -18.637 1.00 80.44 183 MET A CA 1
ATOM 1425 C C . MET A 1 183 ? -8.734 7.858 -18.458 1.00 80.44 183 MET A C 1
ATOM 1427 O O . MET A 1 183 ? -9.467 8.765 -18.848 1.00 80.44 183 MET A O 1
ATOM 1431 N N . SER A 1 184 ? -9.235 6.767 -17.883 1.00 87.06 184 SER A N 1
ATOM 1432 C CA . SER A 1 184 ? -10.669 6.577 -17.678 1.00 87.06 184 SER A CA 1
ATOM 1433 C C . SER A 1 184 ? -11.255 7.532 -16.631 1.00 87.06 184 SER A C 1
ATOM 1435 O O . SER A 1 184 ? -10.588 7.944 -15.680 1.00 87.06 184 SER A O 1
ATOM 1437 N N . ARG A 1 185 ? -12.561 7.801 -16.751 1.00 88.25 185 ARG A N 1
ATOM 1438 C CA . ARG A 1 185 ? -13.316 8.565 -15.746 1.00 88.25 185 ARG A CA 1
ATOM 1439 C C . ARG A 1 185 ? -13.257 7.918 -14.358 1.00 88.25 185 ARG A C 1
ATOM 1441 O O . ARG A 1 185 ? -13.106 8.627 -13.380 1.00 88.25 185 ARG A O 1
ATOM 1448 N N . ILE A 1 186 ? -13.273 6.584 -14.287 1.00 88.19 186 ILE A N 1
ATOM 1449 C CA . ILE A 1 186 ? -13.148 5.832 -13.026 1.00 88.19 186 ILE A CA 1
ATOM 1450 C C . ILE A 1 186 ? -11.828 6.162 -12.322 1.00 88.19 186 ILE A C 1
ATOM 1452 O O . ILE A 1 186 ? -11.822 6.404 -11.120 1.00 88.19 186 ILE A O 1
ATOM 1456 N N . MET A 1 187 ? -10.715 6.187 -13.061 1.00 87.00 187 MET A N 1
ATOM 1457 C CA . MET A 1 187 ? -9.407 6.502 -12.486 1.00 87.00 187 MET A CA 1
ATOM 1458 C C . MET A 1 187 ? -9.321 7.973 -12.064 1.00 87.00 187 MET A C 1
ATOM 1460 O O . MET A 1 187 ? -8.797 8.277 -10.996 1.00 87.00 187 MET A O 1
ATOM 1464 N N . ALA A 1 188 ? -9.875 8.884 -12.872 1.00 86.00 188 ALA A N 1
ATOM 1465 C CA . ALA A 1 188 ? -9.933 10.305 -12.538 1.00 86.00 188 ALA A CA 1
ATOM 1466 C C . ALA A 1 188 ? -10.769 10.567 -11.272 1.00 86.00 188 ALA A C 1
ATOM 1468 O O . ALA A 1 188 ? -10.324 11.296 -10.386 1.00 86.00 188 ALA A O 1
ATOM 1469 N N . ASP A 1 189 ? -11.940 9.937 -11.167 1.00 87.69 189 ASP A N 1
ATOM 1470 C CA . ASP A 1 189 ? -12.833 10.052 -10.014 1.00 87.69 189 ASP A CA 1
ATOM 1471 C C . ASP A 1 189 ? -12.187 9.435 -8.761 1.00 87.69 189 ASP A C 1
ATOM 1473 O O . ASP A 1 189 ? -12.204 10.061 -7.703 1.00 87.69 189 ASP A O 1
ATOM 1477 N N . LEU A 1 190 ? -11.524 8.275 -8.882 1.00 86.25 190 LEU A N 1
ATOM 1478 C CA . LEU A 1 190 ? -10.775 7.656 -7.782 1.00 86.25 190 LEU A CA 1
ATOM 1479 C C . LEU A 1 190 ? -9.657 8.571 -7.268 1.00 86.25 190 LEU A C 1
ATOM 1481 O O . LEU A 1 190 ? -9.575 8.822 -6.067 1.00 86.25 190 LEU A O 1
ATOM 1485 N N . CYS A 1 191 ? -8.812 9.095 -8.161 1.00 87.44 191 CYS A N 1
ATOM 1486 C CA . CYS A 1 191 ? -7.740 10.014 -7.778 1.00 87.44 191 CYS A CA 1
ATOM 1487 C C . CYS A 1 191 ? -8.301 11.282 -7.122 1.00 87.44 191 CYS A C 1
ATOM 1489 O O . CYS A 1 191 ? -7.748 11.755 -6.132 1.00 87.44 191 CYS A O 1
ATOM 1491 N N . LYS A 1 192 ? -9.426 11.809 -7.619 1.00 88.19 192 LYS A N 1
ATOM 1492 C CA . LYS A 1 192 ? -10.089 12.979 -7.032 1.00 88.19 192 LYS A CA 1
ATOM 1493 C C . LYS A 1 192 ? -10.614 12.696 -5.621 1.00 88.19 192 LYS A C 1
ATOM 1495 O O . LYS A 1 192 ? -10.377 13.507 -4.728 1.00 88.19 192 LYS A O 1
ATOM 1500 N N . LEU A 1 193 ? -11.285 11.560 -5.413 1.00 86.19 193 LEU A N 1
ATOM 1501 C CA . LEU A 1 193 ? -11.810 11.140 -4.107 1.00 86.19 193 LEU A CA 1
ATOM 1502 C C . LEU A 1 193 ? -10.692 10.929 -3.086 1.00 86.19 193 LEU A C 1
ATOM 1504 O O . LEU A 1 193 ? -10.779 11.400 -1.956 1.00 86.19 193 LEU A O 1
ATOM 1508 N N . LEU A 1 194 ? -9.613 10.271 -3.507 1.00 84.25 194 LEU A N 1
ATOM 1509 C CA . LEU A 1 194 ? -8.460 9.981 -2.658 1.00 84.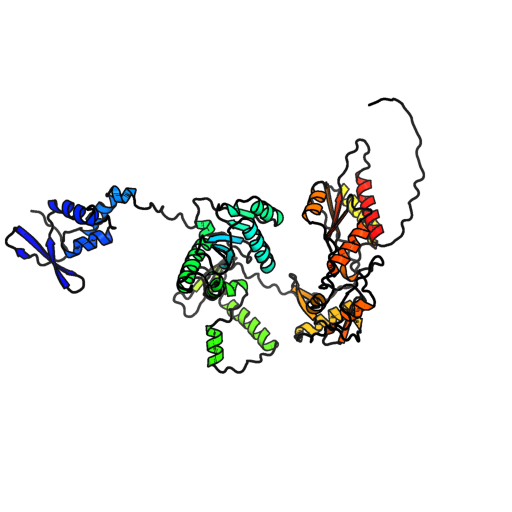25 194 LEU A CA 1
ATOM 1510 C C . LEU A 1 194 ? -7.492 11.173 -2.521 1.00 84.25 194 LEU A C 1
ATOM 1512 O O . LEU A 1 194 ? -6.456 11.037 -1.876 1.00 84.25 194 LEU A O 1
ATOM 1516 N N . LYS A 1 195 ? -7.813 12.332 -3.120 1.00 88.69 195 LYS A N 1
ATOM 1517 C CA . LYS A 1 195 ? -6.962 13.538 -3.177 1.00 88.69 195 LYS A CA 1
ATOM 1518 C C . LYS A 1 195 ? -5.543 13.255 -3.699 1.00 88.69 195 LYS A C 1
ATOM 1520 O O . LYS A 1 195 ? -4.576 13.887 -3.283 1.00 88.69 195 LYS A O 1
ATOM 1525 N N . VAL A 1 196 ? -5.436 12.328 -4.646 1.00 91.25 196 VAL A N 1
ATOM 1526 C CA . VAL A 1 196 ? -4.184 11.912 -5.278 1.00 91.25 196 VAL A CA 1
ATOM 1527 C C . VAL A 1 196 ? -3.930 12.748 -6.524 1.00 91.25 196 VAL A C 1
ATOM 1529 O O . VAL A 1 196 ? -4.767 12.835 -7.428 1.00 91.25 196 VAL A O 1
ATOM 1532 N N . ARG A 1 197 ? -2.737 13.332 -6.621 1.00 87.69 197 ARG A N 1
ATOM 1533 C CA . ARG A 1 197 ? -2.313 14.082 -7.801 1.00 87.69 197 ARG A CA 1
ATOM 1534 C C . ARG A 1 197 ? -1.870 13.123 -8.904 1.00 87.69 197 ARG A C 1
ATOM 1536 O O . ARG A 1 197 ? -0.822 12.489 -8.811 1.00 87.69 197 ARG A O 1
ATOM 1543 N N . GLN A 1 198 ? -2.646 13.044 -9.982 1.00 86.50 198 GLN A N 1
ATOM 1544 C CA . GLN A 1 198 ? -2.259 12.267 -11.160 1.00 86.50 198 GLN A CA 1
ATOM 1545 C C . GLN A 1 198 ? -1.239 13.051 -11.999 1.00 86.50 198 GLN A C 1
ATOM 1547 O O . GLN A 1 198 ? -1.548 14.110 -12.548 1.00 86.50 198 GLN A O 1
ATOM 1552 N N . ILE A 1 199 ? -0.024 12.520 -12.113 1.00 83.25 199 ILE A N 1
ATOM 1553 C CA . ILE A 1 199 ? 1.051 13.034 -12.959 1.00 83.25 199 ILE A CA 1
ATOM 1554 C C . ILE A 1 199 ? 1.086 12.182 -14.226 1.00 83.25 199 ILE A C 1
ATOM 1556 O O . ILE A 1 199 ? 1.080 10.956 -14.167 1.00 83.25 199 ILE A O 1
ATOM 1560 N N . ARG A 1 200 ? 1.114 12.834 -15.385 1.00 78.62 200 ARG A N 1
ATOM 1561 C CA . ARG A 1 200 ? 1.110 12.156 -16.684 1.00 78.62 200 ARG A CA 1
ATOM 1562 C C . ARG A 1 200 ? 2.452 12.355 -17.351 1.00 78.62 200 ARG A C 1
ATOM 1564 O O . ARG A 1 200 ? 2.954 13.481 -17.395 1.00 78.62 200 ARG A O 1
ATOM 1571 N N . THR A 1 201 ? 3.017 11.290 -17.903 1.00 69.38 201 THR A N 1
ATOM 1572 C CA . THR A 1 201 ? 4.141 11.455 -18.821 1.00 69.38 201 THR A CA 1
ATOM 1573 C C . THR A 1 201 ? 3.651 12.130 -20.103 1.00 69.38 201 THR A C 1
ATOM 1575 O O . THR A 1 201 ? 2.547 11.882 -20.601 1.00 69.38 201 THR A O 1
ATOM 1578 N N . SER A 1 202 ? 4.456 13.044 -20.643 1.00 56.00 202 SER A N 1
ATOM 1579 C CA . SER A 1 202 ? 4.269 13.442 -22.039 1.00 56.00 202 SER A CA 1
ATOM 1580 C C . SER A 1 202 ? 4.773 12.308 -22.932 1.00 56.00 202 SER A C 1
ATOM 1582 O O . SER A 1 202 ? 5.740 11.633 -22.573 1.00 56.00 202 SER A O 1
ATOM 1584 N N . VAL A 1 203 ? 4.170 12.144 -24.111 1.00 45.84 203 VAL A N 1
ATOM 1585 C CA . VAL A 1 203 ? 4.525 11.111 -25.107 1.00 45.84 203 VAL A CA 1
ATOM 1586 C C . VAL A 1 203 ? 6.023 11.136 -25.488 1.00 45.84 203 VAL A C 1
ATOM 1588 O O . VAL A 1 203 ? 6.548 10.146 -25.985 1.00 45.84 203 VAL A O 1
ATOM 1591 N N . TYR A 1 204 ? 6.740 12.231 -25.191 1.00 30.22 204 TYR A N 1
ATOM 1592 C CA . TYR A 1 204 ? 8.151 12.443 -25.527 1.00 30.22 204 TYR A CA 1
ATOM 1593 C C . TYR A 1 204 ? 9.105 12.620 -24.322 1.00 30.22 204 TYR A C 1
ATOM 1595 O O . TYR A 1 204 ? 10.278 12.928 -24.531 1.00 30.22 204 TYR A O 1
ATOM 1603 N N . HIS A 1 205 ? 8.672 12.377 -23.073 1.00 44.69 205 HIS A N 1
ATOM 1604 C CA . HIS A 1 205 ? 9.553 12.416 -21.883 1.00 44.69 205 HIS A CA 1
ATOM 1605 C C . HIS A 1 205 ? 9.616 11.070 -21.120 1.00 44.69 205 HIS A C 1
ATOM 1607 O O . HIS A 1 205 ? 9.178 10.986 -19.971 1.00 44.69 205 HIS A O 1
ATOM 1613 N N . PRO A 1 206 ? 10.245 10.022 -21.696 1.00 38.84 206 PRO A N 1
ATOM 1614 C CA . PRO A 1 206 ? 10.439 8.715 -21.042 1.00 38.84 206 PRO A CA 1
ATOM 1615 C C . PRO A 1 206 ? 11.329 8.773 -19.784 1.00 38.84 206 PRO A C 1
ATOM 1617 O O . PRO A 1 206 ? 11.405 7.828 -19.005 1.00 38.84 206 PRO A O 1
ATOM 1620 N N . GLN A 1 207 ? 12.005 9.898 -19.533 1.00 49.97 207 GLN A N 1
ATOM 1621 C CA . GLN A 1 207 ? 12.824 10.093 -18.333 1.00 49.97 207 GLN A CA 1
ATOM 1622 C C . GLN A 1 207 ? 11.988 10.133 -17.043 1.00 49.97 207 GLN A C 1
ATOM 1624 O O . GLN A 1 207 ? 12.494 9.754 -15.987 1.00 49.97 207 GLN A O 1
ATOM 1629 N N . THR A 1 208 ? 10.718 10.553 -17.113 1.00 51.78 208 THR A N 1
ATOM 1630 C CA . THR A 1 208 ? 9.847 10.664 -15.933 1.00 51.78 208 THR A CA 1
ATOM 1631 C C . THR A 1 208 ? 9.399 9.288 -15.423 1.00 51.78 208 THR A C 1
ATOM 1633 O O . THR A 1 208 ? 9.347 9.085 -14.209 1.00 51.78 208 THR A O 1
ATOM 1636 N N . ASP A 1 209 ? 9.183 8.324 -16.326 1.00 66.38 209 ASP A N 1
ATOM 1637 C CA . ASP A 1 209 ? 8.722 6.954 -16.021 1.00 66.38 209 ASP A CA 1
ATOM 1638 C C . ASP A 1 209 ? 9.800 5.867 -16.210 1.00 66.38 209 ASP A C 1
ATOM 1640 O O . ASP A 1 209 ? 9.586 4.665 -16.053 1.00 66.38 209 ASP A O 1
ATOM 1644 N N . GLY A 1 210 ? 11.044 6.283 -16.456 1.00 70.44 210 GLY A N 1
ATOM 1645 C CA . GLY A 1 210 ? 12.158 5.369 -16.702 1.00 70.44 210 GLY A CA 1
ATOM 1646 C C . GLY A 1 210 ? 12.488 4.417 -15.542 1.00 70.44 210 GLY A C 1
ATOM 1647 O O . GLY A 1 210 ? 13.349 3.551 -15.692 1.00 70.44 210 GLY A O 1
ATOM 1648 N N . LEU A 1 211 ? 11.879 4.567 -14.364 1.00 78.19 211 LEU A N 1
ATOM 1649 C CA . LEU A 1 211 ? 12.002 3.619 -13.251 1.00 78.19 211 LEU A CA 1
ATOM 1650 C C . LEU A 1 211 ? 11.090 2.410 -13.433 1.00 78.19 211 LEU A C 1
ATOM 1652 O O . LEU A 1 211 ? 11.574 1.281 -13.320 1.00 78.19 211 LEU A O 1
ATOM 1656 N N . VAL A 1 212 ? 9.820 2.643 -13.766 1.00 84.88 212 VAL A N 1
ATOM 1657 C CA . VAL A 1 212 ? 8.859 1.572 -14.028 1.00 84.88 212 VAL A CA 1
ATOM 1658 C C . VAL A 1 212 ? 9.260 0.825 -15.294 1.00 84.88 212 VAL A C 1
ATOM 1660 O O . VAL A 1 212 ? 9.361 -0.399 -15.271 1.00 84.88 212 VAL A O 1
ATOM 1663 N N . GLU A 1 213 ? 9.664 1.534 -16.354 1.00 83.56 213 GLU A N 1
ATOM 1664 C CA . GLU A 1 213 ? 10.154 0.896 -17.583 1.00 83.56 213 GLU A CA 1
ATOM 1665 C C . GLU A 1 213 ? 11.379 -0.005 -17.347 1.00 83.56 213 GLU A C 1
ATOM 1667 O O . GLU A 1 213 ? 11.488 -1.104 -17.907 1.00 83.56 213 GLU A O 1
ATOM 1672 N N . ARG A 1 214 ? 12.341 0.454 -16.533 1.00 82.69 214 ARG A N 1
ATOM 1673 C CA . ARG A 1 214 ? 13.531 -0.341 -16.187 1.00 82.69 214 ARG A CA 1
ATOM 1674 C C . ARG A 1 214 ? 13.145 -1.576 -15.392 1.00 82.69 214 ARG A C 1
ATOM 1676 O O . ARG A 1 214 ? 13.628 -2.663 -15.705 1.00 82.69 214 ARG A O 1
ATOM 1683 N N . PHE A 1 215 ? 12.265 -1.420 -14.410 1.00 89.19 215 PHE A N 1
ATOM 1684 C CA . PHE A 1 215 ? 11.759 -2.549 -13.648 1.00 89.19 215 PHE A CA 1
ATOM 1685 C C . PHE A 1 215 ? 11.009 -3.542 -14.549 1.00 89.19 215 PHE A C 1
ATOM 1687 O O . PHE A 1 215 ? 11.273 -4.740 -14.472 1.00 89.19 215 PHE A O 1
ATOM 1694 N N . ASN A 1 216 ? 10.193 -3.068 -15.492 1.00 90.38 216 ASN A N 1
ATOM 1695 C CA . ASN A 1 216 ? 9.475 -3.910 -16.450 1.00 90.38 216 ASN A CA 1
ATOM 1696 C C . ASN A 1 216 ? 10.413 -4.751 -17.315 1.00 90.38 216 ASN A C 1
ATOM 1698 O O . ASN A 1 216 ? 10.122 -5.918 -17.587 1.00 90.38 216 ASN A O 1
ATOM 1702 N N . LYS A 1 217 ? 11.563 -4.199 -17.719 1.00 87.50 217 LYS A N 1
ATOM 1703 C CA . LYS A 1 217 ? 12.608 -4.961 -18.422 1.00 87.50 217 LYS A CA 1
ATOM 1704 C C . LYS A 1 217 ? 13.169 -6.079 -17.540 1.00 87.50 217 LYS A C 1
ATOM 1706 O O . LYS A 1 217 ? 13.243 -7.216 -18.004 1.00 87.50 217 LYS A O 1
ATOM 1711 N N . THR A 1 218 ? 13.502 -5.785 -16.284 1.00 87.19 218 THR A N 1
ATOM 1712 C CA . THR A 1 218 ? 14.006 -6.780 -15.320 1.00 87.19 218 THR A CA 1
ATOM 1713 C C . THR A 1 218 ? 12.969 -7.868 -15.032 1.00 87.19 218 THR A C 1
ATOM 1715 O O . THR A 1 218 ? 13.281 -9.053 -15.141 1.00 87.19 218 THR A O 1
ATOM 1718 N N . LEU A 1 219 ? 11.720 -7.483 -14.754 1.00 90.94 219 LEU A N 1
ATOM 1719 C CA . LEU A 1 219 ? 10.612 -8.398 -14.478 1.00 90.94 219 LEU A CA 1
ATOM 1720 C C . LEU A 1 219 ? 10.379 -9.358 -15.651 1.00 90.94 219 LEU A C 1
ATOM 1722 O O . LEU A 1 219 ? 10.347 -10.571 -15.456 1.00 90.94 219 LEU A O 1
ATOM 1726 N N . LYS A 1 220 ? 10.294 -8.835 -16.884 1.00 87.94 220 LYS A N 1
ATOM 1727 C CA . LYS A 1 220 ? 10.132 -9.654 -18.099 1.00 87.94 220 LYS A CA 1
ATOM 1728 C C . LYS A 1 220 ? 11.291 -10.635 -18.286 1.00 87.94 220 LYS A C 1
ATOM 1730 O O . LYS A 1 220 ? 11.063 -11.777 -18.672 1.00 87.94 220 LYS A O 1
ATOM 1735 N N . GLN A 1 221 ? 12.528 -10.206 -18.034 1.00 86.12 221 GLN A N 1
ATOM 1736 C CA . GLN A 1 221 ? 13.703 -11.072 -18.161 1.00 86.12 221 GLN A CA 1
ATOM 1737 C C . GLN A 1 221 ? 13.713 -12.198 -17.127 1.00 86.12 221 GLN A C 1
ATOM 1739 O O . GLN A 1 221 ? 14.041 -13.327 -17.481 1.00 86.12 221 GLN A O 1
ATOM 1744 N N . MET A 1 222 ? 13.360 -11.904 -15.874 1.00 83.69 222 MET A N 1
ATOM 1745 C CA . MET A 1 222 ? 13.309 -12.915 -14.819 1.00 83.69 222 MET A CA 1
ATOM 1746 C C . MET A 1 222 ? 12.160 -13.894 -15.043 1.00 83.69 222 MET A C 1
ATOM 1748 O O . MET A 1 222 ? 12.403 -15.095 -15.014 1.00 83.69 222 MET A O 1
ATOM 1752 N N . LEU A 1 223 ? 10.955 -13.406 -15.368 1.00 85.31 223 LEU A N 1
ATOM 1753 C CA . LEU A 1 223 ? 9.806 -14.266 -15.675 1.00 85.31 223 LEU A CA 1
ATOM 1754 C C . LEU A 1 223 ? 10.123 -15.239 -16.815 1.00 85.31 223 LEU A C 1
ATOM 1756 O O . LEU A 1 223 ? 9.947 -16.436 -16.646 1.00 85.31 223 LEU A O 1
ATOM 1760 N N . ARG A 1 224 ? 10.712 -14.773 -17.923 1.00 83.69 224 ARG A N 1
ATOM 1761 C CA . ARG A 1 224 ? 11.110 -15.654 -19.041 1.00 83.69 224 ARG A CA 1
ATOM 1762 C C . ARG A 1 224 ? 12.035 -16.811 -18.652 1.00 83.69 224 ARG A C 1
ATOM 1764 O O . ARG A 1 224 ? 12.123 -17.764 -19.411 1.00 83.69 224 ARG A O 1
ATOM 1771 N N . ARG A 1 225 ? 12.770 -16.706 -17.541 1.00 79.06 225 ARG A N 1
ATOM 1772 C CA . ARG A 1 225 ? 13.714 -17.739 -17.083 1.00 79.06 225 ARG A CA 1
ATOM 1773 C C . ARG A 1 225 ? 13.102 -18.726 -16.096 1.00 79.06 225 ARG A C 1
ATOM 1775 O O . ARG A 1 225 ? 13.646 -19.811 -15.950 1.00 79.06 225 ARG A O 1
ATOM 1782 N N . VAL A 1 226 ? 12.055 -18.322 -15.378 1.00 74.62 226 VAL A N 1
ATOM 1783 C CA . VAL A 1 226 ? 11.471 -19.118 -14.282 1.00 74.62 226 VAL A CA 1
ATOM 1784 C C . VAL A 1 226 ? 10.119 -19.727 -14.635 1.00 74.62 226 VAL A C 1
ATOM 1786 O O . VAL A 1 226 ? 9.650 -20.597 -13.916 1.00 74.62 226 VAL A O 1
ATOM 1789 N N . VAL A 1 227 ? 9.486 -19.239 -15.699 1.00 81.81 227 VAL A N 1
ATOM 1790 C CA . VAL A 1 227 ? 8.190 -19.705 -16.198 1.00 81.81 227 VAL A CA 1
ATOM 1791 C C . VAL A 1 227 ? 8.361 -21.025 -16.944 1.00 81.81 227 VAL A C 1
ATOM 1793 O O . VAL A 1 227 ? 9.337 -21.191 -17.679 1.00 81.81 227 VAL A O 1
ATOM 1796 N N . ALA A 1 228 ? 7.412 -21.944 -16.763 1.00 77.81 228 ALA A N 1
ATOM 1797 C CA . ALA A 1 228 ? 7.393 -23.223 -17.463 1.00 77.81 228 ALA A CA 1
ATOM 1798 C C . ALA A 1 228 ? 7.253 -23.040 -18.987 1.00 77.81 228 ALA A C 1
ATOM 1800 O O . ALA A 1 228 ? 6.778 -22.011 -19.471 1.00 77.81 228 ALA A O 1
ATOM 1801 N N . GLU A 1 229 ? 7.634 -24.054 -19.768 1.00 79.69 229 GLU A N 1
ATOM 1802 C CA . GLU A 1 229 ? 7.593 -23.980 -21.239 1.00 79.69 229 GLU A CA 1
ATOM 1803 C C . GLU A 1 229 ? 6.191 -23.667 -21.790 1.00 79.69 229 GLU A C 1
ATOM 1805 O O . GLU A 1 229 ? 6.057 -22.965 -22.794 1.00 79.69 229 GLU A O 1
ATOM 1810 N N . ASP A 1 230 ? 5.143 -24.132 -21.102 1.00 78.56 230 ASP A N 1
ATOM 1811 C CA . ASP A 1 230 ? 3.745 -23.896 -21.473 1.00 78.56 230 ASP A CA 1
ATOM 1812 C C . ASP A 1 230 ? 3.252 -22.467 -21.167 1.00 78.56 230 ASP A C 1
ATOM 1814 O O . ASP A 1 230 ? 2.177 -22.069 -21.622 1.00 78.56 230 ASP A O 1
ATOM 1818 N N . GLN A 1 231 ? 4.043 -21.684 -20.426 1.00 83.50 231 GLN A N 1
ATOM 1819 C CA . GLN A 1 231 ? 3.768 -20.312 -20.006 1.00 83.50 231 GLN A CA 1
ATOM 1820 C C . GLN A 1 231 ? 2.448 -20.139 -19.242 1.00 83.50 231 GLN A C 1
ATOM 1822 O O . GLN A 1 231 ? 1.852 -19.059 -19.268 1.00 83.50 231 GLN A O 1
ATOM 1827 N N . ARG A 1 232 ? 1.970 -21.173 -18.541 1.00 89.00 232 ARG A N 1
ATOM 1828 C CA . ARG A 1 232 ? 0.683 -21.117 -17.823 1.00 89.00 232 ARG A CA 1
ATOM 1829 C C . ARG A 1 232 ? 0.806 -20.746 -16.349 1.00 89.00 232 ARG A C 1
ATOM 1831 O O . ARG A 1 232 ? -0.219 -20.492 -15.714 1.00 89.00 232 ARG A O 1
ATOM 1838 N N . ASP A 1 233 ? 2.018 -20.685 -15.814 1.00 89.75 233 ASP A N 1
ATOM 1839 C CA . ASP A 1 233 ? 2.311 -20.511 -14.388 1.00 89.75 233 ASP A CA 1
ATOM 1840 C C . ASP A 1 233 ? 2.929 -19.149 -14.031 1.00 89.75 233 ASP A C 1
ATOM 1842 O O . ASP A 1 233 ? 3.201 -18.879 -12.860 1.00 89.75 233 ASP A O 1
ATOM 1846 N N . TRP A 1 234 ? 3.119 -18.249 -15.004 1.00 91.12 234 TRP A N 1
ATOM 1847 C CA . TRP A 1 234 ? 3.827 -16.982 -14.778 1.00 91.12 234 TRP A CA 1
ATOM 1848 C C . TRP A 1 234 ? 3.237 -16.114 -13.671 1.00 91.12 234 TRP A C 1
ATOM 1850 O O . TRP A 1 234 ? 3.976 -15.419 -12.978 1.00 91.12 234 TRP A O 1
ATOM 1860 N N . ASP A 1 235 ? 1.927 -16.168 -13.459 1.00 91.44 235 ASP A N 1
ATOM 1861 C CA . ASP A 1 235 ? 1.230 -15.417 -12.419 1.00 91.44 235 ASP A CA 1
ATOM 1862 C C . ASP A 1 235 ? 1.486 -15.976 -11.012 1.00 91.44 235 ASP A C 1
ATOM 1864 O O . ASP A 1 235 ? 1.374 -15.250 -10.025 1.00 91.44 235 ASP A O 1
ATOM 1868 N N . GLN A 1 236 ? 1.833 -17.259 -10.906 1.00 89.69 236 GLN A N 1
ATOM 1869 C CA . GLN A 1 236 ? 2.302 -17.883 -9.669 1.00 89.69 236 GLN A CA 1
ATOM 1870 C C . GLN A 1 236 ? 3.777 -17.575 -9.418 1.00 89.69 236 GLN A C 1
ATOM 1872 O O . GLN A 1 236 ? 4.180 -17.482 -8.265 1.00 89.69 236 GLN A O 1
ATOM 1877 N N . MET A 1 237 ? 4.563 -17.344 -10.474 1.00 86.19 237 MET A N 1
ATOM 1878 C CA . MET A 1 237 ? 5.994 -17.053 -10.357 1.00 86.19 237 MET A CA 1
ATOM 1879 C C . MET A 1 237 ? 6.304 -15.623 -9.887 1.00 86.19 237 MET A C 1
ATOM 1881 O O . MET A 1 237 ? 7.395 -15.364 -9.372 1.00 86.19 237 MET A O 1
ATOM 1885 N N . ILE A 1 238 ? 5.347 -14.695 -10.009 1.00 92.50 238 ILE A N 1
ATOM 1886 C CA . ILE A 1 238 ? 5.526 -13.277 -9.659 1.00 92.50 238 ILE A CA 1
ATOM 1887 C C . ILE A 1 238 ? 6.071 -13.060 -8.232 1.00 92.50 238 ILE A C 1
ATOM 1889 O O . ILE A 1 238 ? 7.085 -12.369 -8.115 1.00 92.50 238 ILE A O 1
ATOM 1893 N N . PRO A 1 239 ? 5.492 -13.622 -7.149 1.00 89.00 239 PRO A N 1
ATOM 1894 C CA . PRO A 1 239 ? 5.985 -13.376 -5.791 1.00 89.00 239 PRO A CA 1
ATOM 1895 C C . PRO A 1 239 ? 7.444 -13.803 -5.584 1.00 89.00 239 PRO A C 1
ATOM 1897 O O . PRO A 1 239 ? 8.194 -13.103 -4.904 1.00 89.00 239 PRO A O 1
ATOM 1900 N N . TYR A 1 240 ? 7.867 -14.906 -6.208 1.00 84.06 240 TYR A N 1
ATOM 1901 C CA . TYR A 1 240 ? 9.242 -15.407 -6.124 1.00 84.06 240 TYR A CA 1
ATOM 1902 C C . TYR A 1 240 ? 10.222 -14.480 -6.850 1.00 84.06 240 TYR A C 1
ATOM 1904 O O . TYR A 1 240 ? 11.273 -14.131 -6.311 1.00 84.06 240 TYR A O 1
ATOM 1912 N N . VAL A 1 241 ? 9.851 -14.021 -8.050 1.00 86.62 241 VAL A N 1
ATOM 1913 C CA . VAL A 1 241 ? 10.644 -13.047 -8.814 1.00 86.62 241 VAL A CA 1
ATOM 1914 C C . VAL A 1 241 ? 10.746 -11.720 -8.063 1.00 86.62 241 VAL A C 1
ATOM 1916 O O . VAL A 1 241 ? 11.840 -11.170 -7.939 1.00 86.62 241 VAL A O 1
ATOM 1919 N N . LEU A 1 242 ? 9.634 -11.221 -7.516 1.00 91.06 242 LEU A N 1
ATOM 1920 C CA . LEU A 1 242 ? 9.618 -9.993 -6.722 1.00 91.06 242 LEU A CA 1
ATOM 1921 C C . LEU A 1 242 ? 10.506 -10.109 -5.483 1.00 91.06 242 LEU A C 1
ATOM 1923 O O . LEU A 1 242 ? 11.236 -9.165 -5.189 1.00 91.06 242 LEU A O 1
ATOM 1927 N N . PHE A 1 243 ? 10.491 -11.246 -4.780 1.00 84.38 243 PHE A N 1
ATOM 1928 C CA . PHE A 1 243 ? 11.377 -11.471 -3.636 1.00 84.38 243 PHE A CA 1
ATOM 1929 C C . PHE A 1 243 ? 12.852 -11.347 -4.036 1.00 84.38 243 PHE A C 1
ATOM 1931 O O . PHE A 1 243 ? 13.575 -10.561 -3.428 1.00 84.38 243 PHE A O 1
ATOM 1938 N N . GLY A 1 244 ? 13.266 -12.015 -5.120 1.00 82.00 244 GLY A N 1
ATOM 1939 C CA . GLY A 1 244 ? 14.640 -11.923 -5.623 1.00 82.00 244 GLY A CA 1
ATOM 1940 C C . GLY A 1 244 ? 15.054 -10.497 -6.007 1.00 82.00 244 GLY A C 1
ATOM 1941 O O . GLY A 1 244 ? 16.186 -10.092 -5.763 1.00 82.00 244 GLY A O 1
ATOM 1942 N N . ILE A 1 245 ? 14.137 -9.690 -6.551 1.00 85.06 245 ILE A N 1
ATOM 1943 C CA . ILE A 1 245 ? 14.415 -8.275 -6.863 1.00 85.06 245 ILE A CA 1
ATOM 1944 C C . ILE A 1 245 ? 14.521 -7.425 -5.586 1.00 85.06 245 ILE A C 1
ATOM 1946 O O . ILE A 1 245 ? 15.346 -6.512 -5.518 1.00 85.06 245 ILE A O 1
ATOM 1950 N N . ARG A 1 246 ? 13.686 -7.705 -4.579 1.00 89.19 246 ARG A N 1
ATOM 1951 C CA . ARG A 1 246 ? 13.620 -6.964 -3.308 1.00 89.19 246 ARG A CA 1
ATOM 1952 C C . ARG A 1 246 ? 14.805 -7.257 -2.387 1.00 89.19 246 ARG A C 1
ATOM 1954 O O . ARG A 1 246 ? 15.150 -6.384 -1.597 1.00 89.19 246 ARG A O 1
ATOM 1961 N N . GLU A 1 247 ? 15.399 -8.444 -2.485 1.00 80.44 247 GLU A N 1
ATOM 1962 C CA . GLU A 1 247 ? 16.544 -8.901 -1.681 1.00 80.44 247 GLU A CA 1
ATOM 1963 C C . GLU A 1 247 ? 17.898 -8.394 -2.208 1.00 80.44 247 GLU A C 1
ATOM 1965 O O . GLU A 1 247 ? 18.869 -8.341 -1.462 1.00 80.44 247 GLU A O 1
ATOM 1970 N N . VAL A 1 248 ? 17.990 -7.982 -3.477 1.00 77.69 248 VAL A N 1
ATOM 1971 C CA . VAL A 1 248 ? 19.267 -7.591 -4.095 1.00 77.69 248 VAL A CA 1
ATOM 1972 C C . VAL A 1 248 ? 19.441 -6.063 -4.112 1.00 77.69 248 VAL A C 1
ATOM 1974 O O . VAL A 1 248 ? 18.514 -5.343 -4.499 1.00 77.69 248 VAL A O 1
ATOM 1977 N N . PRO A 1 249 ? 20.624 -5.528 -3.734 1.00 73.19 249 PRO A N 1
ATOM 1978 C CA . PRO A 1 249 ? 20.875 -4.092 -3.766 1.00 73.19 249 PRO A CA 1
ATOM 1979 C C . PRO A 1 249 ? 20.743 -3.503 -5.171 1.00 73.19 249 PRO A C 1
ATOM 1981 O O . PRO A 1 249 ? 21.336 -4.000 -6.129 1.00 73.19 249 PRO A O 1
ATOM 1984 N N . GLN A 1 250 ? 20.006 -2.399 -5.293 1.00 66.62 250 GLN A N 1
ATOM 1985 C CA . GLN A 1 250 ? 19.849 -1.709 -6.573 1.00 66.62 250 GLN A CA 1
ATOM 1986 C C . GLN A 1 250 ? 21.024 -0.761 -6.811 1.00 66.62 250 GLN A C 1
ATOM 1988 O O . GLN A 1 250 ? 21.392 0.016 -5.932 1.00 66.62 250 GLN A O 1
ATOM 1993 N N . ALA A 1 251 ? 21.585 -0.751 -8.023 1.00 61.50 251 ALA A N 1
ATOM 1994 C CA . ALA A 1 251 ? 22.743 0.088 -8.354 1.00 61.50 251 ALA A CA 1
ATOM 1995 C C . ALA A 1 251 ? 22.500 1.593 -8.118 1.00 61.50 251 ALA A C 1
ATOM 1997 O O . ALA A 1 251 ? 23.433 2.328 -7.809 1.00 61.50 251 ALA A O 1
ATOM 1998 N N . SER A 1 252 ? 21.248 2.049 -8.246 1.00 60.88 252 SER A N 1
ATOM 1999 C CA . SER A 1 252 ? 20.866 3.449 -8.038 1.00 60.88 252 SER A CA 1
ATOM 2000 C C . SER A 1 252 ? 20.816 3.878 -6.572 1.00 60.88 252 SER A C 1
ATOM 2002 O O . SER A 1 252 ? 20.972 5.062 -6.301 1.00 60.88 252 SER A O 1
ATOM 2004 N N . THR A 1 253 ? 20.548 2.957 -5.641 1.00 62.72 253 THR A N 1
ATOM 2005 C CA . THR A 1 253 ? 20.399 3.270 -4.207 1.00 62.72 253 THR A CA 1
ATOM 2006 C C . THR A 1 253 ? 21.547 2.715 -3.368 1.00 62.72 253 THR A C 1
ATOM 2008 O O . THR A 1 253 ? 21.844 3.260 -2.314 1.00 62.72 253 THR A O 1
ATOM 2011 N N . GLY A 1 254 ? 22.204 1.642 -3.815 1.00 64.69 254 GLY A N 1
ATOM 2012 C CA . GLY A 1 254 ? 23.214 0.910 -3.048 1.00 64.69 254 GLY A CA 1
ATOM 2013 C C . GLY A 1 254 ? 22.640 0.011 -1.946 1.00 64.69 254 GLY A C 1
ATOM 2014 O O . GLY A 1 254 ? 23.404 -0.728 -1.330 1.00 64.69 254 GLY A O 1
ATOM 2015 N N . PHE A 1 255 ? 21.321 0.040 -1.741 1.00 69.88 255 PHE A N 1
ATOM 2016 C CA . PHE A 1 255 ? 20.580 -0.728 -0.740 1.00 69.88 255 PHE A CA 1
ATOM 2017 C C . PHE A 1 255 ? 19.536 -1.616 -1.411 1.00 69.88 255 PHE A C 1
ATOM 2019 O O . PHE A 1 255 ? 19.110 -1.353 -2.544 1.00 69.88 255 PHE A O 1
ATOM 2026 N N . THR A 1 256 ? 19.116 -2.670 -0.716 1.00 78.62 256 THR A N 1
ATOM 2027 C CA . THR A 1 256 ? 18.005 -3.503 -1.184 1.00 78.62 256 THR A CA 1
ATOM 2028 C C . THR A 1 256 ? 16.687 -2.728 -1.040 1.00 78.62 256 THR A C 1
ATOM 2030 O O . THR A 1 256 ? 16.516 -1.984 -0.066 1.00 78.62 256 THR A O 1
ATOM 2033 N N . PRO A 1 257 ? 15.724 -2.869 -1.968 1.00 84.56 257 PRO A N 1
ATOM 2034 C CA . PRO A 1 257 ? 14.420 -2.231 -1.803 1.00 84.56 257 PRO A CA 1
ATOM 2035 C C . PRO A 1 257 ? 13.707 -2.683 -0.519 1.00 84.56 257 PRO A C 1
ATOM 2037 O O . PRO A 1 257 ? 13.000 -1.898 0.110 1.00 84.56 257 PRO A O 1
ATOM 2040 N N . PHE A 1 258 ? 13.920 -3.935 -0.094 1.00 84.50 258 PHE A N 1
ATOM 2041 C CA . PHE A 1 258 ? 13.355 -4.461 1.148 1.00 84.50 258 PHE A CA 1
ATOM 2042 C C . PHE A 1 258 ? 13.916 -3.757 2.390 1.00 84.50 258 PHE A C 1
ATOM 2044 O O . PHE A 1 258 ? 13.148 -3.394 3.280 1.00 84.50 258 PHE A O 1
ATOM 2051 N N . GLU A 1 259 ? 15.229 -3.529 2.455 1.00 80.25 259 GLU A N 1
ATOM 2052 C CA . GLU A 1 259 ? 15.842 -2.783 3.557 1.00 80.25 259 GLU A CA 1
ATOM 2053 C C . GLU A 1 259 ? 15.352 -1.348 3.622 1.00 80.25 259 GLU A C 1
ATOM 2055 O O . GLU A 1 259 ? 15.083 -0.861 4.714 1.00 80.25 259 GLU A O 1
ATOM 2060 N N . LEU A 1 260 ? 15.233 -0.674 2.478 1.00 78.31 260 LEU A N 1
ATOM 2061 C CA . LEU A 1 260 ? 14.774 0.713 2.446 1.00 78.31 260 LEU A CA 1
ATOM 2062 C C . LEU A 1 260 ? 13.343 0.850 2.971 1.00 78.31 260 LEU A C 1
ATOM 2064 O O . LEU A 1 260 ? 13.040 1.825 3.652 1.00 78.31 260 LEU A O 1
ATOM 2068 N N . LEU A 1 261 ? 12.483 -0.133 2.694 1.00 84.06 261 LEU A N 1
ATOM 2069 C CA . LEU A 1 261 ? 11.093 -0.100 3.136 1.00 84.06 261 LEU A CA 1
ATOM 2070 C C . LEU A 1 261 ? 10.898 -0.592 4.581 1.00 84.06 261 LEU A C 1
ATOM 2072 O O . LEU A 1 261 ? 10.132 0.001 5.335 1.00 84.06 261 LEU A O 1
ATOM 2076 N N . PHE A 1 262 ? 11.568 -1.675 4.984 1.00 79.94 262 PHE A N 1
ATOM 2077 C CA . PHE A 1 262 ? 11.331 -2.338 6.277 1.00 79.94 262 PHE A CA 1
ATOM 2078 C C . PHE A 1 262 ? 12.442 -2.128 7.310 1.00 79.94 262 PHE A C 1
ATOM 2080 O O . PHE A 1 262 ? 12.356 -2.669 8.416 1.00 79.94 262 PHE A O 1
ATOM 2087 N N . ASN A 1 263 ? 13.496 -1.392 6.955 1.00 73.62 263 ASN A N 1
ATOM 2088 C CA . ASN A 1 263 ? 14.678 -1.137 7.782 1.00 73.62 263 ASN A CA 1
ATOM 2089 C C . ASN A 1 263 ? 15.325 -2.416 8.357 1.00 73.62 263 ASN A C 1
ATOM 2091 O O . ASN A 1 263 ? 15.841 -2.459 9.477 1.00 73.62 263 ASN A O 1
ATOM 2095 N N . ARG A 1 264 ? 15.261 -3.511 7.596 1.00 77.88 264 ARG A N 1
ATOM 2096 C CA . ARG A 1 264 ? 15.894 -4.796 7.910 1.00 77.88 264 ARG A CA 1
ATOM 2097 C C . ARG A 1 264 ? 16.148 -5.571 6.627 1.00 77.88 264 ARG A C 1
ATOM 2099 O O . ARG A 1 264 ? 15.382 -5.438 5.684 1.00 77.88 264 ARG A O 1
ATOM 2106 N N . GLN A 1 265 ? 17.156 -6.434 6.636 1.00 72.81 265 GLN A N 1
ATOM 2107 C CA . GLN A 1 265 ? 17.330 -7.428 5.581 1.00 72.81 265 GLN A CA 1
ATOM 2108 C C . GLN A 1 265 ? 16.193 -8.464 5.640 1.00 72.81 265 GLN A C 1
ATOM 2110 O O . GLN A 1 265 ? 15.769 -8.835 6.748 1.00 72.81 265 GLN A O 1
ATOM 2115 N N . PRO A 1 266 ? 15.668 -8.920 4.490 1.00 80.06 266 PRO A N 1
ATOM 2116 C CA . PRO A 1 266 ? 14.795 -10.081 4.461 1.00 80.06 266 PRO A CA 1
ATOM 2117 C C . PRO A 1 266 ? 15.597 -11.323 4.869 1.00 80.06 266 PRO A C 1
ATOM 2119 O O . PRO A 1 266 ? 16.790 -11.403 4.605 1.00 80.06 266 PRO A O 1
ATOM 2122 N N . ARG A 1 267 ? 14.943 -12.297 5.514 1.00 80.69 267 ARG A N 1
ATOM 2123 C CA . ARG A 1 267 ? 15.526 -13.635 5.702 1.00 80.69 267 ARG A CA 1
ATOM 2124 C C . ARG A 1 267 ? 15.323 -14.403 4.399 1.00 80.69 267 ARG A C 1
ATOM 2126 O O . ARG A 1 267 ? 14.188 -14.785 4.105 1.00 80.69 267 ARG A O 1
ATOM 2133 N N . GLY A 1 268 ? 16.386 -14.537 3.614 1.00 73.94 268 GLY A N 1
ATOM 2134 C CA . GLY A 1 268 ? 16.365 -15.129 2.276 1.00 73.94 268 GLY A CA 1
ATOM 2135 C C . GLY A 1 268 ? 16.601 -16.635 2.251 1.00 73.94 268 GLY A C 1
ATOM 2136 O O . GLY A 1 268 ? 16.822 -17.273 3.281 1.00 73.94 268 GLY A O 1
ATOM 2137 N N . LEU A 1 269 ? 16.601 -17.217 1.047 1.00 69.38 269 LEU A N 1
ATOM 2138 C CA . LEU A 1 269 ? 16.893 -18.647 0.857 1.00 69.38 269 LEU A CA 1
ATOM 2139 C C . LEU A 1 269 ? 18.315 -19.009 1.318 1.00 69.38 269 LEU A C 1
ATOM 2141 O O . LEU A 1 269 ? 18.520 -20.072 1.900 1.00 69.38 269 LEU A O 1
ATOM 2145 N N . LEU A 1 270 ? 19.284 -18.113 1.100 1.00 67.69 270 LEU A N 1
ATOM 2146 C CA . LEU A 1 270 ? 20.670 -18.322 1.525 1.00 67.69 270 LEU A CA 1
ATOM 2147 C C . LEU A 1 270 ? 20.825 -18.270 3.049 1.00 67.69 270 LEU A C 1
ATOM 2149 O O . LEU A 1 270 ? 21.623 -19.027 3.597 1.00 67.69 270 LEU A O 1
ATOM 2153 N N . ASP A 1 271 ? 20.041 -17.440 3.743 1.00 72.69 271 ASP A N 1
ATOM 2154 C CA . ASP A 1 271 ? 20.025 -17.432 5.209 1.00 72.69 271 ASP A CA 1
ATOM 2155 C C . ASP A 1 271 ? 19.467 -18.745 5.759 1.00 72.69 271 ASP A C 1
ATOM 2157 O O . ASP A 1 271 ? 20.042 -19.307 6.684 1.00 72.69 271 ASP A O 1
ATOM 2161 N N . VAL A 1 272 ? 18.392 -19.270 5.160 1.00 68.31 272 VAL A N 1
ATOM 2162 C CA . VAL A 1 272 ? 17.811 -20.564 5.555 1.00 68.31 272 VAL A CA 1
ATOM 2163 C C . VAL A 1 272 ? 18.814 -21.702 5.358 1.00 68.31 272 VAL A C 1
ATOM 2165 O O . VAL A 1 272 ? 18.968 -22.534 6.250 1.00 68.31 272 VAL A O 1
ATOM 2168 N N . ALA A 1 273 ? 19.520 -21.732 4.223 1.00 60.44 273 ALA A N 1
ATOM 2169 C CA . ALA A 1 273 ? 20.551 -22.736 3.959 1.00 60.44 273 ALA A CA 1
ATOM 2170 C C . ALA A 1 273 ? 21.711 -22.638 4.962 1.00 60.44 273 ALA A C 1
ATOM 2172 O O . ALA A 1 273 ? 22.117 -23.648 5.535 1.00 60.44 273 ALA A O 1
ATOM 2173 N N . ARG A 1 274 ? 22.191 -21.416 5.230 1.00 61.91 274 ARG A N 1
ATOM 2174 C CA . ARG A 1 274 ? 23.237 -21.156 6.225 1.00 61.91 274 ARG A CA 1
ATOM 2175 C C . ARG A 1 274 ? 22.818 -21.645 7.613 1.00 61.91 274 ARG A C 1
ATOM 2177 O O . ARG A 1 274 ? 23.548 -22.404 8.237 1.00 61.91 274 ARG A O 1
ATOM 2184 N N . GLU A 1 275 ? 21.632 -21.254 8.075 1.00 74.25 275 GLU A N 1
ATOM 2185 C CA . GLU A 1 275 ? 21.105 -21.645 9.388 1.00 74.25 275 GLU A CA 1
ATOM 2186 C C . GLU A 1 275 ? 20.952 -23.169 9.526 1.00 74.25 275 GLU A C 1
ATOM 2188 O O . GLU A 1 275 ? 21.242 -23.721 10.588 1.00 74.25 275 GLU A O 1
ATOM 2193 N N . ALA A 1 276 ? 20.537 -23.856 8.455 1.00 71.50 276 ALA A N 1
ATOM 2194 C CA . ALA A 1 276 ? 20.418 -25.312 8.436 1.00 71.50 276 ALA A CA 1
ATOM 2195 C C . ALA A 1 276 ? 21.781 -26.023 8.514 1.00 71.50 276 ALA A C 1
ATOM 2197 O O . ALA A 1 276 ? 21.900 -27.048 9.185 1.00 71.50 276 ALA A O 1
ATOM 2198 N N . TRP A 1 277 ? 22.809 -25.496 7.841 1.00 71.50 277 TRP A N 1
ATOM 2199 C CA . TRP A 1 277 ? 24.149 -26.094 7.816 1.00 71.50 277 TRP A CA 1
ATOM 2200 C C . TRP A 1 277 ? 24.972 -25.798 9.068 1.00 71.50 277 TRP A C 1
ATOM 2202 O O . TRP A 1 277 ? 25.756 -26.641 9.494 1.00 71.50 277 TRP A O 1
ATOM 2212 N N . GLU A 1 278 ? 24.792 -24.627 9.678 1.00 74.69 278 GLU A N 1
ATOM 2213 C CA . GLU A 1 278 ? 25.610 -24.189 10.813 1.00 74.69 278 GLU A CA 1
ATOM 2214 C C . GLU A 1 278 ? 25.187 -24.810 12.160 1.00 74.69 278 GLU A C 1
ATOM 2216 O O . GLU A 1 278 ? 25.812 -24.500 13.172 1.00 74.69 278 GLU A O 1
ATOM 2221 N N . GLN A 1 279 ? 24.148 -25.666 12.200 1.00 58.62 279 GLN A N 1
ATOM 2222 C CA . GLN A 1 279 ? 23.579 -26.262 13.428 1.00 58.62 279 GLN A CA 1
ATOM 2223 C C . GLN A 1 279 ? 23.474 -25.249 14.582 1.00 58.62 279 GLN A C 1
ATOM 2225 O O . GLN A 1 279 ? 23.720 -25.575 15.746 1.00 58.62 279 GLN A O 1
ATOM 2230 N N . GLN A 1 280 ? 23.157 -23.990 14.264 1.00 53.41 280 GLN A N 1
ATOM 2231 C CA . GLN A 1 280 ? 23.200 -22.934 15.262 1.00 53.41 280 GLN A CA 1
ATOM 2232 C C . GLN A 1 280 ? 22.134 -23.226 16.318 1.00 53.41 280 GLN A C 1
ATOM 2234 O O . GLN A 1 280 ? 20.949 -23.308 15.970 1.00 53.41 280 GLN A O 1
ATOM 2239 N N . PRO A 1 281 ? 22.502 -23.367 17.607 1.00 50.00 281 PRO A N 1
ATOM 2240 C CA . PRO A 1 281 ? 21.499 -23.383 18.654 1.00 50.00 281 PRO A CA 1
ATOM 2241 C C . PRO A 1 281 ? 20.682 -22.104 18.498 1.00 50.00 281 PRO A C 1
ATOM 2243 O O . PRO A 1 281 ? 21.252 -21.028 18.300 1.00 50.00 281 PRO A O 1
ATOM 2246 N N . ALA A 1 282 ? 19.351 -22.225 18.530 1.00 48.97 282 ALA A N 1
ATOM 2247 C CA . ALA A 1 282 ? 18.467 -21.072 18.454 1.00 48.97 282 ALA A CA 1
ATOM 2248 C C . ALA A 1 282 ? 18.957 -20.049 19.480 1.00 48.97 282 ALA A C 1
ATOM 2250 O O . ALA A 1 282 ? 18.893 -20.302 20.684 1.00 48.97 282 ALA A O 1
ATOM 2251 N N . VAL A 1 283 ? 19.518 -18.930 19.009 1.00 49.66 283 VAL A N 1
ATOM 2252 C CA . VAL A 1 283 ? 20.068 -17.925 19.913 1.00 49.66 283 VAL A CA 1
ATOM 2253 C C . VAL A 1 283 ? 18.877 -17.340 20.654 1.00 49.66 283 VAL A C 1
ATOM 2255 O O . VAL A 1 283 ? 18.151 -16.494 20.128 1.00 49.66 283 VAL A O 1
ATOM 2258 N N . CYS A 1 284 ? 18.645 -17.836 21.866 1.00 40.34 284 CYS A N 1
ATOM 2259 C CA . CYS A 1 284 ? 17.600 -17.366 22.751 1.00 40.34 284 CYS A CA 1
ATOM 2260 C C . CYS A 1 284 ? 18.067 -16.023 23.310 1.00 40.34 284 CYS A C 1
ATOM 2262 O O . CYS A 1 284 ? 18.539 -15.922 24.436 1.00 40.34 284 CYS A O 1
ATOM 2264 N N . ARG A 1 285 ? 18.018 -14.990 22.464 1.00 48.25 285 ARG A N 1
ATOM 2265 C CA . ARG A 1 285 ? 18.344 -13.632 22.879 1.00 48.25 285 ARG A CA 1
ATOM 2266 C C . ARG A 1 285 ? 17.259 -13.189 23.833 1.00 48.25 285 ARG A C 1
ATOM 2268 O O . ARG A 1 285 ? 16.069 -13.205 23.503 1.00 48.25 285 ARG A O 1
ATOM 2275 N N . THR A 1 286 ? 17.672 -12.758 25.008 1.00 49.16 286 THR A N 1
ATOM 2276 C CA . THR A 1 286 ? 16.791 -12.006 25.886 1.00 49.16 286 THR A CA 1
ATOM 2277 C C . THR A 1 286 ? 16.300 -10.760 25.144 1.00 49.16 286 THR A C 1
ATOM 2279 O O . THR A 1 286 ? 16.958 -10.228 24.244 1.00 49.16 286 THR A O 1
ATOM 2282 N N . THR A 1 287 ? 15.121 -10.259 25.510 1.00 44.19 287 THR A N 1
ATOM 2283 C CA . THR A 1 287 ? 14.570 -9.026 24.927 1.00 44.19 287 THR A CA 1
ATOM 2284 C C . THR A 1 287 ? 15.575 -7.870 25.004 1.00 44.19 287 THR A C 1
ATOM 2286 O O . THR A 1 287 ? 15.658 -7.062 24.082 1.00 44.19 287 THR A O 1
ATOM 2289 N N . LEU A 1 288 ? 16.377 -7.826 26.074 1.00 48.00 288 LEU A N 1
ATOM 2290 C CA . LEU A 1 288 ? 17.409 -6.817 26.287 1.00 48.00 288 LEU A CA 1
ATOM 2291 C C . LEU A 1 288 ? 18.549 -6.940 25.268 1.00 48.00 288 LEU A C 1
ATOM 2293 O O . LEU A 1 288 ? 18.927 -5.943 24.667 1.00 48.00 288 LEU A O 1
ATOM 2297 N N . GLU A 1 289 ? 19.046 -8.152 25.011 1.00 48.38 289 GLU A N 1
ATOM 2298 C CA . GLU A 1 289 ? 20.072 -8.413 23.992 1.00 48.38 289 GLU A CA 1
ATOM 2299 C C . GLU A 1 289 ? 19.563 -8.131 22.577 1.00 48.38 289 GLU A C 1
ATOM 2301 O O . GLU A 1 289 ? 20.310 -7.625 21.744 1.00 48.38 289 GLU A O 1
ATOM 2306 N N . HIS A 1 290 ? 18.284 -8.399 22.293 1.00 47.94 290 HIS A N 1
ATOM 2307 C CA . HIS A 1 290 ? 17.677 -8.060 21.005 1.00 47.94 290 HIS A CA 1
ATOM 2308 C C . HIS A 1 290 ? 17.558 -6.541 20.807 1.00 47.94 290 HIS A C 1
ATOM 2310 O O . HIS A 1 290 ? 17.935 -6.033 19.752 1.00 47.94 290 HIS A O 1
ATOM 2316 N N . ILE A 1 291 ? 17.081 -5.807 21.822 1.00 52.25 291 ILE A N 1
ATOM 2317 C CA . ILE A 1 291 ? 16.984 -4.338 21.794 1.00 52.25 291 ILE A CA 1
ATOM 2318 C C . ILE A 1 291 ? 18.377 -3.709 21.709 1.00 52.25 291 ILE A C 1
ATOM 2320 O O . ILE A 1 291 ? 18.580 -2.787 20.922 1.00 52.25 291 ILE A O 1
ATOM 2324 N N . LYS A 1 292 ? 19.349 -4.226 22.466 1.00 54.31 292 LYS A N 1
ATOM 2325 C CA . LYS A 1 292 ? 20.738 -3.758 22.440 1.00 54.31 292 LYS A CA 1
ATOM 2326 C C . LYS A 1 292 ? 21.379 -4.021 21.077 1.00 54.31 292 LYS A C 1
ATOM 2328 O O . LYS A 1 292 ? 21.918 -3.094 20.494 1.00 54.31 292 LYS A O 1
ATOM 2333 N N . ALA A 1 293 ? 21.189 -5.205 20.490 1.00 54.22 293 ALA A N 1
ATOM 2334 C CA . ALA A 1 293 ? 21.659 -5.518 19.138 1.00 54.22 293 ALA A CA 1
ATOM 2335 C C . ALA A 1 293 ? 20.965 -4.682 18.045 1.00 54.22 293 ALA A C 1
ATOM 2337 O O . ALA A 1 293 ? 21.595 -4.341 17.043 1.00 54.22 293 ALA A O 1
ATOM 2338 N N . MET A 1 294 ? 19.679 -4.351 18.213 1.00 47.28 294 MET A N 1
ATOM 2339 C CA . MET A 1 294 ? 18.936 -3.456 17.318 1.00 47.28 294 MET A CA 1
ATOM 2340 C C . MET A 1 294 ? 19.470 -2.022 17.411 1.00 47.28 294 MET A C 1
ATOM 2342 O O . MET A 1 294 ? 19.740 -1.409 16.380 1.00 47.28 294 MET A O 1
ATOM 2346 N N . ARG A 1 295 ? 19.701 -1.524 18.632 1.00 51.66 295 ARG A N 1
ATOM 2347 C CA . ARG A 1 295 ? 20.294 -0.207 18.889 1.00 51.66 295 ARG A CA 1
ATOM 2348 C C . ARG A 1 295 ? 21.724 -0.128 18.362 1.00 51.66 295 ARG A C 1
ATOM 2350 O O . ARG A 1 295 ? 22.016 0.752 17.576 1.00 51.66 295 ARG A O 1
ATOM 2357 N N . GLU A 1 296 ? 22.551 -1.134 18.628 1.00 57.19 296 GLU A N 1
ATOM 2358 C CA . GLU A 1 296 ? 23.900 -1.268 18.068 1.00 57.19 296 GLU A CA 1
ATOM 2359 C C . GLU A 1 296 ? 23.908 -1.422 16.541 1.00 57.19 296 GLU A C 1
ATOM 2361 O O . GLU A 1 296 ? 24.899 -1.100 15.900 1.00 57.19 296 GLU A O 1
ATOM 2366 N N . ARG A 1 297 ? 22.863 -1.975 15.909 1.00 55.00 297 ARG A N 1
ATOM 2367 C CA . ARG A 1 297 ? 22.754 -2.007 14.436 1.00 55.00 297 ARG A CA 1
ATOM 2368 C C . ARG A 1 297 ? 22.491 -0.614 13.879 1.00 55.00 297 ARG A C 1
ATOM 2370 O O . ARG A 1 297 ? 23.147 -0.236 12.917 1.00 55.00 297 ARG A O 1
ATOM 2377 N N . ILE A 1 298 ? 21.589 0.139 14.505 1.00 50.94 298 ILE A N 1
ATOM 2378 C CA . ILE A 1 298 ? 21.343 1.548 14.177 1.00 50.94 298 ILE A CA 1
ATOM 2379 C C . ILE A 1 298 ? 22.635 2.351 14.409 1.00 50.94 298 ILE A C 1
ATOM 2381 O O . ILE A 1 298 ? 23.135 2.993 13.490 1.00 50.94 298 ILE A O 1
ATOM 2385 N N . ASP A 1 299 ? 23.260 2.193 15.576 1.00 51.47 299 ASP A N 1
ATOM 2386 C CA . ASP A 1 299 ? 24.484 2.887 15.984 1.00 51.47 299 ASP A CA 1
ATOM 2387 C C . ASP A 1 299 ? 25.737 2.447 15.209 1.00 51.47 299 ASP A C 1
ATOM 2389 O O . ASP A 1 299 ? 26.703 3.193 15.185 1.00 51.47 299 ASP A O 1
ATOM 2393 N N . ARG A 1 300 ? 25.760 1.273 14.555 1.00 51.84 300 ARG A N 1
ATOM 2394 C CA . ARG A 1 300 ? 26.851 0.842 13.647 1.00 51.84 300 ARG A CA 1
ATOM 2395 C C . ARG A 1 300 ? 26.750 1.463 12.259 1.00 51.84 300 ARG A C 1
ATOM 2397 O O . ARG A 1 300 ? 27.771 1.671 11.610 1.00 51.84 300 ARG A O 1
ATOM 2404 N N . VAL A 1 301 ? 25.534 1.750 11.800 1.00 51.44 301 VAL A N 1
ATOM 2405 C CA . VAL A 1 301 ? 25.293 2.409 10.509 1.00 51.44 301 VAL A CA 1
ATOM 2406 C C . VAL A 1 301 ? 25.547 3.917 10.620 1.00 51.44 301 VAL A C 1
ATOM 2408 O O . VAL A 1 301 ? 26.093 4.515 9.695 1.00 51.44 301 VAL A O 1
ATOM 2411 N N . MET A 1 302 ? 25.242 4.519 11.774 1.00 47.78 302 MET A N 1
ATOM 2412 C CA . MET A 1 302 ? 25.424 5.954 12.039 1.00 47.78 302 MET A CA 1
ATOM 2413 C C . MET A 1 302 ? 26.862 6.499 11.838 1.00 47.78 302 MET A C 1
ATOM 2415 O O . MET A 1 302 ? 26.995 7.537 11.195 1.00 47.78 302 MET A O 1
ATOM 2419 N N . PRO A 1 303 ? 27.953 5.854 12.303 1.00 49.28 303 PRO A N 1
ATOM 2420 C CA . PRO A 1 303 ? 29.324 6.353 12.145 1.00 49.28 303 PRO A CA 1
ATOM 2421 C C . PRO A 1 303 ? 29.926 6.116 10.753 1.00 49.28 303 PRO A C 1
ATOM 2423 O O . PRO A 1 303 ? 30.958 6.706 10.438 1.00 49.28 303 PRO A O 1
ATOM 2426 N N . LEU A 1 304 ? 29.299 5.298 9.895 1.00 50.03 304 LEU A N 1
ATOM 2427 C CA . LEU A 1 304 ? 29.701 5.176 8.484 1.00 50.03 304 LEU A CA 1
ATOM 2428 C C . LEU A 1 304 ? 29.346 6.441 7.687 1.00 50.03 304 LEU A C 1
ATOM 2430 O O . LEU A 1 304 ? 29.949 6.707 6.646 1.00 50.03 304 LEU A O 1
ATOM 2434 N N . VAL A 1 305 ? 28.409 7.247 8.195 1.00 52.62 305 VAL A N 1
ATOM 2435 C CA . VAL A 1 305 ? 28.013 8.550 7.658 1.00 52.62 305 VAL A CA 1
ATOM 2436 C C . VAL A 1 305 ? 29.082 9.593 8.009 1.00 52.62 305 VAL A C 1
ATOM 2438 O O . VAL A 1 305 ? 28.975 10.343 8.976 1.00 52.62 305 VAL A O 1
ATOM 2441 N N . GLY A 1 306 ? 30.161 9.629 7.230 1.00 45.19 306 GLY A N 1
ATOM 2442 C CA . GLY A 1 306 ? 31.191 10.655 7.362 1.00 45.19 306 GLY A CA 1
ATOM 2443 C C . GLY A 1 306 ? 30.647 12.048 7.022 1.00 45.19 306 GLY A C 1
ATOM 2444 O O . GLY A 1 306 ? 29.707 12.198 6.239 1.00 45.19 306 GLY A O 1
ATOM 2445 N N . ARG A 1 307 ? 31.234 13.050 7.695 1.00 51.91 307 ARG A N 1
ATOM 2446 C CA . ARG A 1 307 ? 30.934 14.497 7.679 1.00 51.91 307 ARG A CA 1
ATOM 2447 C C . ARG A 1 307 ? 29.893 14.958 6.646 1.00 51.91 307 ARG A C 1
ATOM 2449 O O . ARG A 1 307 ? 30.076 14.801 5.440 1.00 51.91 307 ARG A O 1
ATOM 2456 N N . SER A 1 308 ? 28.862 15.640 7.149 1.00 44.66 308 SER A N 1
ATOM 2457 C CA . SER A 1 308 ? 27.964 16.471 6.343 1.00 44.66 308 SER A CA 1
ATOM 2458 C C . SER A 1 308 ? 28.793 17.467 5.521 1.00 44.66 308 SER A C 1
ATOM 2460 O O . SER A 1 308 ? 29.593 18.226 6.067 1.00 44.66 308 SER A O 1
ATOM 2462 N N . VAL A 1 309 ? 28.635 17.407 4.200 1.00 51.59 309 VAL A N 1
ATOM 2463 C CA . VAL A 1 309 ? 29.226 18.346 3.227 1.00 51.59 309 VAL A CA 1
ATOM 2464 C C . VAL A 1 309 ? 28.189 19.413 2.831 1.00 51.59 309 VAL A C 1
ATOM 2466 O O . VAL A 1 309 ? 28.532 20.442 2.261 1.00 51.59 309 VAL A O 1
ATOM 2469 N N . GLY A 1 310 ? 26.915 19.185 3.172 1.00 52.75 310 GLY A N 1
ATOM 2470 C CA . GLY A 1 310 ? 25.787 20.102 3.004 1.00 52.75 310 GLY A CA 1
ATOM 2471 C C . GLY A 1 310 ? 24.566 19.647 3.826 1.00 52.75 310 GLY A C 1
ATOM 2472 O O . GLY A 1 310 ? 24.632 18.587 4.455 1.00 52.75 310 GLY A O 1
ATOM 2473 N N . PRO A 1 311 ? 23.442 20.391 3.814 1.00 49.50 311 PRO A N 1
ATOM 2474 C CA . PRO A 1 311 ? 22.291 20.162 4.703 1.00 49.50 311 PRO A CA 1
ATOM 2475 C C . PRO A 1 311 ? 21.650 18.765 4.602 1.00 49.50 311 PRO A C 1
ATOM 2477 O O . PRO A 1 311 ? 21.045 18.315 5.568 1.00 49.50 311 PRO A O 1
ATOM 2480 N N . VAL A 1 312 ? 21.816 18.067 3.473 1.00 45.94 312 VAL A N 1
ATOM 2481 C CA . VAL A 1 312 ? 21.301 16.701 3.228 1.00 45.94 312 VAL A CA 1
ATOM 2482 C C . VAL A 1 312 ? 22.339 15.776 2.572 1.00 45.94 312 VAL A C 1
ATOM 2484 O O . VAL A 1 312 ? 22.025 14.689 2.089 1.00 45.94 312 VAL A O 1
ATOM 2487 N N . THR A 1 313 ? 23.598 16.216 2.514 1.00 47.47 313 THR A N 1
ATOM 2488 C CA . THR A 1 313 ? 24.670 15.540 1.771 1.00 47.47 313 THR A CA 1
ATOM 2489 C C . THR A 1 313 ? 25.715 15.026 2.741 1.00 47.47 313 THR A C 1
ATOM 2491 O O . THR A 1 313 ? 26.379 15.815 3.416 1.00 47.47 313 THR A O 1
ATOM 2494 N N . TYR A 1 314 ? 25.903 13.713 2.767 1.00 54.22 314 TYR A N 1
ATOM 2495 C CA . TYR A 1 314 ? 26.830 13.042 3.664 1.00 54.22 314 TYR A CA 1
ATOM 2496 C C . TYR A 1 314 ? 27.891 12.272 2.887 1.00 54.22 314 TYR A C 1
ATOM 2498 O O . TYR A 1 314 ? 27.613 11.627 1.875 1.00 54.22 314 TYR A O 1
ATOM 2506 N N . LYS A 1 315 ? 29.129 12.330 3.370 1.00 59.53 315 LYS A N 1
ATOM 2507 C CA . LYS A 1 315 ? 30.266 11.624 2.785 1.00 59.53 315 LYS A CA 1
ATOM 2508 C C . LYS A 1 315 ? 30.454 10.296 3.508 1.00 59.53 315 LYS A C 1
ATOM 2510 O O . LYS A 1 315 ? 31.145 10.228 4.513 1.00 59.53 315 LYS A O 1
ATOM 2515 N N . VAL A 1 316 ? 29.848 9.225 3.013 1.00 62.19 316 VAL A N 1
ATOM 2516 C CA . VAL A 1 316 ? 29.896 7.916 3.678 1.00 62.19 316 VAL A CA 1
ATOM 2517 C C . VAL A 1 316 ? 31.210 7.212 3.334 1.00 62.19 316 VAL A C 1
ATOM 2519 O O . VAL A 1 316 ? 31.567 7.096 2.156 1.00 62.19 316 VAL A O 1
ATOM 2522 N N . ARG A 1 317 ? 31.926 6.731 4.357 1.00 53.03 317 ARG A N 1
ATOM 2523 C CA . ARG A 1 317 ? 33.165 5.958 4.192 1.00 53.03 317 ARG A CA 1
ATOM 2524 C C . ARG A 1 317 ? 32.847 4.465 4.270 1.00 53.03 317 ARG A C 1
ATOM 2526 O O . ARG A 1 317 ? 32.243 4.017 5.239 1.00 53.03 317 ARG A O 1
ATOM 2533 N N . GLN A 1 318 ? 33.237 3.700 3.251 1.00 58.09 318 GLN A N 1
ATOM 2534 C CA . GLN A 1 318 ? 32.988 2.257 3.144 1.00 58.09 318 GLN A CA 1
ATOM 2535 C C . GLN A 1 318 ? 34.323 1.501 3.039 1.00 58.09 318 GLN A C 1
ATOM 2537 O O . GLN A 1 318 ? 34.887 1.412 1.945 1.00 58.09 318 GLN A O 1
ATOM 2542 N N . PRO A 1 319 ? 34.844 0.952 4.152 1.00 46.22 319 PRO A N 1
ATOM 2543 C CA . PRO A 1 319 ? 36.080 0.174 4.134 1.00 46.22 319 PRO A CA 1
ATOM 2544 C C . PRO A 1 319 ? 35.935 -1.066 3.235 1.00 46.22 319 PRO A C 1
ATOM 2546 O O . PRO A 1 319 ? 34.953 -1.797 3.345 1.00 46.22 319 PRO A O 1
ATOM 2549 N N . GLY A 1 320 ? 36.904 -1.309 2.345 1.00 51.03 32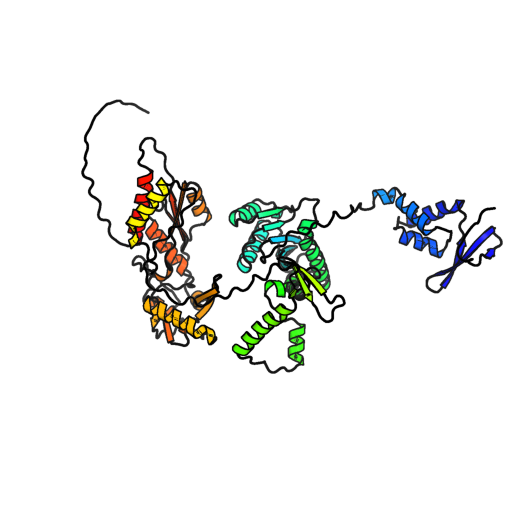0 GLY A N 1
ATOM 2550 C CA . GLY A 1 320 ? 36.969 -2.526 1.517 1.00 51.03 320 GLY A CA 1
ATOM 2551 C C . GLY A 1 320 ? 36.327 -2.452 0.122 1.00 51.03 320 GLY A C 1
ATOM 2552 O O . GLY A 1 320 ? 36.346 -3.447 -0.601 1.00 51.03 320 GLY A O 1
ATOM 2553 N N . ARG A 1 321 ? 35.787 -1.301 -0.309 1.00 54.25 321 ARG A N 1
ATOM 2554 C CA . ARG A 1 321 ? 35.343 -1.082 -1.703 1.00 54.25 321 ARG A CA 1
ATOM 2555 C C . ARG A 1 321 ? 36.359 -0.267 -2.506 1.00 54.25 321 ARG A C 1
ATOM 2557 O O . ARG A 1 321 ? 37.076 0.562 -1.965 1.00 54.25 321 ARG A O 1
ATOM 2564 N N . ARG A 1 322 ? 36.355 -0.447 -3.837 1.00 45.72 322 ARG A N 1
ATOM 2565 C CA . ARG A 1 322 ? 37.267 0.218 -4.801 1.00 45.72 322 ARG A CA 1
ATOM 2566 C C . ARG A 1 322 ? 37.236 1.758 -4.739 1.00 45.72 322 ARG A C 1
ATOM 2568 O O . ARG A 1 322 ? 38.161 2.404 -5.215 1.00 45.72 322 ARG A O 1
ATOM 2575 N N . LYS A 1 323 ? 36.170 2.334 -4.176 1.00 47.78 323 LYS A N 1
ATOM 2576 C CA . LYS A 1 323 ? 36.037 3.754 -3.842 1.00 47.78 323 LYS A CA 1
ATOM 2577 C C . LYS A 1 323 ? 35.699 3.833 -2.352 1.00 47.78 323 LYS A C 1
ATOM 2579 O O . LYS A 1 323 ? 34.572 3.532 -1.971 1.00 47.78 323 LYS A O 1
ATOM 2584 N N . GLU A 1 324 ? 36.685 4.169 -1.522 1.00 52.81 324 GLU A N 1
ATOM 2585 C CA . GLU A 1 324 ? 36.535 4.172 -0.055 1.00 52.81 324 GLU A CA 1
ATOM 2586 C C . GLU A 1 324 ? 35.559 5.238 0.453 1.00 52.81 324 GLU A C 1
ATOM 2588 O O . GLU A 1 324 ? 35.029 5.121 1.556 1.00 52.81 324 GLU A O 1
ATOM 2593 N N . GLU A 1 325 ? 35.311 6.278 -0.342 1.00 54.94 325 GLU A N 1
ATOM 2594 C CA . GLU A 1 325 ? 34.454 7.401 0.016 1.00 54.94 325 GLU A CA 1
ATOM 2595 C C . GLU A 1 325 ? 33.454 7.685 -1.104 1.00 54.94 325 GLU A C 1
ATOM 2597 O O . GLU A 1 325 ? 33.821 7.824 -2.278 1.00 54.94 325 GLU A O 1
ATOM 2602 N N . GLN A 1 326 ? 32.179 7.794 -0.737 1.00 55.78 326 GLN A N 1
ATOM 2603 C CA . GLN A 1 326 ? 31.101 8.084 -1.673 1.00 55.78 326 GLN A CA 1
ATOM 2604 C C . GLN A 1 326 ? 30.107 9.060 -1.041 1.00 55.78 326 GLN A C 1
ATOM 2606 O O . GLN A 1 326 ? 29.796 8.984 0.146 1.00 55.78 326 GLN A O 1
ATOM 2611 N N . LEU A 1 327 ? 29.657 10.030 -1.834 1.00 50.47 327 LEU A N 1
ATOM 2612 C CA . LEU A 1 327 ? 28.699 11.042 -1.404 1.00 50.47 327 LEU A CA 1
ATOM 2613 C C . LEU A 1 327 ? 27.286 10.487 -1.562 1.00 50.47 327 LEU A C 1
ATOM 2615 O O . LEU A 1 327 ? 26.926 9.992 -2.630 1.00 50.47 327 LEU A O 1
ATOM 2619 N N . TYR A 1 328 ? 26.507 10.576 -0.493 1.00 52.31 328 TYR A N 1
ATOM 2620 C CA . TYR A 1 328 ? 25.115 10.163 -0.439 1.00 52.31 328 TYR A CA 1
ATOM 2621 C C . TYR A 1 328 ? 24.260 11.372 -0.070 1.00 52.31 328 TYR A C 1
ATOM 2623 O O . TYR A 1 328 ? 24.556 12.090 0.885 1.00 52.31 328 TYR A O 1
ATOM 2631 N N . HIS A 1 329 ? 23.191 11.587 -0.827 1.00 47.09 329 HIS A N 1
ATOM 2632 C CA . HIS A 1 329 ? 22.142 12.536 -0.477 1.00 47.09 329 HIS A CA 1
ATOM 2633 C C . HIS A 1 329 ? 21.074 11.767 0.296 1.00 47.09 329 HIS A C 1
ATOM 2635 O O . HIS A 1 329 ? 20.400 10.910 -0.273 1.00 47.09 329 HIS A O 1
ATOM 2641 N N . ILE A 1 330 ? 21.000 11.990 1.606 1.00 46.81 330 ILE A N 1
ATOM 2642 C CA . ILE A 1 330 ? 20.186 11.194 2.528 1.00 46.81 330 ILE A CA 1
ATOM 2643 C C . ILE A 1 330 ? 19.153 12.127 3.160 1.00 46.81 330 ILE A C 1
ATOM 2645 O O . ILE A 1 330 ? 19.487 12.873 4.075 1.00 46.81 330 ILE A O 1
ATOM 2649 N N . ASN A 1 331 ? 17.894 12.041 2.725 1.00 44.59 331 ASN A N 1
ATOM 2650 C CA . ASN A 1 331 ? 16.765 12.741 3.358 1.00 44.59 331 ASN A CA 1
ATOM 2651 C C . ASN A 1 331 ? 16.076 11.899 4.452 1.00 44.59 331 ASN A C 1
ATOM 2653 O O . ASN A 1 331 ? 14.889 12.040 4.701 1.00 44.59 331 ASN A O 1
ATOM 2657 N N . LEU A 1 332 ? 16.806 11.005 5.128 1.00 36.09 332 LEU A N 1
ATOM 2658 C CA . LEU A 1 332 ? 16.215 10.052 6.084 1.00 36.09 332 LEU A CA 1
ATOM 2659 C C . LEU A 1 332 ? 16.728 10.152 7.527 1.00 36.09 332 LEU A C 1
ATOM 2661 O O . LEU A 1 332 ? 16.399 9.297 8.344 1.00 36.09 332 LEU A O 1
ATOM 2665 N N . LEU A 1 333 ? 17.482 11.189 7.901 1.00 34.59 333 LEU A N 1
ATOM 2666 C CA . LEU A 1 333 ? 17.904 11.371 9.296 1.00 34.59 333 LEU A CA 1
ATOM 2667 C C . LEU A 1 333 ? 17.612 12.793 9.776 1.00 34.59 333 LEU A C 1
ATOM 2669 O O . LEU A 1 333 ? 18.432 13.699 9.648 1.00 34.59 333 LEU A O 1
ATOM 2673 N N . LYS A 1 334 ? 16.437 12.982 10.390 1.00 34.78 334 LYS A N 1
ATOM 2674 C CA . LYS A 1 334 ? 16.225 14.128 11.282 1.00 34.78 334 LYS A CA 1
ATOM 2675 C C . LYS A 1 334 ? 17.168 14.000 12.480 1.00 34.78 334 LYS A C 1
ATOM 2677 O O . LYS A 1 334 ? 17.336 12.917 13.040 1.00 34.78 334 LYS A O 1
ATOM 2682 N N . ARG A 1 335 ? 17.755 15.125 12.899 1.00 36.47 335 ARG A N 1
ATOM 2683 C CA . ARG A 1 335 ? 18.532 15.230 14.140 1.00 36.47 335 ARG A CA 1
ATOM 2684 C C . ARG A 1 335 ? 17.672 14.748 15.314 1.00 36.47 335 ARG A C 1
ATOM 2686 O O . ARG A 1 335 ? 16.613 15.318 15.561 1.00 36.47 335 ARG A O 1
ATOM 2693 N N . TRP A 1 336 ? 18.136 13.736 16.045 1.00 33.66 336 TRP A N 1
ATOM 2694 C CA . TRP A 1 336 ? 17.537 13.345 17.320 1.00 33.66 336 TRP A CA 1
ATOM 2695 C C . TRP A 1 336 ? 17.652 14.522 18.299 1.00 33.66 336 TRP A C 1
ATOM 2697 O O . TRP A 1 336 ? 18.756 14.968 18.615 1.00 33.66 336 TRP A O 1
ATOM 2707 N N . VAL A 1 337 ? 16.514 15.059 18.736 1.00 33.94 337 VAL A N 1
ATOM 2708 C CA . VAL A 1 337 ? 16.428 16.012 19.846 1.00 33.94 337 VAL A CA 1
ATOM 2709 C C . VAL A 1 337 ? 15.815 15.234 20.997 1.00 33.94 337 VAL A C 1
ATOM 2711 O O . VAL A 1 337 ? 14.715 14.705 20.859 1.00 33.94 337 VAL A O 1
ATOM 2714 N N . GLY A 1 338 ? 16.562 15.084 22.091 1.00 29.81 338 GLY A N 1
ATOM 2715 C CA . GLY A 1 338 ? 16.127 14.292 23.232 1.00 29.81 338 GLY A CA 1
ATOM 2716 C C . GLY A 1 338 ? 14.798 14.799 23.784 1.00 29.81 338 GLY A C 1
ATOM 2717 O O . GLY A 1 338 ? 14.703 15.933 24.243 1.00 29.81 338 GLY A O 1
ATOM 2718 N N . THR A 1 339 ? 13.773 13.955 23.759 1.00 30.30 339 THR A N 1
ATOM 2719 C CA . THR A 1 339 ? 12.568 14.158 24.558 1.00 30.30 339 THR A CA 1
ATOM 2720 C C . THR A 1 339 ? 12.905 13.796 25.997 1.00 30.30 339 THR A C 1
ATOM 2722 O O . THR A 1 339 ? 13.030 12.618 26.338 1.00 30.30 339 THR A O 1
ATOM 2725 N N . GLY A 1 340 ? 13.107 14.818 26.829 1.00 30.03 340 GLY A N 1
ATOM 2726 C CA . GLY A 1 340 ? 13.066 14.658 28.278 1.00 30.03 340 GLY A CA 1
ATOM 2727 C C . GLY A 1 340 ? 11.683 14.163 28.732 1.00 30.03 340 GLY A C 1
ATOM 2728 O O . GLY A 1 340 ? 10.707 14.285 27.987 1.00 30.03 340 GLY A O 1
ATOM 2729 N N . PRO A 1 341 ? 11.580 13.586 29.936 1.00 31.39 341 PRO A N 1
ATOM 2730 C CA . PRO A 1 341 ? 10.315 13.095 30.456 1.00 31.39 341 PRO A CA 1
ATOM 2731 C C . PRO A 1 341 ? 9.406 14.283 30.789 1.00 31.39 341 PRO A C 1
ATOM 2733 O O . PRO A 1 341 ? 9.614 14.963 31.789 1.00 31.39 341 PRO A O 1
ATOM 2736 N N . GLN A 1 342 ? 8.373 14.524 29.982 1.00 27.75 342 GLN A N 1
ATOM 2737 C CA . GLN A 1 342 ? 7.213 15.289 30.438 1.00 27.75 342 GLN A CA 1
ATOM 2738 C C . GLN A 1 342 ? 6.257 14.330 31.142 1.00 27.75 342 GLN A C 1
ATOM 2740 O O . GLN A 1 342 ? 5.292 13.821 30.581 1.00 27.75 342 GLN A O 1
ATOM 2745 N N . LEU A 1 343 ? 6.596 14.056 32.397 1.00 28.77 343 LEU A N 1
ATOM 2746 C CA . LEU A 1 343 ? 5.655 13.594 33.403 1.00 28.77 343 LEU A CA 1
ATOM 2747 C C . LEU A 1 343 ? 5.175 14.826 34.176 1.00 28.77 343 LEU A C 1
ATOM 2749 O O . LEU A 1 343 ? 5.995 15.584 34.687 1.00 28.77 343 LEU A O 1
ATOM 2753 N N . SER A 1 344 ? 3.849 14.941 34.279 1.00 29.56 344 SER A N 1
ATOM 2754 C CA . SER A 1 344 ? 3.028 15.827 35.126 1.00 29.56 344 SER A CA 1
ATOM 2755 C C . SER A 1 344 ? 2.273 16.944 34.394 1.00 29.56 344 SER A C 1
ATOM 2757 O O . SER A 1 344 ? 2.830 17.964 34.013 1.00 29.56 344 SER A O 1
ATOM 2759 N N . ALA A 1 345 ? 0.967 16.714 34.223 1.00 26.61 345 ALA A N 1
ATOM 2760 C CA . ALA A 1 345 ? -0.107 17.633 34.616 1.00 26.61 345 ALA A CA 1
ATOM 2761 C C . ALA A 1 345 ? -1.461 16.983 34.274 1.00 26.61 345 ALA A C 1
ATOM 2763 O O . ALA A 1 345 ? -2.070 17.247 33.241 1.00 26.61 345 ALA A O 1
ATOM 2764 N N . LEU A 1 346 ? -1.923 16.090 35.151 1.00 31.72 346 LEU A N 1
ATOM 2765 C CA . LEU A 1 346 ? -3.355 15.846 35.310 1.00 31.72 346 LEU A CA 1
ATOM 2766 C C . LEU A 1 346 ? -3.910 16.976 36.186 1.00 31.72 346 LEU A C 1
ATOM 2768 O O . LEU A 1 346 ? -3.284 17.343 37.177 1.00 31.72 346 LEU A O 1
ATOM 2772 N N . ALA A 1 347 ? -5.105 17.443 35.823 1.00 31.70 347 ALA A N 1
ATOM 2773 C CA . ALA A 1 347 ? -5.931 18.436 36.511 1.00 31.70 347 ALA A CA 1
ATOM 2774 C C . ALA A 1 347 ? -5.523 19.911 36.338 1.00 31.70 347 ALA A C 1
ATOM 2776 O O . ALA A 1 347 ? -5.057 20.586 37.252 1.00 31.70 347 ALA A O 1
ATOM 2777 N N . THR A 1 348 ? -5.846 20.466 35.172 1.00 27.44 348 THR A N 1
ATOM 2778 C CA . THR A 1 348 ? -6.357 21.842 35.089 1.00 27.44 348 THR A CA 1
ATOM 2779 C C . THR A 1 348 ? -7.339 21.885 33.925 1.00 27.44 348 THR A C 1
ATOM 2781 O O . THR A 1 348 ? -7.024 21.385 32.845 1.00 27.44 348 THR A O 1
ATOM 2784 N N . THR A 1 349 ? -8.554 22.388 34.158 1.00 37.44 349 THR A N 1
ATOM 2785 C CA . THR A 1 349 ? -9.590 22.600 33.136 1.00 37.44 349 THR A CA 1
ATOM 2786 C C . THR A 1 349 ? -9.003 23.450 32.016 1.00 37.44 349 THR A C 1
ATOM 2788 O O . THR A 1 349 ? -8.906 24.670 32.133 1.00 37.44 349 THR A O 1
ATOM 2791 N N . SER A 1 350 ? -8.523 22.786 30.968 1.00 37.44 350 SER A N 1
ATOM 2792 C CA . SER A 1 350 ? -8.000 23.459 29.789 1.00 37.44 350 SER A CA 1
ATOM 2793 C C . SER A 1 350 ? -9.185 24.100 29.066 1.00 37.44 350 SER A C 1
ATOM 2795 O O . SER A 1 350 ? -10.243 23.469 28.993 1.00 37.44 350 SER A O 1
ATOM 2797 N N . PRO A 1 351 ? -9.059 25.341 28.568 1.00 50.25 351 PRO A N 1
ATOM 2798 C CA . PRO A 1 351 ? -10.124 25.959 27.789 1.00 50.25 351 PRO A CA 1
ATOM 2799 C C . PRO A 1 351 ? -10.447 25.071 26.583 1.00 50.25 351 PRO A C 1
ATOM 2801 O O . PRO A 1 351 ? -9.535 24.515 25.971 1.00 50.25 351 PRO A O 1
ATOM 2804 N N . VAL A 1 352 ? -11.734 24.916 26.258 1.00 55.81 352 VAL A N 1
ATOM 2805 C CA . VAL A 1 352 ? -12.177 24.196 25.056 1.00 55.81 352 VAL A CA 1
ATOM 2806 C C . VAL A 1 352 ? -11.543 24.882 23.844 1.00 55.81 352 VAL A C 1
ATOM 2808 O O . VAL A 1 352 ? -11.898 26.010 23.504 1.00 55.81 352 VAL A O 1
ATOM 2811 N N . VAL A 1 353 ? -10.553 24.231 23.231 1.00 58.38 353 VAL A N 1
ATOM 2812 C CA . VAL A 1 353 ? -9.870 24.750 22.043 1.00 58.38 353 VAL A CA 1
ATOM 2813 C C . VAL A 1 353 ? -10.702 24.358 20.832 1.00 58.38 353 VAL A C 1
ATOM 2815 O O . VAL A 1 353 ? -10.731 23.194 20.446 1.00 58.38 353 VAL A O 1
ATOM 2818 N N . VAL A 1 354 ? -11.396 25.333 20.251 1.00 64.75 354 VAL A N 1
ATOM 2819 C CA . VAL A 1 354 ? -12.138 25.157 18.999 1.00 64.75 354 VAL A CA 1
ATOM 2820 C C . VAL A 1 354 ? -11.240 25.582 17.848 1.00 64.75 354 VAL A C 1
ATOM 2822 O O . VAL A 1 354 ? -10.817 26.739 17.789 1.00 64.75 354 VAL A O 1
ATOM 2825 N N . ASP A 1 355 ? -10.943 24.647 16.949 1.00 67.88 355 ASP A N 1
ATOM 2826 C CA . ASP A 1 355 ? -10.238 24.947 15.706 1.00 67.88 355 ASP A CA 1
ATOM 2827 C C . ASP A 1 355 ? -11.186 25.699 14.760 1.00 67.88 355 ASP A C 1
ATOM 2829 O O . ASP A 1 355 ? -12.266 25.216 14.419 1.00 67.88 355 ASP A O 1
ATOM 2833 N N . MET A 1 356 ? -10.825 26.932 14.406 1.00 73.50 356 MET A N 1
ATOM 2834 C CA . MET A 1 356 ? -11.673 27.847 13.641 1.00 73.50 356 MET A CA 1
ATOM 2835 C C . MET A 1 356 ? -11.011 28.181 12.311 1.00 73.50 356 MET A C 1
ATOM 2837 O O . MET A 1 356 ? -9.862 28.625 12.285 1.00 73.50 356 MET A O 1
ATOM 2841 N N . ASP A 1 357 ? -11.767 28.074 11.216 1.00 70.94 357 ASP A N 1
ATOM 2842 C CA . ASP A 1 357 ? -11.264 28.423 9.888 1.00 70.94 357 ASP A CA 1
ATOM 2843 C C . ASP A 1 357 ? -10.762 29.888 9.860 1.00 70.94 357 ASP A C 1
ATOM 2845 O O . ASP A 1 357 ? -11.466 30.809 10.312 1.00 70.94 357 ASP A O 1
ATOM 2849 N N . PRO A 1 358 ? -9.544 30.141 9.341 1.00 74.69 358 PRO A N 1
ATOM 2850 C CA . PRO A 1 358 ? -8.964 31.479 9.302 1.00 74.69 358 PRO A CA 1
ATOM 2851 C C . PRO A 1 358 ? -9.820 32.487 8.521 1.00 74.69 358 PRO A C 1
ATOM 2853 O O . PRO A 1 358 ? -9.789 33.672 8.863 1.00 74.69 358 PRO A O 1
ATOM 2856 N N . ASN A 1 359 ? -10.621 32.028 7.553 1.00 74.94 359 ASN A N 1
ATOM 2857 C CA . ASN A 1 359 ? -11.475 32.842 6.684 1.00 74.94 359 ASN A CA 1
ATOM 2858 C C . ASN A 1 359 ? -12.788 33.298 7.345 1.00 74.94 359 ASN A C 1
ATOM 2860 O O . ASN A 1 359 ? -13.543 34.059 6.735 1.00 74.94 359 ASN A O 1
ATOM 2864 N N . LEU A 1 360 ? -13.083 32.864 8.577 1.00 74.88 360 LEU A N 1
ATOM 2865 C CA . LEU A 1 360 ? -14.231 33.376 9.329 1.00 74.88 360 LEU A CA 1
ATOM 2866 C C . LEU A 1 360 ? -14.021 34.852 9.701 1.00 74.88 360 LEU A C 1
ATOM 2868 O O . LEU A 1 360 ? -12.955 35.248 10.185 1.00 74.88 360 LEU A O 1
ATOM 2872 N N . SER A 1 361 ? -15.061 35.668 9.518 1.00 77.56 361 SER A N 1
ATOM 2873 C CA . SER A 1 361 ? -15.050 37.073 9.938 1.00 77.56 361 SER A CA 1
ATOM 2874 C C . SER A 1 361 ? -14.956 37.197 11.463 1.00 77.56 361 SER A C 1
ATOM 2876 O O . SER A 1 361 ? -15.349 36.294 12.203 1.00 77.56 361 SER A O 1
ATOM 2878 N N . ALA A 1 362 ? -14.476 38.344 11.949 1.00 76.19 362 ALA A N 1
ATOM 2879 C CA . ALA A 1 362 ? -14.365 38.603 13.386 1.00 76.19 362 ALA A CA 1
ATOM 2880 C C . ALA A 1 362 ? -15.710 38.433 14.119 1.00 76.19 362 ALA A C 1
ATOM 2882 O O . ALA A 1 362 ? -15.751 37.809 15.173 1.00 76.19 362 ALA A O 1
ATOM 2883 N N . ALA A 1 363 ? -16.812 38.891 13.514 1.00 73.56 363 ALA A N 1
ATOM 2884 C CA . ALA A 1 363 ? -18.156 38.728 14.066 1.00 73.56 363 ALA A CA 1
ATOM 2885 C C . ALA A 1 363 ? -18.567 37.248 14.189 1.00 73.56 363 ALA A C 1
ATOM 2887 O O . ALA A 1 363 ? -19.080 36.842 15.227 1.00 73.56 363 ALA A O 1
ATOM 2888 N N . GLN A 1 364 ? -18.280 36.427 13.171 1.00 73.94 364 GLN A N 1
ATOM 2889 C CA . GLN A 1 364 ? -18.575 34.986 13.190 1.00 73.94 364 GLN A CA 1
ATOM 2890 C C . GLN A 1 364 ? -17.749 34.237 14.240 1.00 73.94 364 GLN A C 1
ATOM 2892 O O . GLN A 1 364 ? -18.265 33.340 14.903 1.00 73.94 364 GLN A O 1
ATOM 2897 N N . LYS A 1 365 ? -16.478 34.619 14.424 1.00 72.88 365 LYS A N 1
ATOM 2898 C CA . LYS A 1 365 ? -15.614 34.047 15.469 1.00 72.88 365 LYS A CA 1
ATOM 2899 C C . LYS A 1 365 ? -16.167 34.345 16.865 1.00 72.88 365 LYS A C 1
ATOM 2901 O O . LYS A 1 365 ? -16.228 33.441 17.693 1.00 72.88 365 LYS A O 1
ATOM 2906 N N . THR A 1 366 ? -16.629 35.572 17.112 1.00 76.44 366 THR A N 1
ATOM 2907 C CA . THR A 1 366 ? -17.257 35.946 18.391 1.00 76.44 366 THR A CA 1
ATOM 2908 C C . THR A 1 366 ? -18.574 35.202 18.631 1.00 76.44 366 THR A C 1
ATOM 2910 O O . THR A 1 366 ? -18.817 34.738 19.742 1.00 76.44 366 THR A O 1
ATOM 2913 N N . GLU A 1 367 ? -19.408 35.043 17.601 1.00 72.62 367 GLU A N 1
ATOM 2914 C CA . GLU A 1 367 ? -20.682 34.316 17.701 1.00 72.62 367 GLU A CA 1
ATOM 2915 C C . GLU A 1 367 ? -20.465 32.829 18.037 1.00 72.62 367 GLU A C 1
ATOM 2917 O O . GLU A 1 367 ? -21.126 32.285 18.923 1.00 72.62 367 GLU A O 1
ATOM 2922 N N . LEU A 1 368 ? -19.477 32.191 17.399 1.00 71.38 368 LEU A N 1
ATOM 2923 C CA . LEU A 1 368 ? -19.101 30.804 17.676 1.00 71.38 368 LEU A CA 1
ATOM 2924 C C . LEU A 1 368 ? -18.536 30.632 19.092 1.00 71.38 368 LEU A C 1
ATOM 2926 O O . LEU A 1 368 ? -18.916 29.699 19.793 1.00 71.38 368 LEU A O 1
ATOM 2930 N N . GLN A 1 369 ? -17.668 31.543 19.540 1.00 74.62 369 GLN A N 1
ATOM 2931 C CA . GLN A 1 369 ? -17.130 31.524 20.905 1.00 74.62 369 GLN A CA 1
ATOM 2932 C C . GLN A 1 369 ? -18.232 31.667 21.960 1.00 74.62 369 GLN A C 1
ATOM 2934 O O . GLN A 1 369 ? -18.206 30.969 22.973 1.00 74.62 369 GLN A O 1
ATOM 2939 N N . HIS A 1 370 ? -19.220 32.531 21.714 1.00 74.81 370 HIS A N 1
ATOM 2940 C CA . HIS A 1 370 ? -20.376 32.670 22.595 1.00 74.81 370 HIS A CA 1
ATOM 2941 C C . HIS A 1 370 ? -21.205 31.380 22.645 1.00 74.81 370 HIS A C 1
ATOM 2943 O O . HIS A 1 370 ? -21.562 30.933 23.732 1.00 74.81 370 HIS A O 1
ATOM 2949 N N . LEU A 1 371 ? -21.457 30.742 21.495 1.00 70.69 371 LEU A N 1
ATOM 2950 C CA . LEU A 1 371 ? -22.177 29.467 21.436 1.00 70.69 371 LEU A CA 1
ATOM 2951 C C . LEU A 1 371 ? -21.443 28.355 22.200 1.00 70.69 371 LEU A C 1
ATOM 2953 O O . LEU A 1 371 ? -22.056 27.642 22.987 1.00 70.69 371 LEU A O 1
ATOM 2957 N N . VAL A 1 372 ? -20.130 28.222 22.008 1.00 70.56 372 VAL A N 1
ATOM 2958 C CA . VAL A 1 372 ? -19.310 27.236 22.735 1.00 70.56 372 VAL A CA 1
ATOM 2959 C C . VAL A 1 372 ? -19.383 27.492 24.240 1.00 70.56 372 VAL A C 1
ATOM 2961 O O . VAL A 1 372 ? -19.529 26.550 25.012 1.00 70.56 372 VAL A O 1
ATOM 2964 N N . GLY A 1 373 ? -19.368 28.765 24.651 1.00 71.00 373 GLY A N 1
ATOM 2965 C CA . GLY A 1 373 ? -19.562 29.179 26.041 1.00 71.00 373 GLY A CA 1
ATOM 2966 C C . GLY A 1 373 ? -20.917 28.772 26.632 1.00 71.00 373 GLY A C 1
ATOM 2967 O O . GLY A 1 373 ? -20.986 28.445 27.814 1.00 71.00 373 GLY A O 1
ATOM 2968 N N . GLN A 1 374 ? -21.984 28.754 25.827 1.00 73.31 374 GLN A N 1
ATOM 2969 C CA . GLN A 1 374 ? -23.328 28.354 26.267 1.00 73.31 374 GLN A CA 1
ATOM 2970 C C . GLN A 1 374 ? -23.468 26.848 26.524 1.00 73.31 374 GLN A C 1
ATOM 2972 O O . GLN A 1 374 ? -24.302 26.465 27.337 1.00 73.31 374 GLN A O 1
ATOM 2977 N N . PHE A 1 375 ? -22.663 26.018 25.855 1.00 69.56 375 PHE A N 1
ATOM 2978 C CA . PHE A 1 375 ? -22.727 24.550 25.919 1.00 69.56 375 PHE A CA 1
ATOM 2979 C C . PHE A 1 375 ? -21.427 23.930 26.454 1.00 69.56 375 PHE A C 1
ATOM 2981 O O . PHE A 1 375 ? -21.048 22.821 26.076 1.00 69.56 375 PHE A O 1
ATOM 2988 N N . LEU A 1 376 ? -20.714 24.651 27.329 1.00 69.38 376 LEU A N 1
ATOM 2989 C CA . LEU A 1 376 ? -19.457 24.194 27.939 1.00 69.38 376 LEU A CA 1
ATOM 2990 C C . LEU A 1 376 ? -19.597 22.850 28.669 1.00 69.38 376 LEU A C 1
ATOM 2992 O O . LEU A 1 376 ? -18.639 22.085 28.730 1.00 69.38 376 LEU A O 1
ATOM 2996 N N . ASP A 1 377 ? -20.782 22.560 29.201 1.00 63.47 377 ASP A N 1
ATOM 2997 C CA . ASP A 1 377 ? -21.122 21.321 29.900 1.00 63.47 377 ASP A CA 1
ATOM 2998 C C . ASP A 1 377 ? -21.100 20.079 28.994 1.00 63.47 377 ASP A C 1
ATOM 3000 O O . ASP A 1 377 ? -20.912 18.965 29.485 1.00 63.47 377 ASP A O 1
ATOM 3004 N N . VAL A 1 378 ? -21.228 20.257 27.676 1.00 66.88 378 VAL A N 1
ATOM 3005 C CA . VAL A 1 378 ? -21.173 19.162 26.697 1.00 66.88 378 VAL A CA 1
ATOM 3006 C C . VAL A 1 378 ? -19.731 18.755 26.367 1.00 66.88 378 VAL A C 1
ATOM 3008 O O . VAL A 1 378 ? -19.463 17.601 26.025 1.00 66.88 378 VAL A O 1
ATOM 3011 N N . PHE A 1 379 ? -18.772 19.671 26.507 1.00 68.31 379 PHE A N 1
ATOM 3012 C CA . PHE A 1 379 ? -17.370 19.422 26.179 1.00 68.31 379 PHE A CA 1
ATOM 3013 C C . PHE A 1 379 ? -16.629 18.811 27.373 1.00 68.31 379 PHE A C 1
ATOM 3015 O O . PHE A 1 379 ? -16.094 19.508 28.233 1.00 68.31 379 PHE A O 1
ATOM 3022 N N . SER A 1 380 ? -16.563 17.478 27.405 1.00 69.00 380 SER A N 1
ATOM 3023 C CA . SER A 1 380 ? -15.844 16.723 28.435 1.00 69.00 380 SER A CA 1
ATOM 3024 C C . SER A 1 380 ? -14.705 15.880 27.838 1.00 69.00 380 SER A C 1
ATOM 3026 O O . SER A 1 380 ? -14.924 15.136 26.875 1.00 69.00 380 SER A O 1
ATOM 3028 N N . PRO A 1 381 ? -13.495 15.901 28.438 1.00 67.56 381 PRO A N 1
ATOM 3029 C CA . PRO A 1 381 ? -12.411 14.981 28.082 1.00 67.56 381 PRO A CA 1
ATOM 3030 C C . PRO A 1 381 ? -12.642 13.558 28.623 1.00 67.56 381 PRO A C 1
ATOM 3032 O O . PRO A 1 381 ? -11.873 12.643 28.320 1.00 67.56 381 PRO A O 1
ATOM 3035 N N . LEU A 1 382 ? -13.692 13.357 29.427 1.00 70.69 382 LEU A N 1
ATOM 3036 C CA . LEU A 1 382 ? -14.114 12.061 29.949 1.00 70.69 382 LEU A CA 1
ATOM 3037 C C . LEU A 1 382 ? -15.335 11.544 29.173 1.00 70.69 382 LEU A C 1
ATOM 3039 O O . LEU A 1 382 ? -16.272 12.316 28.952 1.00 70.69 382 LEU A O 1
ATOM 3043 N N . PRO A 1 383 ? -15.364 10.253 28.790 1.00 76.25 383 PRO A N 1
ATOM 3044 C CA . PRO A 1 383 ? -16.505 9.677 28.088 1.00 76.25 383 PRO A CA 1
ATOM 3045 C C . PRO A 1 383 ? -17.744 9.600 28.992 1.00 76.25 383 PRO A C 1
ATOM 3047 O O . PRO A 1 383 ? -17.666 9.117 30.124 1.00 76.25 383 PRO A O 1
ATOM 3050 N N . GLY A 1 384 ? -18.891 10.043 28.469 1.00 78.25 384 GLY A N 1
ATOM 3051 C CA . GLY A 1 384 ? -20.207 9.844 29.085 1.00 78.25 384 GLY A CA 1
ATOM 3052 C C . GLY A 1 384 ? -20.749 8.422 28.889 1.00 78.25 384 GLY A C 1
ATOM 3053 O O . GLY A 1 384 ? -20.030 7.523 28.455 1.00 78.25 384 GLY A O 1
ATOM 3054 N N . ARG A 1 385 ? -22.034 8.198 29.200 1.00 80.25 385 ARG A N 1
ATOM 3055 C CA . ARG A 1 385 ? -22.749 6.943 28.895 1.00 80.25 385 ARG A CA 1
ATOM 3056 C C . ARG A 1 385 ? -24.121 7.238 28.311 1.00 80.25 385 ARG A C 1
ATOM 3058 O O . ARG A 1 385 ? -24.848 8.058 28.862 1.00 80.25 385 ARG A O 1
ATOM 3065 N N . THR A 1 386 ? -24.494 6.525 27.252 1.00 82.56 386 THR A N 1
ATOM 3066 C CA . THR A 1 386 ? -25.847 6.598 26.690 1.00 82.56 386 THR A CA 1
ATOM 3067 C C . THR A 1 386 ? -26.788 5.584 27.341 1.00 82.56 386 THR A C 1
ATOM 3069 O O . THR A 1 386 ? -26.374 4.501 27.758 1.00 82.56 386 THR A O 1
ATOM 3072 N N . THR A 1 387 ? -28.073 5.925 27.398 1.00 82.00 387 THR A N 1
ATOM 3073 C CA . THR A 1 387 ? -29.176 5.025 27.776 1.00 82.00 387 THR A CA 1
ATOM 3074 C C . THR A 1 387 ? -30.012 4.581 26.573 1.00 82.00 387 THR A C 1
ATOM 3076 O O . THR A 1 387 ? -30.905 3.753 26.728 1.00 82.00 387 THR A O 1
ATOM 3079 N N . VAL A 1 388 ? -29.717 5.103 25.375 1.00 82.69 388 VAL A N 1
ATOM 3080 C CA . VAL A 1 388 ? -30.528 4.911 24.161 1.00 82.69 388 VAL A CA 1
ATOM 3081 C C . VAL A 1 388 ? -30.382 3.502 23.587 1.00 82.69 388 VAL A C 1
ATOM 3083 O O . VAL A 1 388 ? -31.353 2.933 23.095 1.00 82.69 388 VAL A O 1
ATOM 3086 N N . ILE A 1 389 ? -29.177 2.929 23.641 1.00 87.56 389 ILE A N 1
ATOM 3087 C CA . ILE A 1 389 ? -28.895 1.602 23.087 1.00 87.56 389 ILE A CA 1
ATOM 3088 C C . ILE A 1 389 ? -27.876 0.846 23.939 1.00 87.56 389 ILE A C 1
ATOM 3090 O O . ILE A 1 389 ? -27.020 1.440 24.594 1.00 87.56 389 ILE A O 1
ATOM 3094 N N . GLN A 1 390 ? -27.958 -0.482 23.890 1.00 92.38 390 GLN A N 1
ATOM 3095 C CA . GLN A 1 390 ? -26.946 -1.394 24.411 1.00 92.38 390 GLN A CA 1
ATOM 3096 C C . GLN A 1 390 ? -26.380 -2.241 23.274 1.00 92.38 390 GLN A C 1
ATOM 3098 O O . GLN A 1 390 ? -27.092 -2.578 22.329 1.00 92.38 390 GLN A O 1
ATOM 3103 N N . HIS A 1 391 ? -25.105 -2.608 23.376 1.00 94.06 391 HIS A N 1
ATOM 3104 C CA . HIS A 1 391 ? -24.493 -3.546 22.444 1.00 94.06 391 HIS A CA 1
ATOM 3105 C C . HIS A 1 391 ? -24.675 -4.996 22.917 1.00 94.06 391 HIS A C 1
ATOM 3107 O O . HIS A 1 391 ? -24.434 -5.340 24.082 1.00 94.06 391 HIS A O 1
ATOM 3113 N N . GLU A 1 392 ? -25.078 -5.858 21.988 1.00 92.62 392 GLU A N 1
ATOM 3114 C CA . GLU A 1 392 ? -25.201 -7.301 22.176 1.00 92.62 392 GLU A CA 1
ATOM 3115 C C . GLU A 1 392 ? -24.182 -8.032 21.305 1.00 92.62 392 GLU A C 1
ATOM 3117 O O . GLU A 1 392 ? -23.976 -7.687 20.145 1.00 92.62 392 GLU A O 1
ATOM 3122 N N . VAL A 1 393 ? -23.586 -9.088 21.857 1.00 92.50 393 VAL A N 1
ATOM 3123 C CA . VAL A 1 393 ? -22.731 -10.018 21.114 1.00 92.50 393 VAL A CA 1
ATOM 3124 C C . VAL A 1 393 ? -23.465 -11.351 21.065 1.00 92.50 393 VAL A C 1
ATOM 3126 O O . VAL A 1 393 ? -23.475 -12.095 22.050 1.00 92.50 393 VAL A O 1
ATOM 3129 N N . ARG A 1 394 ? -24.140 -11.638 19.951 1.00 91.56 394 ARG A N 1
ATOM 3130 C CA . ARG A 1 394 ? -24.912 -12.876 19.758 1.00 91.56 394 ARG A CA 1
ATOM 3131 C C . ARG A 1 394 ? -24.010 -13.967 19.206 1.00 91.56 394 ARG A C 1
ATOM 3133 O O . ARG A 1 394 ? -23.257 -13.725 18.274 1.00 91.56 394 ARG A O 1
ATOM 3140 N N . THR A 1 395 ? -24.056 -15.145 19.817 1.00 91.88 395 THR A N 1
ATOM 3141 C CA . THR A 1 395 ? -23.233 -16.308 19.454 1.00 91.88 395 THR A CA 1
ATOM 3142 C C . THR A 1 395 ? -24.100 -17.560 19.548 1.00 91.88 395 THR A C 1
ATOM 3144 O O . THR A 1 395 ? -24.977 -17.590 20.419 1.00 91.88 395 THR A O 1
ATOM 3147 N N . PRO A 1 396 ? -23.836 -18.613 18.755 1.00 89.50 396 PRO A N 1
ATOM 3148 C CA . PRO A 1 396 ? -24.559 -19.871 18.871 1.00 89.50 396 PRO A CA 1
ATOM 3149 C C . PRO A 1 396 ? -24.488 -20.457 20.296 1.00 89.50 396 PRO A C 1
ATOM 3151 O O . PRO A 1 396 ? -23.474 -20.274 20.986 1.00 89.50 396 PRO A O 1
ATOM 3154 N N . PRO A 1 397 ? -25.532 -21.174 20.755 1.00 86.88 397 PRO A N 1
ATOM 3155 C CA . PRO A 1 397 ? -25.536 -21.811 22.069 1.00 86.88 397 PRO A CA 1
ATOM 3156 C C . PRO A 1 397 ? -24.358 -22.779 22.250 1.00 86.88 397 PRO A C 1
ATOM 3158 O O . PRO A 1 397 ? -24.010 -23.525 21.339 1.00 86.88 397 PRO A O 1
ATOM 3161 N N . GLY A 1 398 ? -23.744 -22.781 23.436 1.00 85.12 398 GLY A N 1
ATOM 3162 C CA . GLY A 1 398 ? -22.661 -23.709 23.796 1.00 85.12 398 GLY A CA 1
ATOM 3163 C C . GLY A 1 398 ? -21.271 -23.369 23.239 1.00 85.12 398 GLY A C 1
ATOM 3164 O O . GLY A 1 398 ? -20.298 -24.024 23.608 1.00 85.12 398 GLY A O 1
ATOM 3165 N N . VAL A 1 399 ? -21.139 -22.338 22.401 1.00 89.88 399 VAL A N 1
ATOM 3166 C CA . VAL A 1 399 ? -19.835 -21.890 21.890 1.00 89.88 399 VAL A CA 1
ATOM 3167 C C . VAL A 1 399 ? -19.122 -21.043 22.941 1.00 89.88 399 VAL A C 1
ATOM 3169 O O . VAL A 1 399 ? -19.719 -20.136 23.512 1.00 89.88 399 VAL A O 1
ATOM 3172 N N . ILE A 1 400 ? -17.834 -21.313 23.174 1.00 90.06 400 ILE A N 1
ATOM 3173 C CA . ILE A 1 400 ? -16.953 -20.496 24.019 1.00 90.06 400 ILE A CA 1
ATOM 3174 C C . ILE A 1 400 ? -15.635 -20.272 23.282 1.00 90.06 400 ILE A C 1
ATOM 3176 O O . ILE A 1 400 ? -14.949 -21.225 22.909 1.00 90.06 400 ILE A O 1
ATOM 3180 N N . VAL A 1 401 ? -15.239 -19.008 23.122 1.00 91.81 401 VAL A N 1
ATOM 3181 C CA . VAL A 1 401 ? -13.930 -18.642 22.569 1.00 91.81 401 VAL A CA 1
ATOM 3182 C C . VAL A 1 401 ? -12.966 -18.338 23.708 1.00 91.81 401 VAL A C 1
ATOM 3184 O O . VAL A 1 401 ? -13.086 -17.333 24.409 1.00 91.81 401 VAL A O 1
ATOM 3187 N N . ARG A 1 402 ? -11.973 -19.216 23.873 1.00 93.44 402 ARG A N 1
ATOM 3188 C CA . ARG A 1 402 ? -10.870 -19.034 24.819 1.00 93.44 402 ARG A CA 1
ATOM 3189 C C . ARG A 1 402 ? -9.535 -19.118 24.096 1.00 93.44 402 ARG A C 1
ATOM 3191 O O . ARG A 1 402 ? -9.114 -20.177 23.632 1.00 93.44 402 ARG A O 1
ATOM 3198 N N . GLN A 1 403 ? -8.853 -17.989 24.015 1.00 92.19 403 GLN A N 1
ATOM 3199 C CA . GLN A 1 403 ? -7.524 -17.868 23.435 1.00 92.19 403 GLN A CA 1
ATOM 3200 C C . GLN A 1 403 ? -6.471 -17.739 24.534 1.00 92.19 403 GLN A C 1
ATOM 3202 O O . GLN A 1 403 ? -6.721 -17.201 25.611 1.00 92.19 403 GLN A O 1
ATOM 3207 N N . ARG A 1 404 ? -5.268 -18.253 24.262 1.00 88.12 404 ARG A N 1
ATOM 3208 C CA . ARG A 1 404 ? -4.129 -18.067 25.165 1.00 88.12 404 ARG A CA 1
ATOM 3209 C C . ARG A 1 404 ? -3.629 -16.620 25.055 1.00 88.12 404 ARG A C 1
ATOM 3211 O O . ARG A 1 404 ? -3.488 -16.144 23.927 1.00 88.12 404 ARG A O 1
ATOM 3218 N N . PRO A 1 405 ? -3.322 -15.942 26.176 1.00 88.81 405 PRO A N 1
ATOM 3219 C CA . PRO A 1 405 ? -2.711 -14.618 26.146 1.00 88.81 405 PRO A CA 1
ATOM 3220 C C . PRO A 1 405 ? -1.404 -14.621 25.352 1.00 88.81 405 PRO A C 1
ATOM 3222 O O . PRO A 1 405 ? -0.609 -15.561 25.446 1.00 88.81 405 PRO A O 1
ATOM 3225 N N . TYR A 1 406 ? -1.165 -13.564 24.579 1.00 89.12 406 TYR A N 1
ATOM 3226 C CA . TYR A 1 406 ? 0.109 -13.392 23.890 1.00 89.12 406 TYR A CA 1
ATOM 3227 C C . TYR A 1 406 ? 1.231 -13.067 24.880 1.00 89.12 406 TYR A C 1
ATOM 3229 O O . TYR A 1 406 ? 1.009 -12.480 25.940 1.00 89.12 406 TYR A O 1
ATOM 3237 N N . ARG A 1 407 ? 2.469 -13.429 24.523 1.00 82.94 407 ARG A N 1
ATOM 3238 C CA . ARG A 1 407 ? 3.640 -13.090 25.336 1.00 82.94 407 ARG A CA 1
ATOM 3239 C C . ARG A 1 407 ? 3.844 -11.574 25.330 1.00 82.94 407 ARG A C 1
ATOM 3241 O O . ARG A 1 407 ? 4.149 -10.988 24.294 1.00 82.94 407 ARG A O 1
ATOM 3248 N N . VAL A 1 408 ? 3.734 -10.961 26.503 1.00 80.81 408 VAL A N 1
ATOM 3249 C CA . VAL A 1 408 ? 3.972 -9.528 26.706 1.00 80.81 408 VAL A CA 1
ATOM 3250 C C . VAL A 1 408 ? 5.431 -9.302 27.132 1.00 80.81 408 VAL A C 1
ATOM 3252 O O . VAL A 1 408 ? 5.849 -9.867 28.145 1.00 80.81 408 VAL A O 1
ATOM 3255 N N . PRO A 1 409 ? 6.223 -8.491 26.401 1.00 77.75 409 PRO A N 1
ATOM 3256 C CA . PRO A 1 409 ? 7.558 -8.080 26.840 1.00 77.75 409 PRO A CA 1
ATOM 3257 C C . PRO A 1 409 ? 7.508 -7.291 28.156 1.00 77.75 409 PRO A C 1
ATOM 3259 O O . PRO A 1 409 ? 6.632 -6.444 28.315 1.00 77.75 409 PRO A O 1
ATOM 3262 N N . GLU A 1 410 ? 8.483 -7.490 29.051 1.00 78.31 410 GLU A N 1
ATOM 3263 C CA . GLU A 1 410 ? 8.531 -6.828 30.371 1.00 78.31 410 GLU A CA 1
ATOM 3264 C C . GLU A 1 410 ? 8.377 -5.304 30.279 1.00 78.31 410 GLU A C 1
ATOM 3266 O O . GLU A 1 410 ? 7.557 -4.712 30.972 1.00 78.31 410 GLU A O 1
ATOM 3271 N N . ALA A 1 411 ? 9.076 -4.681 29.323 1.00 76.69 411 ALA A N 1
ATOM 3272 C CA . ALA A 1 411 ? 9.038 -3.237 29.086 1.00 76.69 411 ALA A CA 1
ATOM 3273 C C . ALA A 1 411 ? 7.632 -2.686 28.772 1.00 76.69 411 ALA A C 1
ATOM 3275 O O . ALA A 1 411 ? 7.399 -1.490 28.905 1.00 76.69 411 ALA A O 1
ATOM 3276 N N . ARG A 1 412 ? 6.693 -3.539 28.338 1.00 79.69 412 ARG A N 1
ATOM 3277 C CA . ARG A 1 412 ? 5.311 -3.150 28.017 1.00 79.69 412 ARG A CA 1
ATOM 3278 C C . ARG A 1 412 ? 4.323 -3.463 29.136 1.00 79.69 412 ARG A C 1
ATOM 3280 O O . ARG A 1 412 ? 3.184 -3.015 29.052 1.00 79.69 412 ARG A O 1
ATOM 3287 N N . ARG A 1 413 ? 4.731 -4.201 30.176 1.00 84.25 413 ARG A N 1
ATOM 3288 C CA . ARG A 1 413 ? 3.841 -4.559 31.289 1.00 84.25 413 ARG A CA 1
ATOM 3289 C C . ARG A 1 413 ? 3.353 -3.333 32.040 1.00 84.25 413 ARG A C 1
ATOM 3291 O O . ARG A 1 413 ? 2.163 -3.244 32.298 1.00 84.25 413 ARG A O 1
ATOM 3298 N N . HIS A 1 414 ? 4.245 -2.380 32.310 1.00 86.25 414 HIS A N 1
ATOM 3299 C CA . HIS A 1 414 ? 3.863 -1.144 32.988 1.00 86.25 414 HIS A CA 1
ATOM 3300 C C . HIS A 1 414 ? 2.813 -0.364 32.187 1.00 86.25 414 HIS A C 1
ATOM 3302 O O . HIS A 1 414 ? 1.782 -0.015 32.736 1.00 86.25 414 HIS A O 1
ATOM 3308 N N . ALA A 1 415 ? 3.010 -0.198 30.873 1.00 86.12 415 ALA A N 1
ATOM 3309 C CA . ALA A 1 415 ? 2.043 0.487 30.011 1.00 86.12 415 ALA A CA 1
ATOM 3310 C C . ALA A 1 415 ? 0.673 -0.217 29.959 1.00 86.12 415 ALA A C 1
ATOM 3312 O O . ALA A 1 415 ? -0.359 0.445 29.950 1.00 86.12 415 ALA A O 1
ATOM 3313 N N . ILE A 1 416 ? 0.659 -1.554 29.942 1.00 88.50 416 ILE A N 1
ATOM 3314 C CA . ILE A 1 416 ? -0.577 -2.347 30.017 1.00 88.50 416 ILE A CA 1
ATOM 3315 C C . ILE A 1 416 ? -1.272 -2.135 31.361 1.00 88.50 416 ILE A C 1
ATOM 3317 O O . ILE A 1 416 ? -2.478 -1.924 31.386 1.00 88.50 416 ILE A O 1
ATOM 3321 N N . GLU A 1 417 ? -0.520 -2.171 32.460 1.00 90.00 417 GLU A N 1
ATOM 3322 C CA . GLU A 1 417 ? -1.075 -1.985 33.798 1.00 90.00 417 GLU A CA 1
ATOM 3323 C C . GLU A 1 417 ? -1.655 -0.582 33.974 1.00 90.00 417 GLU A C 1
ATOM 3325 O O . GLU A 1 417 ? -2.777 -0.441 34.447 1.00 90.00 417 GLU A O 1
ATOM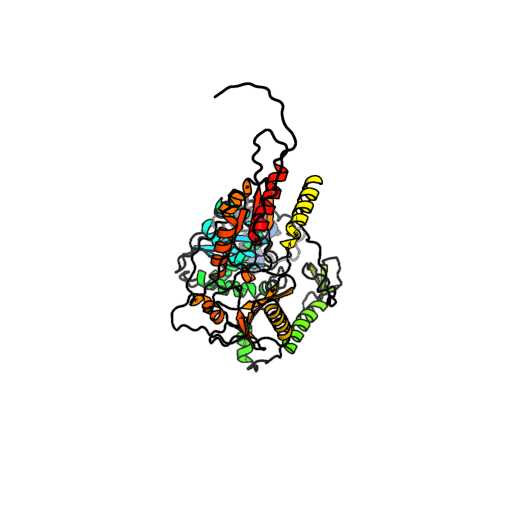 3330 N N . THR A 1 418 ? -0.943 0.452 33.522 1.00 89.94 418 THR A N 1
ATOM 3331 C CA . THR A 1 418 ? -1.435 1.834 33.550 1.00 89.94 418 THR A CA 1
ATOM 3332 C C . THR A 1 418 ? -2.761 1.972 32.803 1.00 89.94 418 THR A C 1
ATOM 3334 O O . THR A 1 418 ? -3.694 2.571 33.333 1.00 89.94 418 THR A O 1
ATOM 3337 N N . GLU A 1 419 ? -2.882 1.381 31.611 1.00 90.31 419 GLU A N 1
ATOM 3338 C CA . GLU A 1 419 ? -4.128 1.448 30.841 1.00 90.31 419 GLU A CA 1
ATOM 3339 C C . GLU A 1 419 ? -5.267 0.670 31.519 1.00 90.31 419 GLU A C 1
ATOM 3341 O O . GLU A 1 419 ? -6.406 1.132 31.544 1.00 90.31 419 GLU A O 1
ATOM 3346 N N . VAL A 1 420 ? -4.977 -0.496 32.105 1.00 92.38 420 VAL A N 1
ATOM 3347 C CA . VAL A 1 420 ? -5.964 -1.291 32.857 1.00 92.38 420 VAL A CA 1
ATOM 3348 C C . VAL A 1 420 ? -6.482 -0.513 34.064 1.00 92.38 420 VAL A C 1
ATOM 3350 O O . VAL A 1 420 ? -7.695 -0.446 34.261 1.00 92.38 420 VAL A O 1
ATOM 3353 N N . GLN A 1 421 ? -5.596 0.122 34.834 1.00 92.00 421 GLN A N 1
ATOM 3354 C CA . GLN A 1 421 ? -5.983 0.951 35.979 1.00 92.00 421 GLN A CA 1
ATOM 3355 C C . GLN A 1 421 ? -6.826 2.157 35.551 1.00 92.00 421 GLN A C 1
ATOM 3357 O O . GLN A 1 421 ? -7.831 2.466 36.192 1.00 92.00 421 GLN A O 1
ATOM 3362 N N . GLU A 1 422 ? -6.482 2.798 34.434 1.00 90.06 422 GLU A N 1
ATOM 3363 C CA . GLU A 1 422 ? -7.271 3.906 33.895 1.00 90.06 422 GLU A CA 1
ATOM 3364 C C . GLU A 1 422 ? -8.653 3.434 33.413 1.00 90.06 422 GLU A C 1
ATOM 3366 O O . GLU A 1 422 ? -9.672 4.047 33.734 1.00 90.06 422 GLU A O 1
ATOM 3371 N N . MET A 1 423 ? -8.734 2.296 32.716 1.00 91.88 423 MET A N 1
ATOM 3372 C CA . MET A 1 423 ? -10.012 1.705 32.308 1.00 91.88 423 MET A CA 1
ATOM 3373 C C . MET A 1 423 ? -10.876 1.288 33.509 1.00 91.88 423 MET A C 1
ATOM 3375 O O . MET A 1 423 ? -12.100 1.434 33.452 1.00 91.88 423 MET A O 1
ATOM 3379 N N . LEU A 1 424 ? -10.274 0.797 34.598 1.00 92.44 424 LEU A N 1
ATOM 3380 C CA . LEU A 1 424 ? -10.978 0.498 35.850 1.00 92.44 424 LEU A CA 1
ATOM 3381 C C . LEU A 1 424 ? -11.523 1.776 36.494 1.00 92.44 424 LEU A C 1
ATOM 3383 O O . LEU A 1 424 ? -12.701 1.825 36.850 1.00 92.44 424 LEU A O 1
ATOM 3387 N N . LYS A 1 425 ? -10.700 2.827 36.580 1.00 91.06 425 LYS A N 1
ATOM 3388 C CA . LYS A 1 425 ? -11.083 4.135 37.129 1.00 91.06 425 LYS A CA 1
ATOM 3389 C C . LYS A 1 425 ? -12.228 4.779 36.345 1.00 91.06 425 LYS A C 1
ATOM 3391 O O . LYS A 1 425 ? -13.147 5.330 36.944 1.00 91.06 425 LYS A O 1
ATOM 3396 N N . LEU A 1 426 ? -12.206 4.663 35.018 1.00 86.81 426 LEU A N 1
ATOM 3397 C CA . LEU A 1 426 ? -13.270 5.141 34.126 1.00 86.81 426 LEU A CA 1
ATOM 3398 C C . LEU A 1 426 ? -14.494 4.201 34.084 1.00 86.81 426 LEU A C 1
ATOM 3400 O O . LEU A 1 4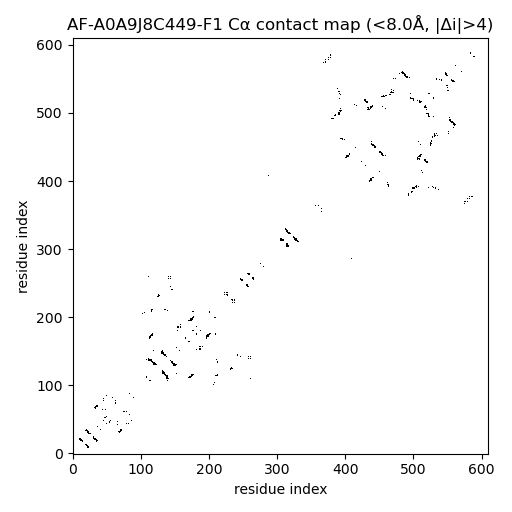26 ? -15.495 4.494 33.428 1.00 86.81 426 LEU A O 1
ATOM 3404 N N . GLY A 1 427 ? -14.436 3.049 34.761 1.00 91.06 427 GLY A N 1
ATOM 3405 C CA . GLY A 1 427 ? -15.510 2.057 34.787 1.00 91.06 427 GLY A CA 1
ATOM 3406 C C . GLY A 1 427 ? -15.783 1.389 33.434 1.00 91.06 427 GLY A C 1
ATOM 3407 O O . GLY A 1 427 ? -16.901 0.910 33.210 1.00 91.06 427 GLY A O 1
ATOM 3408 N N . VAL A 1 428 ? -14.795 1.380 32.537 1.00 93.06 428 VAL A N 1
ATOM 3409 C CA . VAL A 1 428 ? -14.838 0.771 31.195 1.00 93.06 428 VAL A CA 1
ATOM 3410 C C . VAL A 1 428 ? -14.759 -0.753 31.292 1.00 93.06 428 VAL A C 1
ATOM 3412 O O . VAL A 1 428 ? -15.432 -1.454 30.535 1.00 93.06 428 VAL A O 1
ATOM 3415 N N . ILE A 1 429 ? -13.990 -1.264 32.257 1.00 96.31 429 ILE A N 1
ATOM 3416 C CA . ILE A 1 429 ? -13.811 -2.697 32.521 1.00 96.31 429 ILE A CA 1
ATOM 3417 C C . ILE A 1 429 ? -14.123 -3.051 33.979 1.00 96.31 429 ILE A C 1
ATOM 3419 O O . ILE A 1 429 ? -14.235 -2.178 34.840 1.00 96.31 429 ILE A O 1
ATOM 3423 N N . GLU A 1 430 ? -14.266 -4.345 34.252 1.00 96.19 430 GLU A N 1
ATOM 3424 C CA . GLU A 1 430 ? -14.411 -4.922 35.592 1.00 96.19 430 GLU A CA 1
ATOM 3425 C C . GLU A 1 430 ? -13.726 -6.295 35.690 1.00 96.19 430 GLU A C 1
ATOM 3427 O O . GLU A 1 430 ? -13.511 -6.932 34.653 1.00 96.19 430 GLU A O 1
ATOM 3432 N N . PRO A 1 431 ? -13.387 -6.779 36.903 1.00 97.19 431 PRO A N 1
ATOM 3433 C CA . PRO A 1 431 ? -12.914 -8.149 37.097 1.00 97.19 431 PRO A CA 1
ATOM 3434 C C . PRO A 1 431 ? -13.891 -9.172 36.511 1.00 97.19 431 PRO A C 1
ATOM 3436 O O . PRO A 1 431 ? -15.106 -9.037 36.665 1.00 97.19 431 PRO A O 1
ATOM 3439 N N . SER A 1 432 ? -13.368 -10.210 35.860 1.00 95.88 432 SER A N 1
ATOM 3440 C CA . SER A 1 432 ? -14.180 -11.252 35.229 1.00 95.88 432 SER A CA 1
ATOM 3441 C C . SER A 1 432 ? -13.796 -12.646 35.707 1.00 95.88 432 SER A C 1
ATOM 3443 O O . SER A 1 432 ? -12.623 -12.957 35.892 1.00 95.88 432 SER A O 1
ATOM 3445 N N . GLN A 1 433 ? -14.800 -13.513 35.837 1.00 93.62 433 GLN A N 1
ATOM 3446 C CA . GLN A 1 433 ? -14.639 -14.967 35.977 1.00 93.62 433 GLN A CA 1
ATOM 3447 C C . GLN A 1 433 ? -15.108 -15.704 34.710 1.00 93.62 433 GLN A C 1
ATOM 3449 O O . GLN A 1 433 ? -15.373 -16.904 34.734 1.00 93.62 433 GLN A O 1
ATOM 3454 N N . SER A 1 434 ? -15.250 -14.980 33.596 1.00 93.94 434 SER A N 1
ATOM 3455 C CA . SER A 1 434 ? -15.774 -15.530 32.351 1.00 93.94 434 SER A CA 1
ATOM 3456 C C . SER A 1 434 ? -14.873 -16.639 31.793 1.00 93.94 434 SER A C 1
ATOM 3458 O O . SER A 1 434 ? -13.644 -16.486 31.778 1.00 93.94 434 SER A O 1
ATOM 3460 N N . PRO A 1 435 ? -15.455 -17.730 31.255 1.00 92.88 435 PRO A N 1
ATOM 3461 C CA . PRO A 1 435 ? -14.685 -18.760 30.564 1.00 92.88 435 PRO A CA 1
ATOM 3462 C C . PRO A 1 435 ? -14.084 -18.255 29.241 1.00 92.88 435 PRO A C 1
ATOM 3464 O O . PRO A 1 435 ? -13.082 -18.810 28.772 1.00 92.88 435 PRO A O 1
ATOM 3467 N N . TRP A 1 436 ? -14.651 -17.186 28.669 1.00 95.94 436 TRP A N 1
ATOM 3468 C CA . TRP A 1 436 ? -14.150 -16.527 27.467 1.00 95.94 436 TRP A CA 1
ATOM 3469 C C . TRP A 1 436 ? -12.841 -15.789 27.748 1.00 95.94 436 TRP A C 1
ATOM 3471 O O . TRP A 1 436 ? -12.612 -15.283 28.849 1.00 95.94 436 TRP A O 1
ATOM 3481 N N . SER A 1 437 ? -11.965 -15.724 26.749 1.00 95.88 437 SER A N 1
ATOM 3482 C CA . SER A 1 437 ? -10.768 -14.886 26.828 1.00 95.88 437 SER A CA 1
ATOM 3483 C C . SER A 1 437 ? -10.250 -14.547 25.437 1.00 95.88 437 SER A C 1
ATOM 3485 O O . SER A 1 437 ? -9.942 -15.453 24.660 1.00 95.88 437 SER A O 1
ATOM 3487 N N . SER A 1 438 ? -10.136 -13.252 25.152 1.00 95.94 438 SER A N 1
ATOM 3488 C CA . SER A 1 438 ? -9.480 -12.696 23.966 1.00 95.94 438 SER A CA 1
ATOM 3489 C C . SER A 1 438 ? -8.152 -12.046 24.379 1.00 95.94 438 SER A C 1
ATOM 3491 O O . SER A 1 438 ? -8.113 -11.334 25.384 1.00 95.94 438 SER A O 1
ATOM 3493 N N . PRO A 1 439 ? -7.037 -12.270 23.664 1.00 93.81 439 PRO A N 1
ATOM 3494 C CA . PRO A 1 439 ? -5.734 -11.780 24.082 1.00 93.81 439 PRO A CA 1
ATOM 3495 C C . PRO A 1 439 ? -5.576 -10.288 23.761 1.00 93.81 439 PRO A C 1
ATOM 3497 O O . PRO A 1 439 ? -6.159 -9.768 22.809 1.00 93.81 439 PRO A O 1
ATOM 3500 N N . ILE A 1 440 ? -4.750 -9.601 24.549 1.00 93.56 440 ILE A N 1
ATOM 3501 C CA . ILE A 1 440 ? -4.424 -8.187 24.333 1.00 93.56 440 ILE A CA 1
ATOM 3502 C C . ILE A 1 440 ? -3.305 -8.014 23.297 1.00 93.56 440 ILE A C 1
ATOM 3504 O O . ILE A 1 440 ? -2.378 -8.823 23.211 1.00 93.56 440 ILE A O 1
ATOM 3508 N N . VAL A 1 441 ? -3.360 -6.922 22.539 1.00 89.38 441 VAL A N 1
ATOM 3509 C CA . VAL A 1 441 ? -2.371 -6.515 21.537 1.00 89.38 441 VAL A CA 1
ATOM 3510 C C . VAL A 1 441 ? -2.086 -5.026 21.711 1.00 89.38 441 VAL A C 1
ATOM 3512 O O . VAL A 1 441 ? -2.985 -4.198 21.622 1.00 89.38 441 VAL A O 1
ATOM 3515 N N . MET A 1 442 ? -0.816 -4.679 21.928 1.00 83.88 442 MET A N 1
ATOM 3516 C CA . MET A 1 442 ? -0.375 -3.284 22.018 1.00 83.88 442 MET A CA 1
ATOM 3517 C C . MET A 1 442 ? 0.120 -2.809 20.651 1.00 83.88 442 MET A C 1
ATOM 3519 O O . MET A 1 442 ? 1.149 -3.298 20.171 1.00 83.88 442 MET A O 1
ATOM 3523 N N . VAL A 1 443 ? -0.594 -1.863 20.041 1.00 79.69 443 VAL A N 1
ATOM 3524 C CA . VAL A 1 443 ? -0.303 -1.329 18.698 1.00 79.69 443 VAL A CA 1
ATOM 3525 C C . VAL A 1 443 ? 0.285 0.081 18.817 1.00 79.69 443 VAL A C 1
ATOM 3527 O O . VAL A 1 443 ? -0.306 0.906 19.504 1.00 79.69 443 VAL A O 1
ATOM 3530 N N . PRO A 1 444 ? 1.425 0.403 18.187 1.00 75.94 444 PRO A N 1
ATOM 3531 C CA . PRO A 1 444 ? 1.954 1.765 18.197 1.00 75.94 444 PRO A CA 1
ATOM 3532 C C . PRO A 1 444 ? 1.063 2.706 17.375 1.00 75.94 444 PRO A C 1
ATOM 3534 O O . PRO A 1 444 ? 0.673 2.383 16.253 1.00 75.94 444 PRO A O 1
ATOM 3537 N N . LYS A 1 445 ? 0.755 3.876 17.930 1.00 71.62 445 LYS A N 1
ATOM 3538 C CA . LYS A 1 445 ? 0.163 4.999 17.205 1.00 71.62 445 LYS A CA 1
ATOM 3539 C C . LYS A 1 445 ? 1.251 5.777 16.443 1.00 71.62 445 LYS A C 1
ATOM 3541 O O . LYS A 1 445 ? 2.427 5.686 16.805 1.00 71.62 445 LYS A O 1
ATOM 3546 N N . PRO A 1 446 ? 0.877 6.584 15.431 1.00 52.91 446 PRO A N 1
ATOM 3547 C CA . PRO A 1 446 ? 1.815 7.455 14.713 1.00 52.91 446 PRO A CA 1
ATOM 3548 C C . PRO A 1 446 ? 2.574 8.444 15.614 1.00 52.91 446 PRO A C 1
ATOM 3550 O O . PRO A 1 446 ? 3.699 8.815 15.299 1.00 52.91 446 PRO A O 1
ATOM 3553 N N . ASP A 1 447 ? 1.983 8.834 16.748 1.00 58.34 447 ASP A N 1
ATOM 3554 C CA . ASP A 1 447 ? 2.580 9.721 17.759 1.00 58.34 447 ASP A CA 1
ATOM 3555 C C . ASP A 1 447 ? 3.604 9.019 18.684 1.00 58.34 447 ASP A C 1
ATOM 3557 O O . ASP A 1 447 ? 4.196 9.654 19.554 1.00 58.34 447 ASP A O 1
ATOM 3561 N N . GLY A 1 448 ? 3.824 7.709 18.510 1.00 63.88 448 GLY A N 1
ATOM 3562 C CA . GLY A 1 448 ? 4.730 6.898 19.327 1.00 63.88 448 GLY A CA 1
ATOM 3563 C C . GLY A 1 448 ? 4.116 6.335 20.615 1.00 63.88 448 GLY A C 1
ATOM 3564 O O . GLY A 1 448 ? 4.748 5.501 21.268 1.00 63.88 448 GLY A O 1
ATOM 3565 N N . THR A 1 449 ? 2.886 6.718 20.974 1.00 73.56 449 THR A N 1
ATOM 3566 C CA . THR A 1 449 ? 2.153 6.129 22.106 1.00 73.56 449 THR A CA 1
ATOM 3567 C C . THR A 1 449 ? 1.606 4.744 21.748 1.00 73.56 449 THR A C 1
ATOM 3569 O O . THR A 1 449 ? 1.443 4.398 20.578 1.00 73.56 449 THR A O 1
ATOM 3572 N N . LEU A 1 450 ? 1.341 3.894 22.743 1.00 75.19 450 LEU A N 1
ATOM 3573 C CA . LEU A 1 450 ? 0.764 2.566 22.508 1.00 75.19 450 LEU A CA 1
ATOM 3574 C C . LEU A 1 450 ? -0.762 2.612 22.648 1.00 75.19 450 LEU A C 1
ATOM 3576 O O . LEU A 1 450 ? -1.295 3.238 23.557 1.00 75.19 450 LEU A O 1
ATOM 3580 N N . ARG A 1 451 ? -1.465 1.907 21.763 1.00 81.50 451 ARG A N 1
ATOM 3581 C CA . ARG A 1 451 ? -2.904 1.659 21.824 1.00 81.50 451 ARG A CA 1
ATOM 3582 C C . ARG A 1 451 ? -3.152 0.261 22.374 1.00 81.50 451 ARG A C 1
ATOM 3584 O O . ARG A 1 451 ? -2.621 -0.717 21.846 1.00 81.50 451 ARG A O 1
ATOM 3591 N N . PHE A 1 452 ? -3.968 0.189 23.417 1.00 88.75 452 PHE A N 1
ATOM 3592 C CA . PHE A 1 452 ? -4.460 -1.060 23.978 1.00 88.75 452 PHE A CA 1
ATOM 3593 C C . PHE A 1 452 ? -5.608 -1.590 23.118 1.00 88.75 452 PHE A C 1
ATOM 3595 O O . PHE A 1 452 ? -6.649 -0.944 23.003 1.00 88.75 452 PHE A O 1
ATOM 3602 N N . CYS A 1 453 ? -5.406 -2.749 22.494 1.00 88.12 453 CYS A N 1
ATOM 3603 C CA . CYS A 1 453 ? -6.410 -3.417 21.673 1.00 88.12 453 CYS A CA 1
ATOM 3604 C C . CYS A 1 453 ? -6.637 -4.849 22.165 1.00 88.12 453 CYS A C 1
ATOM 3606 O O . CYS A 1 453 ? -5.718 -5.499 22.661 1.00 88.12 453 CYS A O 1
ATOM 3608 N N . ASN A 1 454 ? -7.836 -5.376 21.940 1.00 92.12 454 ASN A N 1
ATOM 3609 C CA . ASN A 1 454 ? -8.151 -6.786 22.140 1.00 92.12 454 ASN A CA 1
ATOM 3610 C C . ASN A 1 454 ? -8.313 -7.468 20.785 1.00 92.12 454 ASN A C 1
ATOM 3612 O O . ASN A 1 454 ? -8.924 -6.926 19.863 1.00 92.12 454 ASN A O 1
ATOM 3616 N N . ASP A 1 455 ? -7.759 -8.667 20.657 1.00 91.31 455 ASP A N 1
ATOM 3617 C CA . ASP A 1 455 ? -7.885 -9.471 19.449 1.00 91.31 455 ASP A CA 1
ATOM 3618 C C . ASP A 1 455 ? -9.195 -10.264 19.469 1.00 91.31 455 ASP A C 1
ATOM 3620 O O . ASP A 1 455 ? -9.229 -11.437 19.836 1.00 91.31 455 ASP A O 1
ATOM 3624 N N . PHE A 1 456 ? -10.283 -9.613 19.063 1.00 93.19 456 PHE A N 1
ATOM 3625 C CA . PHE A 1 456 ? -11.603 -10.237 18.977 1.00 93.19 456 PHE A CA 1
ATOM 3626 C C . PHE A 1 456 ? -11.821 -11.057 17.700 1.00 93.19 456 PHE A C 1
ATOM 3628 O O . PHE A 1 456 ? -12.944 -11.480 17.456 1.00 93.19 456 PHE A O 1
ATOM 3635 N N . ARG A 1 457 ? -10.797 -11.336 16.876 1.00 92.00 457 ARG A N 1
ATOM 3636 C CA . ARG A 1 457 ? -10.995 -12.017 15.576 1.00 92.00 457 ARG A CA 1
ATOM 3637 C C . ARG A 1 457 ? -11.739 -13.349 15.701 1.00 92.00 457 ARG A C 1
ATOM 3639 O O . ARG A 1 457 ? -12.695 -13.569 14.971 1.00 92.00 457 ARG A O 1
ATOM 3646 N N . ARG A 1 458 ? -11.377 -14.188 16.678 1.00 91.75 458 ARG A N 1
ATOM 3647 C CA . ARG A 1 458 ? -12.077 -15.466 16.915 1.00 91.75 458 ARG A CA 1
ATOM 3648 C C . ARG A 1 458 ? -13.469 -15.299 17.511 1.00 91.75 458 ARG A C 1
ATOM 3650 O O . ARG A 1 458 ? -14.342 -16.112 17.240 1.00 91.75 458 ARG A O 1
ATOM 3657 N N . LEU A 1 459 ? -13.677 -14.273 18.337 1.00 92.38 459 LEU A N 1
ATOM 3658 C CA . LEU A 1 459 ? -15.014 -13.948 18.832 1.00 92.38 459 LEU A CA 1
ATOM 3659 C C . LEU A 1 459 ? -15.908 -13.488 17.674 1.00 92.38 459 LEU A C 1
ATOM 3661 O O . LEU A 1 459 ? -17.055 -13.914 17.585 1.00 92.38 459 LEU A O 1
ATOM 3665 N N . ASN A 1 460 ? -15.369 -12.675 16.769 1.00 92.94 460 ASN A N 1
ATOM 3666 C CA . ASN A 1 460 ? -16.065 -12.183 15.589 1.00 92.94 460 ASN A CA 1
ATOM 3667 C C . ASN A 1 460 ? -16.430 -13.330 14.628 1.00 92.94 460 ASN A C 1
ATOM 3669 O O . ASN A 1 460 ? -17.548 -13.364 14.135 1.00 92.94 460 ASN A O 1
ATOM 3673 N N . GLU A 1 461 ? -15.551 -14.320 14.428 1.00 92.19 461 GLU A N 1
ATOM 3674 C CA . GLU A 1 461 ? -15.829 -15.508 13.592 1.00 92.19 461 GLU A CA 1
ATOM 3675 C C . GLU A 1 461 ? -17.064 -16.309 14.041 1.00 92.19 461 GLU A C 1
ATOM 3677 O O . GLU A 1 461 ? -17.731 -16.921 13.210 1.00 92.19 461 GLU A O 1
ATOM 3682 N N . VAL A 1 462 ? -17.366 -16.318 15.344 1.00 91.38 462 VAL A N 1
ATOM 3683 C CA . VAL A 1 462 ? -18.507 -17.061 15.909 1.00 91.38 462 VAL A CA 1
ATOM 3684 C C . VAL A 1 462 ? -19.701 -16.177 16.255 1.00 91.38 462 VAL A C 1
ATOM 3686 O O . VAL A 1 462 ? -20.738 -16.694 16.669 1.00 91.38 462 VAL A O 1
ATOM 3689 N N . SER A 1 463 ? -19.550 -14.857 16.163 1.00 90.69 463 SER A N 1
ATOM 3690 C CA . SER A 1 463 ? -20.624 -13.925 16.492 1.00 90.69 463 SER A CA 1
ATOM 3691 C C . SER A 1 463 ? -21.493 -13.671 15.263 1.00 90.69 463 SER A C 1
ATOM 3693 O O . SER A 1 463 ? -21.010 -13.644 14.134 1.00 90.69 463 SER A O 1
ATOM 3695 N N . GLU A 1 464 ? -22.789 -13.474 15.465 1.00 89.19 464 GLU A N 1
ATOM 3696 C CA . GLU A 1 464 ? -23.711 -13.176 14.370 1.00 89.19 464 GLU A CA 1
ATOM 3697 C C . GLU A 1 464 ? -23.366 -11.820 13.745 1.00 89.19 464 GLU A C 1
ATOM 3699 O O . GLU A 1 464 ? -23.118 -10.835 14.449 1.00 89.19 464 GLU A O 1
ATOM 3704 N N . PHE A 1 465 ? -23.311 -11.769 12.414 1.00 83.88 465 PHE A N 1
ATOM 3705 C CA . PHE A 1 465 ? -23.021 -10.537 11.690 1.00 83.88 465 PHE A CA 1
ATOM 3706 C C . PHE A 1 465 ? -24.227 -9.594 11.719 1.00 83.88 465 PHE A C 1
ATOM 3708 O O . PHE A 1 465 ? -25.347 -9.983 11.394 1.00 83.88 465 PHE A O 1
ATOM 3715 N N . ASP A 1 466 ? -23.978 -8.335 12.069 1.00 82.88 466 ASP A N 1
ATOM 3716 C CA . ASP A 1 466 ? -24.988 -7.286 12.132 1.00 82.88 466 ASP A CA 1
ATOM 3717 C C . ASP A 1 466 ? -24.921 -6.416 10.873 1.00 82.88 466 ASP A C 1
ATOM 3719 O O . ASP A 1 466 ? -24.066 -5.541 10.744 1.00 82.88 466 ASP A O 1
ATOM 3723 N N . GLY A 1 467 ? -25.818 -6.688 9.926 1.00 78.06 467 GLY A N 1
ATOM 3724 C CA . GLY A 1 467 ? -25.875 -6.023 8.624 1.00 78.06 467 GLY A CA 1
ATOM 3725 C C . GLY A 1 467 ? -26.577 -4.664 8.621 1.00 78.06 467 GLY A C 1
ATOM 3726 O O . GLY A 1 467 ? -27.200 -4.329 7.614 1.00 78.06 467 GLY A O 1
ATOM 3727 N N . TYR A 1 468 ? -26.544 -3.903 9.721 1.00 84.31 468 TYR A N 1
ATOM 3728 C CA . TYR A 1 468 ? -27.141 -2.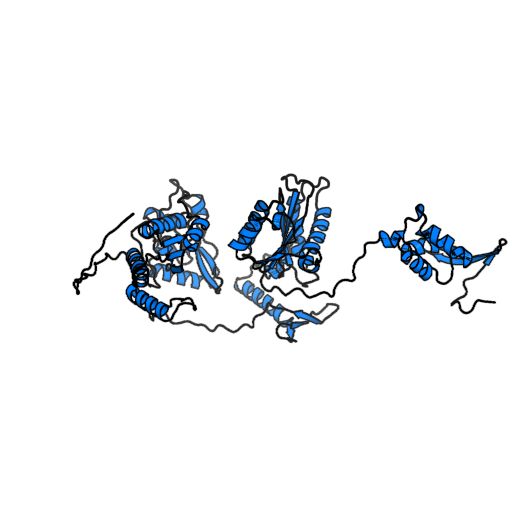565 9.748 1.00 84.31 468 TYR A CA 1
ATOM 3729 C C . TYR A 1 468 ? -26.550 -1.678 8.636 1.00 84.31 468 TYR A C 1
ATOM 3731 O O . TYR A 1 468 ? -25.327 -1.655 8.464 1.00 84.31 468 TYR A O 1
ATOM 3739 N N . PRO A 1 469 ? -27.387 -0.969 7.855 1.00 77.38 469 PRO A N 1
ATOM 3740 C CA . PRO A 1 469 ? -26.916 -0.212 6.707 1.00 77.38 469 PRO A CA 1
ATOM 3741 C C . PRO A 1 469 ? -26.010 0.936 7.147 1.00 77.38 469 PRO A C 1
ATOM 3743 O O . PRO A 1 469 ? -26.398 1.789 7.941 1.00 77.38 469 PRO A O 1
ATOM 3746 N N . MET A 1 470 ? -24.808 0.973 6.579 1.00 80.06 470 MET A N 1
ATOM 3747 C CA . MET A 1 470 ? -23.921 2.123 6.707 1.00 80.06 470 MET A CA 1
ATOM 3748 C C . MET A 1 470 ? -24.273 3.149 5.624 1.00 80.06 470 MET A C 1
ATOM 3750 O O . MET A 1 470 ? -24.430 2.754 4.461 1.00 80.06 470 MET A O 1
ATOM 3754 N N . PRO A 1 471 ? -24.393 4.446 5.960 1.00 70.88 471 PRO A N 1
ATOM 3755 C CA . PRO A 1 471 ? -24.645 5.473 4.960 1.00 70.88 471 PRO A CA 1
ATOM 3756 C C . PRO A 1 471 ? -23.506 5.501 3.939 1.00 70.88 471 PRO A C 1
ATOM 3758 O O . PRO A 1 471 ? -22.330 5.338 4.275 1.00 70.88 471 PRO A O 1
ATOM 3761 N N . ARG A 1 472 ? -23.850 5.698 2.664 1.00 71.25 472 ARG A N 1
ATOM 3762 C CA . ARG A 1 472 ? -22.843 5.819 1.609 1.00 71.25 472 ARG A CA 1
ATOM 3763 C C . ARG A 1 472 ? -22.140 7.158 1.763 1.00 71.25 472 ARG A C 1
ATOM 3765 O O . ARG A 1 472 ? -22.794 8.196 1.791 1.00 71.25 472 ARG A O 1
ATOM 3772 N N . VAL A 1 473 ? -20.810 7.134 1.795 1.00 70.56 473 VAL A N 1
ATOM 3773 C CA . VAL A 1 473 ? -19.997 8.355 1.896 1.00 70.56 473 VAL A CA 1
ATOM 3774 C C . VAL A 1 473 ? -20.341 9.338 0.769 1.00 70.56 473 VAL A C 1
ATOM 3776 O O . VAL A 1 473 ? -20.464 10.527 1.029 1.00 70.56 473 VAL A O 1
ATOM 3779 N N . ASP A 1 474 ? -20.608 8.846 -0.445 1.00 70.69 474 ASP A N 1
ATOM 3780 C CA . ASP A 1 474 ? -21.040 9.675 -1.581 1.00 70.69 474 ASP A CA 1
ATOM 3781 C C . ASP A 1 474 ? -22.318 10.480 -1.270 1.00 70.69 474 ASP A C 1
ATOM 3783 O O . ASP A 1 474 ? -22.384 11.675 -1.543 1.00 70.69 474 ASP A O 1
ATOM 3787 N N . GLU A 1 475 ? -23.315 9.855 -0.631 1.00 72.25 475 GLU A N 1
ATOM 3788 C CA . GLU A 1 475 ? -24.580 10.511 -0.270 1.00 72.25 475 GLU A CA 1
ATOM 3789 C C . GLU A 1 475 ? -24.392 11.540 0.850 1.00 72.25 475 GLU A C 1
ATOM 3791 O O . GLU A 1 475 ? -25.063 12.574 0.868 1.00 72.25 475 GLU A O 1
ATOM 3796 N N . LEU A 1 476 ? -23.475 11.276 1.786 1.00 70.38 476 LEU A N 1
ATOM 3797 C CA . LEU A 1 476 ? -23.092 12.246 2.810 1.00 70.38 476 LEU A CA 1
ATOM 3798 C C . LEU A 1 476 ? -22.403 13.457 2.169 1.00 70.38 476 LEU A C 1
ATOM 3800 O O . LEU A 1 476 ? -22.805 14.593 2.421 1.00 70.38 476 LEU A O 1
ATOM 3804 N N . LEU A 1 477 ? -21.444 13.227 1.269 1.00 68.62 477 LEU A N 1
ATOM 3805 C CA . LEU A 1 477 ? -20.723 14.281 0.552 1.00 68.62 477 LEU A CA 1
ATOM 3806 C C . LEU A 1 477 ? -21.643 15.123 -0.347 1.00 68.62 477 LEU A C 1
ATOM 3808 O O . LEU A 1 477 ? -21.512 16.348 -0.370 1.00 68.62 477 LEU A O 1
ATOM 3812 N N . ASP A 1 478 ? -22.610 14.510 -1.034 1.00 70.94 478 ASP A N 1
ATOM 3813 C CA . ASP A 1 478 ? -23.593 15.225 -1.862 1.00 70.94 478 ASP A CA 1
ATOM 3814 C C . ASP A 1 478 ? -24.465 16.181 -1.032 1.00 70.94 478 ASP A C 1
ATOM 3816 O O . ASP A 1 478 ? -24.827 17.273 -1.487 1.00 70.94 478 ASP A O 1
ATOM 3820 N N . ARG A 1 479 ? -24.779 15.803 0.213 1.00 66.00 479 ARG A N 1
ATOM 3821 C CA . ARG A 1 479 ? -25.513 16.655 1.163 1.00 66.00 479 ARG A CA 1
ATOM 3822 C C . ARG A 1 479 ? -24.640 17.792 1.690 1.00 66.00 479 ARG A C 1
ATOM 3824 O O . ARG A 1 479 ? -25.114 18.926 1.775 1.00 66.00 479 ARG A O 1
ATOM 3831 N N . LEU A 1 480 ? -23.359 17.516 1.951 1.00 64.19 480 LEU A N 1
ATOM 3832 C CA . LEU A 1 480 ? -22.365 18.523 2.339 1.00 64.19 480 LEU A CA 1
ATOM 3833 C C . LEU A 1 480 ? -22.081 19.536 1.219 1.00 64.19 480 LEU A C 1
ATOM 3835 O O . LEU A 1 480 ? -21.833 20.704 1.505 1.00 64.19 480 LEU A O 1
ATOM 3839 N N . GLY A 1 481 ? -22.167 19.141 -0.056 1.00 59.69 481 GLY A N 1
ATOM 3840 C CA . GLY A 1 481 ? -21.824 19.994 -1.202 1.00 59.69 481 GLY A CA 1
ATOM 3841 C C . GLY A 1 481 ? -22.658 21.275 -1.353 1.00 59.69 481 GLY A C 1
ATOM 3842 O O . GLY A 1 481 ? -22.240 22.199 -2.048 1.00 59.69 481 GLY A O 1
ATOM 3843 N N . ARG A 1 482 ? -23.827 21.365 -0.700 1.00 62.69 482 ARG A N 1
ATOM 3844 C CA . ARG A 1 482 ? -24.667 22.582 -0.666 1.00 62.69 482 ARG A CA 1
ATOM 3845 C C . ARG A 1 482 ? -24.403 23.475 0.550 1.00 62.69 482 ARG A C 1
ATOM 3847 O O . ARG A 1 482 ? -24.988 24.554 0.651 1.00 62.69 482 ARG A O 1
ATOM 3854 N N . ALA A 1 483 ? -23.568 23.028 1.483 1.00 64.38 483 ALA A N 1
ATOM 3855 C CA . ALA A 1 483 ? -23.346 23.707 2.745 1.00 64.38 483 ALA A CA 1
ATOM 3856 C C . ALA A 1 483 ? -22.420 24.914 2.584 1.00 64.38 483 ALA A C 1
ATOM 3858 O O . ALA A 1 483 ? -21.423 24.874 1.866 1.00 64.38 483 ALA A O 1
ATOM 3859 N N . ARG A 1 484 ? -22.746 26.000 3.289 1.00 65.62 484 ARG A N 1
ATOM 3860 C CA . ARG A 1 484 ? -21.899 27.200 3.367 1.00 65.62 484 ARG A CA 1
ATOM 3861 C C . ARG A 1 484 ? -20.943 27.150 4.558 1.00 65.62 484 ARG A C 1
ATOM 3863 O O . ARG A 1 484 ? -19.878 27.752 4.507 1.00 65.62 484 ARG A O 1
ATOM 3870 N N . PHE A 1 485 ? -21.344 26.437 5.606 1.00 66.44 485 PHE A N 1
ATOM 3871 C CA . PHE A 1 485 ? -20.552 26.171 6.799 1.00 66.44 485 PHE A CA 1
ATOM 3872 C C . PHE A 1 485 ? -20.675 24.689 7.139 1.00 66.44 485 PHE A C 1
ATOM 3874 O O . PHE A 1 485 ? -21.779 24.134 7.089 1.00 66.44 485 PHE A O 1
ATOM 3881 N N . ILE A 1 486 ? -19.541 24.080 7.470 1.00 68.31 486 ILE A N 1
ATOM 3882 C CA . ILE A 1 486 ? -19.434 22.696 7.922 1.00 68.31 486 ILE A CA 1
ATOM 3883 C C . ILE A 1 486 ? -18.752 22.735 9.288 1.00 68.31 486 ILE A C 1
ATOM 3885 O O . ILE A 1 486 ? -17.781 23.469 9.475 1.00 68.31 486 ILE A O 1
ATOM 3889 N N . SER A 1 487 ? -19.283 21.983 10.243 1.00 69.00 487 SER A N 1
ATOM 3890 C CA . SER A 1 487 ? -18.690 21.812 11.567 1.00 69.00 487 SER A CA 1
ATOM 3891 C C . SER A 1 487 ? -18.644 20.332 11.894 1.00 69.00 487 SER A C 1
ATOM 3893 O O . SER A 1 487 ? -19.645 19.637 11.733 1.00 69.00 487 SER A O 1
ATOM 3895 N N . THR A 1 488 ? -17.491 19.865 12.350 1.00 67.56 488 THR A N 1
ATOM 3896 C CA . THR A 1 488 ? -17.255 18.469 12.715 1.00 67.56 488 THR A CA 1
ATOM 3897 C C . THR A 1 488 ? -17.167 18.362 14.232 1.00 67.56 488 THR A C 1
ATOM 3899 O O . THR A 1 488 ? -16.509 19.189 14.870 1.00 67.56 488 THR A O 1
ATOM 3902 N N . LEU A 1 489 ? -17.845 17.378 14.819 1.00 69.25 489 LEU A N 1
ATOM 3903 C CA . LEU A 1 489 ? -17.766 17.083 16.248 1.00 69.25 489 LEU A CA 1
ATOM 3904 C C . LEU A 1 489 ? -17.159 15.701 16.464 1.00 69.25 489 LEU A C 1
ATOM 3906 O O . LEU A 1 489 ? -17.729 14.698 16.039 1.00 69.25 489 LEU A O 1
ATOM 3910 N N . ASP A 1 490 ? -16.056 15.668 17.206 1.00 68.56 490 ASP A N 1
ATOM 3911 C CA . ASP A 1 490 ? -15.413 14.426 17.619 1.00 68.56 490 ASP A CA 1
ATOM 3912 C C . ASP A 1 490 ? -15.933 13.983 18.986 1.00 68.56 490 ASP A C 1
ATOM 3914 O O . ASP A 1 490 ? -15.900 14.729 19.971 1.00 68.56 490 ASP A O 1
ATOM 3918 N N . LEU A 1 491 ? -16.383 12.732 19.075 1.00 69.56 491 LEU A N 1
ATOM 3919 C CA . LEU A 1 491 ? -16.824 12.155 20.339 1.00 69.56 491 LEU A CA 1
ATOM 3920 C C . LEU A 1 491 ? -15.640 11.632 21.149 1.00 69.56 491 LEU A C 1
ATOM 3922 O O . LEU A 1 491 ? -14.899 10.740 20.727 1.00 69.56 491 LEU A O 1
ATOM 3926 N N . THR A 1 492 ? -15.525 12.103 22.390 1.00 71.19 492 THR A N 1
ATOM 3927 C CA . THR A 1 492 ? -14.555 11.581 23.356 1.00 71.19 492 THR A CA 1
ATOM 3928 C C . THR A 1 492 ? -14.774 10.083 23.579 1.00 71.19 492 THR A C 1
ATOM 3930 O O . THR A 1 492 ? -15.719 9.673 24.258 1.00 71.19 492 THR A O 1
ATOM 3933 N N . LYS A 1 493 ? -13.875 9.258 23.027 1.00 76.06 493 LYS A N 1
ATOM 3934 C CA . LYS A 1 493 ? -13.889 7.788 23.140 1.00 76.06 493 LYS A CA 1
ATOM 3935 C C . LYS A 1 493 ? -15.285 7.193 22.861 1.00 76.06 493 LYS A C 1
ATOM 3937 O O . LYS A 1 493 ? -15.791 6.425 23.676 1.00 76.06 493 LYS A O 1
ATOM 3942 N N . GLY A 1 494 ? -15.884 7.551 21.720 1.00 78.75 494 GLY A N 1
ATOM 3943 C CA . GLY A 1 494 ? -17.272 7.245 21.331 1.00 78.75 494 GLY A CA 1
ATOM 3944 C C . GLY A 1 494 ? -17.793 5.863 21.745 1.00 78.75 494 GLY A C 1
ATOM 3945 O O . GLY A 1 494 ? -18.767 5.779 22.493 1.00 78.75 494 GLY A O 1
ATOM 3946 N N . TYR A 1 495 ? -17.125 4.768 21.361 1.00 84.19 495 TYR A N 1
ATOM 3947 C CA . TYR A 1 495 ? -17.597 3.418 21.717 1.00 84.19 495 TYR A CA 1
ATOM 3948 C C . TYR A 1 495 ? -17.708 3.161 23.222 1.00 84.19 495 TYR A C 1
ATOM 3950 O O . TYR A 1 495 ? -18.628 2.472 23.655 1.00 84.19 495 TYR A O 1
ATOM 3958 N N . TRP A 1 496 ? -16.848 3.756 24.052 1.00 88.75 496 TRP A N 1
ATOM 3959 C CA . TRP A 1 496 ? -16.920 3.565 25.505 1.00 88.75 496 TRP A CA 1
ATOM 3960 C C . TRP A 1 496 ? -18.169 4.191 26.131 1.00 88.75 496 TRP A C 1
ATOM 3962 O O . TRP A 1 496 ? -18.470 3.917 27.291 1.00 88.75 496 TRP A O 1
ATOM 3972 N N . GLN A 1 497 ? -18.915 4.991 25.371 1.00 87.19 497 GLN A N 1
ATOM 3973 C CA . GLN A 1 497 ? -20.183 5.554 25.810 1.00 87.19 497 GLN A CA 1
ATOM 3974 C C . GLN A 1 497 ? -21.354 4.578 25.638 1.00 87.19 497 GLN A C 1
ATOM 3976 O O . GLN A 1 497 ? -22.397 4.775 26.263 1.00 87.19 497 GLN A O 1
ATOM 3981 N N . VAL A 1 498 ? -21.198 3.511 24.841 1.00 88.69 498 VAL A N 1
ATOM 3982 C CA . VAL A 1 498 ? -22.246 2.511 24.589 1.00 88.69 498 VAL A CA 1
ATOM 3983 C C . VAL A 1 498 ? -22.142 1.361 25.597 1.00 88.69 498 VAL A C 1
ATOM 3985 O O . VAL A 1 498 ? -21.158 0.620 25.572 1.00 88.69 498 VAL A O 1
ATOM 3988 N N . PRO A 1 499 ? -23.128 1.154 26.486 1.00 93.75 499 PRO A N 1
ATOM 3989 C CA . PRO A 1 499 ? -23.106 0.042 27.435 1.00 93.75 499 PRO A CA 1
ATOM 3990 C C . PRO A 1 499 ? -23.245 -1.331 26.755 1.00 93.75 499 PRO A C 1
ATOM 3992 O O . PRO A 1 499 ? -23.986 -1.495 25.787 1.00 93.75 499 PRO A O 1
ATOM 3995 N N . LEU A 1 500 ? -22.572 -2.347 27.303 1.00 95.69 500 LEU A N 1
ATOM 3996 C CA . LEU A 1 500 ? -22.781 -3.749 26.927 1.00 95.69 500 LEU A CA 1
ATOM 3997 C C . LEU A 1 500 ? -23.949 -4.352 27.714 1.00 95.69 500 LEU A C 1
ATOM 3999 O O . LEU A 1 500 ? -24.064 -4.149 28.929 1.00 95.69 500 LEU A O 1
ATOM 4003 N N . SER A 1 501 ? -24.765 -5.160 27.036 1.00 94.69 501 SER A N 1
ATOM 4004 C CA . SER A 1 501 ? -25.768 -6.016 27.684 1.00 94.69 501 SER A CA 1
ATOM 4005 C C . SER A 1 501 ? -25.111 -7.000 28.661 1.00 94.69 501 SER A C 1
ATOM 4007 O O . SER A 1 501 ? -23.942 -7.368 28.507 1.00 94.69 501 SER A O 1
ATOM 4009 N N . LYS A 1 502 ? -25.861 -7.455 29.676 1.00 93.62 502 LYS A N 1
ATOM 4010 C CA . LYS A 1 502 ? -25.344 -8.370 30.715 1.00 93.62 502 LYS A CA 1
ATOM 4011 C C . LYS A 1 502 ? -24.734 -9.647 30.125 1.00 93.62 502 LYS A C 1
ATOM 4013 O O . LYS A 1 502 ? -23.697 -10.083 30.616 1.00 93.62 502 LYS A O 1
ATOM 4018 N N . ASP A 1 503 ? -25.313 -10.168 29.046 1.00 92.62 503 ASP A N 1
ATOM 4019 C CA . ASP A 1 503 ? -24.858 -11.397 28.383 1.00 92.62 503 ASP A CA 1
ATOM 4020 C C . ASP A 1 503 ? -23.662 -11.176 27.446 1.00 92.62 503 ASP A C 1
ATOM 4022 O O . ASP A 1 503 ? -22.901 -12.106 27.170 1.00 92.62 503 ASP A O 1
ATOM 4026 N N . ALA A 1 504 ? -23.461 -9.946 26.961 1.00 94.69 504 ALA A N 1
ATOM 4027 C CA . ALA A 1 504 ? -22.326 -9.607 26.109 1.00 94.69 504 ALA A CA 1
ATOM 4028 C C . ALA A 1 504 ? -21.034 -9.409 26.910 1.00 94.69 504 ALA A C 1
ATOM 4030 O O . ALA A 1 504 ? -19.963 -9.775 26.421 1.00 94.69 504 ALA A O 1
ATOM 4031 N N . LYS A 1 505 ? -21.109 -8.880 28.144 1.00 96.44 505 LYS A N 1
ATOM 4032 C CA . LYS A 1 505 ? -19.909 -8.586 28.955 1.00 96.44 505 LYS A CA 1
ATOM 4033 C C . LYS A 1 505 ? -18.973 -9.791 29.085 1.00 96.44 505 LYS A C 1
ATOM 4035 O O . LYS A 1 505 ? -17.809 -9.643 28.707 1.00 96.44 505 LYS A O 1
ATOM 4040 N N . PRO A 1 506 ? -19.431 -10.994 29.500 1.00 95.69 506 PRO A N 1
ATOM 4041 C CA . PRO A 1 506 ? -18.544 -12.142 29.654 1.00 95.69 506 PRO A CA 1
ATOM 4042 C C . PRO A 1 506 ? -17.828 -12.518 28.356 1.00 95.69 506 PRO A C 1
ATOM 4044 O O . PRO A 1 506 ? -16.683 -12.952 28.413 1.00 95.69 506 PRO A O 1
ATOM 4047 N N . LYS A 1 507 ? -18.451 -12.321 27.187 1.00 95.69 507 LYS A N 1
ATOM 4048 C CA . LYS A 1 507 ? -17.864 -12.667 25.880 1.00 95.69 507 LYS A CA 1
ATOM 4049 C C . LYS A 1 507 ? -16.690 -11.764 25.503 1.00 95.69 507 LYS A C 1
ATOM 4051 O O . LYS A 1 507 ? -15.780 -12.198 24.808 1.00 95.69 507 LYS A O 1
ATOM 4056 N N . THR A 1 508 ? -16.675 -10.537 26.018 1.00 96.50 508 THR A N 1
ATOM 4057 C CA . THR A 1 508 ? -15.589 -9.564 25.811 1.00 96.50 508 THR A CA 1
ATOM 4058 C C . THR A 1 508 ? -14.411 -9.740 26.771 1.00 96.50 508 THR A C 1
ATOM 4060 O O . THR A 1 508 ? -13.521 -8.890 26.814 1.00 96.50 508 THR A O 1
ATOM 4063 N N . ALA A 1 509 ? -14.404 -10.811 27.571 1.00 96.75 509 ALA A N 1
ATOM 4064 C CA . ALA A 1 509 ? -13.377 -11.012 28.576 1.00 96.75 509 ALA A CA 1
ATOM 4065 C C . ALA A 1 509 ? -11.975 -11.174 27.970 1.00 96.75 509 ALA A C 1
ATOM 4067 O O . ALA A 1 509 ? -11.797 -11.730 26.882 1.00 96.75 509 ALA A O 1
ATOM 4068 N N . PHE A 1 510 ? -10.966 -10.696 28.691 1.00 96.06 510 PHE A N 1
ATOM 4069 C CA . PHE A 1 510 ? -9.566 -10.714 28.293 1.00 96.06 510 PHE A CA 1
ATOM 4070 C C . PHE A 1 510 ? -8.649 -10.842 29.504 1.00 96.06 510 PHE A C 1
ATOM 4072 O O . PHE A 1 510 ? -8.967 -10.380 30.600 1.00 96.06 510 PHE A O 1
ATOM 4079 N N . SER A 1 511 ? -7.476 -11.434 29.291 1.00 93.00 511 SER A N 1
ATOM 4080 C CA . SER A 1 511 ? -6.488 -11.626 30.354 1.00 93.00 511 SER A CA 1
ATOM 4081 C C . SER A 1 511 ? -5.249 -10.758 30.136 1.00 93.00 511 SER A C 1
ATOM 4083 O O . SER A 1 511 ? -4.713 -10.671 29.028 1.00 93.00 511 SER A O 1
ATOM 4085 N N . THR A 1 512 ? -4.768 -10.158 31.219 1.00 91.06 512 THR A N 1
ATOM 4086 C CA . THR A 1 512 ? -3.496 -9.434 31.324 1.00 91.06 512 THR A CA 1
ATOM 4087 C C . THR A 1 512 ? -2.573 -10.195 32.285 1.00 91.06 512 THR A C 1
ATOM 4089 O O . THR A 1 512 ? -3.030 -11.094 32.993 1.00 91.06 512 THR A O 1
ATOM 4092 N N . PRO A 1 513 ? -1.272 -9.861 32.367 1.00 85.62 513 PRO A N 1
ATOM 4093 C CA . PRO A 1 513 ? -0.400 -10.428 33.401 1.00 85.62 513 PRO A CA 1
ATOM 4094 C C . PRO A 1 513 ? -0.883 -10.179 34.841 1.00 85.62 513 PRO A C 1
ATOM 4096 O O . PRO A 1 513 ? -0.484 -10.906 35.742 1.00 85.62 513 PRO A O 1
ATOM 4099 N N . SER A 1 514 ? -1.721 -9.160 35.047 1.00 85.81 514 SER A N 1
ATOM 4100 C CA . SER A 1 514 ? -2.237 -8.722 36.345 1.00 85.81 514 SER A CA 1
ATOM 4101 C C . SER A 1 514 ? -3.635 -9.229 36.691 1.00 85.81 514 SER A C 1
ATOM 4103 O O . SER A 1 514 ? -4.061 -9.076 37.832 1.00 85.81 514 SER A O 1
ATOM 4105 N N . GLY A 1 515 ? -4.367 -9.835 35.752 1.00 90.88 515 GLY A N 1
ATOM 4106 C CA . GLY A 1 515 ? -5.712 -10.322 36.043 1.00 90.88 515 GLY A CA 1
ATOM 4107 C C . GLY A 1 515 ? -6.535 -10.705 34.820 1.00 90.88 515 GLY A C 1
ATOM 4108 O O . GLY A 1 515 ? -6.061 -10.702 33.683 1.00 90.88 515 GLY A O 1
ATOM 4109 N N . HIS A 1 516 ? -7.795 -11.047 35.077 1.00 95.81 516 HIS A N 1
ATOM 4110 C CA . HIS A 1 516 ? -8.797 -11.354 34.058 1.00 95.81 516 HIS A CA 1
ATOM 4111 C C . HIS A 1 516 ? -9.957 -10.372 34.179 1.00 95.81 516 HIS A C 1
ATOM 4113 O O . HIS A 1 516 ? -10.501 -10.164 35.265 1.00 95.81 516 HIS A O 1
ATOM 4119 N N . TRP A 1 517 ? -10.321 -9.759 33.061 1.00 97.25 517 TRP A N 1
ATOM 4120 C CA . TRP A 1 517 ? -11.195 -8.591 33.014 1.00 97.25 517 TRP A CA 1
ATOM 4121 C C . TRP A 1 517 ? -12.248 -8.765 31.928 1.00 97.25 517 TRP A C 1
ATOM 4123 O O . TRP A 1 517 ? -12.064 -9.549 31.002 1.00 97.25 517 TRP A O 1
ATOM 4133 N N . GLN A 1 518 ? -13.347 -8.026 32.016 1.00 97.25 518 GLN A N 1
ATOM 4134 C CA . GLN A 1 518 ? -14.363 -7.931 30.968 1.00 97.25 518 GLN A CA 1
ATOM 4135 C C . GLN A 1 518 ? -14.810 -6.489 30.782 1.00 97.25 518 GLN A C 1
ATOM 4137 O O . GLN A 1 518 ? -14.748 -5.688 31.717 1.00 97.25 518 GLN A O 1
ATOM 4142 N N . TYR A 1 519 ? -15.286 -6.157 29.586 1.00 97.06 519 TYR A N 1
ATOM 4143 C CA . TYR A 1 519 ? -15.784 -4.821 29.311 1.00 97.06 519 TYR A CA 1
ATOM 4144 C C . TYR A 1 519 ? -17.199 -4.619 29.862 1.00 97.06 519 TYR A C 1
ATOM 4146 O O . TYR A 1 519 ? -18.046 -5.511 29.831 1.00 97.06 519 TYR A O 1
ATOM 4154 N N . ARG A 1 520 ? -17.466 -3.403 30.349 1.00 95.12 520 ARG A N 1
ATOM 4155 C CA . ARG A 1 520 ? -18.805 -2.906 30.710 1.00 95.12 520 ARG A CA 1
ATOM 4156 C C . ARG A 1 520 ? -19.463 -2.128 29.571 1.00 95.12 520 ARG A C 1
ATOM 4158 O O . ARG A 1 520 ? -20.683 -1.981 29.560 1.00 95.12 520 ARG A O 1
ATOM 4165 N N . VAL A 1 521 ? -18.645 -1.619 28.660 1.00 93.50 521 VAL A N 1
ATOM 4166 C CA . VAL A 1 521 ? -19.002 -0.742 27.542 1.00 93.50 521 VAL A CA 1
ATOM 4167 C C . VAL A 1 521 ? -18.364 -1.271 26.263 1.00 93.50 521 VAL A C 1
ATOM 4169 O O . VAL A 1 521 ? -17.450 -2.084 26.333 1.00 93.50 521 VAL A O 1
ATOM 4172 N N . LEU A 1 522 ? -18.848 -0.852 25.102 1.00 92.06 522 LEU A N 1
ATOM 4173 C CA . LEU A 1 522 ? -18.448 -1.393 23.810 1.00 92.06 522 LEU A CA 1
ATOM 4174 C C . LEU A 1 522 ? -16.939 -1.171 23.552 1.00 92.06 522 LEU A C 1
ATOM 4176 O O . LEU A 1 522 ? -16.490 -0.025 23.465 1.00 92.06 522 LEU A O 1
ATOM 4180 N N . PRO A 1 523 ? -16.130 -2.244 23.441 1.00 91.12 523 PRO A N 1
ATOM 4181 C CA . PRO A 1 523 ? -14.723 -2.121 23.098 1.00 91.12 523 PRO A CA 1
ATOM 4182 C C . PRO A 1 523 ? -14.519 -2.001 21.585 1.00 91.12 523 PRO A C 1
ATOM 4184 O O . PRO A 1 523 ? -15.334 -2.447 20.775 1.00 91.12 523 PRO A O 1
ATOM 4187 N N . PHE A 1 524 ? -13.363 -1.463 21.200 1.00 86.25 524 PHE A N 1
ATOM 4188 C CA . PHE A 1 524 ? -12.914 -1.470 19.810 1.00 86.25 524 PHE A CA 1
ATOM 4189 C C . PHE A 1 524 ? -12.649 -2.907 19.331 1.00 86.25 524 PHE A C 1
ATOM 4191 O O . PHE A 1 524 ? -12.126 -3.734 20.078 1.00 86.25 524 PHE A O 1
ATOM 4198 N N . GLY A 1 525 ? -12.944 -3.184 18.058 1.00 86.25 525 GLY A N 1
ATOM 4199 C CA . GLY A 1 525 ? -12.572 -4.437 17.388 1.00 86.25 525 GLY A CA 1
ATOM 4200 C C . GLY A 1 525 ? -13.657 -5.516 17.328 1.00 86.25 525 GLY A C 1
ATOM 4201 O O . GLY A 1 525 ? -13.439 -6.533 16.670 1.00 86.25 525 GLY A O 1
ATOM 4202 N N . LEU A 1 526 ? -14.823 -5.308 17.948 1.00 89.06 526 LEU A N 1
ATOM 4203 C CA . LEU A 1 526 ? -16.001 -6.155 17.716 1.00 89.06 526 LEU A CA 1
ATOM 4204 C C . LEU A 1 526 ? -16.626 -5.822 16.358 1.00 89.06 526 LEU A C 1
ATOM 4206 O O . LEU A 1 526 ? -16.837 -4.649 16.049 1.00 89.06 526 LEU A O 1
ATOM 4210 N N . HIS A 1 527 ? -16.973 -6.830 15.552 1.00 84.00 527 HIS A N 1
ATOM 4211 C CA . HIS A 1 527 ? -17.515 -6.574 14.206 1.00 84.00 527 HIS A CA 1
ATOM 4212 C C . HIS A 1 527 ? -18.875 -5.867 14.208 1.00 84.00 527 HIS A C 1
ATOM 4214 O O . HIS A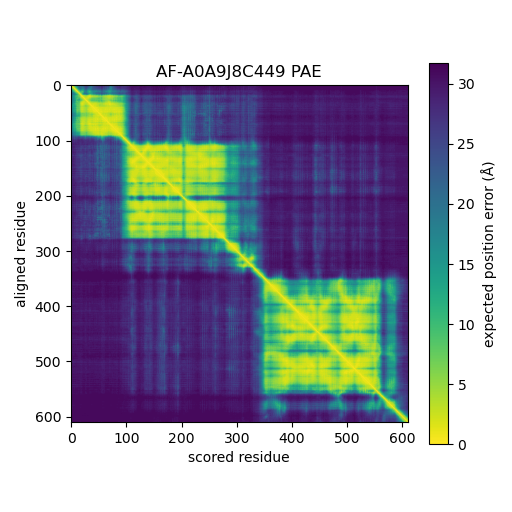 1 527 ? -19.194 -5.177 13.249 1.00 84.00 527 HIS A O 1
ATOM 4220 N N . GLY A 1 528 ? -19.675 -6.023 15.268 1.00 84.75 528 GLY A N 1
ATOM 4221 C CA . GLY A 1 528 ? -20.994 -5.390 15.400 1.00 84.75 528 GLY A CA 1
ATOM 4222 C C . GLY A 1 528 ? -20.946 -3.992 16.026 1.00 84.75 528 GLY A C 1
ATOM 4223 O O . GLY A 1 528 ? -21.986 -3.339 16.159 1.00 84.75 528 GLY A O 1
ATOM 4224 N N . ALA A 1 529 ? -19.758 -3.529 16.434 1.00 88.19 529 ALA A N 1
ATOM 4225 C CA . ALA A 1 529 ? -19.583 -2.217 17.048 1.00 88.19 529 ALA A CA 1
ATOM 4226 C C . ALA A 1 529 ? -19.992 -1.070 16.104 1.00 88.19 529 ALA A C 1
ATOM 4228 O O . ALA A 1 529 ? -20.810 -0.251 16.532 1.00 88.19 529 ALA A O 1
ATOM 4229 N N . PRO A 1 530 ? -19.551 -1.031 14.824 1.00 85.56 530 PRO A N 1
ATOM 4230 C CA . PRO A 1 530 ? -19.923 0.052 13.911 1.00 85.56 530 PRO A CA 1
ATOM 4231 C C . PRO A 1 530 ? -21.431 0.111 13.656 1.00 85.56 530 PRO A C 1
ATOM 4233 O O . PRO A 1 530 ? -22.015 1.186 13.700 1.00 85.56 530 PRO A O 1
ATOM 4236 N N . ALA A 1 531 ? -22.083 -1.043 13.480 1.00 87.94 531 ALA A N 1
ATOM 4237 C CA . ALA A 1 531 ? -23.529 -1.135 13.272 1.00 87.94 531 ALA A CA 1
ATOM 4238 C C . ALA A 1 531 ? -24.325 -0.583 14.466 1.00 87.94 531 ALA A C 1
ATOM 4240 O O . ALA A 1 531 ? -25.283 0.173 14.304 1.00 87.94 531 ALA A O 1
ATOM 4241 N N . THR A 1 532 ? -23.908 -0.928 15.687 1.00 88.06 532 THR A N 1
ATOM 4242 C CA . THR A 1 532 ? -24.553 -0.423 16.909 1.00 88.06 532 THR A CA 1
ATOM 4243 C C . THR A 1 532 ? -24.338 1.074 17.081 1.00 88.06 532 THR A C 1
ATOM 4245 O O . THR A 1 532 ? -25.264 1.783 17.472 1.00 88.06 532 THR A O 1
ATOM 4248 N N . PHE A 1 533 ? -23.139 1.559 16.765 1.00 85.69 533 PHE A N 1
ATOM 4249 C CA . PHE A 1 533 ? -22.816 2.974 16.868 1.00 85.69 533 PHE A CA 1
ATOM 4250 C C . PHE A 1 533 ? -23.545 3.811 15.809 1.00 85.69 533 PHE A C 1
ATOM 4252 O O . PHE A 1 533 ? -24.128 4.839 16.141 1.00 85.69 533 PHE A O 1
ATOM 4259 N N . GLN A 1 534 ? -23.628 3.332 14.565 1.00 85.12 534 GLN A N 1
ATOM 4260 C CA . GLN A 1 534 ? -24.404 3.994 13.517 1.00 85.12 534 GLN A CA 1
ATOM 4261 C C . GLN A 1 534 ? -25.896 4.039 13.870 1.00 85.12 534 GLN A C 1
ATOM 4263 O O . GLN A 1 534 ? -26.515 5.088 13.727 1.00 85.12 534 GLN A O 1
ATOM 4268 N N . ARG A 1 535 ? -26.470 2.957 14.422 1.00 87.25 535 ARG A N 1
ATOM 4269 C CA . ARG A 1 535 ? -27.848 2.972 14.951 1.00 87.25 535 ARG A CA 1
ATOM 4270 C C . ARG A 1 535 ? -28.063 4.050 16.001 1.00 87.25 535 ARG A C 1
ATOM 4272 O O . ARG A 1 535 ? -29.089 4.724 15.977 1.00 87.25 535 ARG A O 1
ATOM 4279 N N . LEU A 1 536 ? -27.119 4.192 16.931 1.00 85.19 536 LEU A N 1
ATOM 4280 C CA . LEU A 1 536 ? -27.178 5.234 17.950 1.00 85.19 536 LEU A CA 1
ATOM 4281 C C . LEU A 1 536 ? -27.214 6.619 17.299 1.00 85.19 536 LEU A C 1
ATOM 4283 O O . LEU A 1 536 ? -28.095 7.416 17.620 1.00 85.19 536 LEU A O 1
ATOM 4287 N N . MET A 1 537 ? -26.302 6.879 16.361 1.00 82.06 537 MET A N 1
ATOM 4288 C CA . MET A 1 537 ? -26.236 8.166 15.674 1.00 82.06 537 MET A CA 1
ATOM 4289 C C . MET A 1 537 ? -27.477 8.451 14.840 1.00 82.06 537 MET A C 1
ATOM 4291 O O . MET A 1 537 ? -27.998 9.560 14.896 1.00 82.06 537 MET A O 1
ATOM 4295 N N . ASP A 1 538 ? -28.014 7.459 14.136 1.00 82.38 538 ASP A N 1
ATOM 4296 C CA . ASP A 1 538 ? -29.237 7.626 13.355 1.00 82.38 538 ASP A CA 1
ATOM 4297 C C . ASP A 1 538 ? -30.433 7.977 14.248 1.00 82.38 538 ASP A C 1
ATOM 4299 O O . ASP A 1 538 ? -31.266 8.792 13.858 1.00 82.38 538 ASP A O 1
ATOM 4303 N N . VAL A 1 539 ? -30.530 7.395 15.450 1.00 82.56 539 VAL A N 1
ATOM 4304 C CA . VAL A 1 539 ? -31.588 7.725 16.420 1.00 82.56 539 VAL A CA 1
ATOM 4305 C C . VAL A 1 539 ? -31.410 9.142 16.964 1.00 82.56 539 VAL A C 1
ATOM 4307 O O . VAL A 1 539 ? -32.379 9.902 16.986 1.00 82.56 539 VAL A O 1
ATOM 4310 N N . LEU A 1 540 ? -30.189 9.510 17.360 1.00 78.19 540 LEU A N 1
ATOM 4311 C CA . LEU A 1 540 ? -29.882 10.829 17.925 1.00 78.19 540 LEU A CA 1
ATOM 4312 C C . LEU A 1 540 ? -30.038 11.954 16.893 1.00 78.19 540 LEU A C 1
ATOM 4314 O O . LEU A 1 540 ? -30.567 13.019 17.206 1.00 78.19 540 LEU A O 1
ATOM 4318 N N . LEU A 1 541 ? -29.624 11.715 15.649 1.00 77.88 541 LEU A N 1
ATOM 4319 C CA . LEU A 1 541 ? -29.648 12.709 14.579 1.00 77.88 541 LEU A CA 1
ATOM 4320 C C . LEU A 1 541 ? -30.947 12.707 13.774 1.00 77.88 541 LEU A C 1
ATOM 4322 O O . LEU A 1 541 ? -31.143 13.627 12.983 1.00 77.88 541 LEU A O 1
ATOM 4326 N N . ARG A 1 542 ? -31.862 11.745 13.972 1.00 77.69 542 ARG A N 1
ATOM 4327 C CA . ARG A 1 542 ? -33.154 11.682 13.259 1.00 77.69 542 ARG A CA 1
ATOM 4328 C C . ARG A 1 542 ? -33.908 13.023 13.235 1.00 77.69 542 ARG A C 1
ATOM 4330 O O . ARG A 1 542 ? -34.347 13.409 12.151 1.00 77.69 542 ARG A O 1
ATOM 4337 N N . PRO A 1 543 ? -34.037 13.773 14.350 1.00 72.75 543 PRO A N 1
ATOM 4338 C CA . PRO A 1 543 ? -34.712 15.077 14.346 1.00 72.75 543 PRO A CA 1
ATOM 4339 C C . PRO A 1 543 ? -33.955 16.162 13.561 1.00 72.75 543 PRO A C 1
ATOM 4341 O O . PRO A 1 543 ? -34.537 17.172 13.171 1.00 72.75 543 PRO A O 1
ATOM 4344 N N . HIS A 1 544 ? -32.661 15.954 13.321 1.00 73.38 544 HIS A N 1
ATOM 4345 C CA . HIS A 1 544 ? -31.724 16.929 12.765 1.00 73.38 544 HIS A CA 1
ATOM 4346 C C . HIS A 1 544 ? -31.178 16.524 11.393 1.00 73.38 544 HIS A C 1
ATOM 4348 O O . HIS A 1 544 ? -30.325 17.221 10.847 1.00 73.38 544 HIS A O 1
ATOM 4354 N N . MET A 1 545 ? -31.697 15.451 10.783 1.00 71.12 545 MET A N 1
ATOM 4355 C CA . MET A 1 545 ? -31.209 14.942 9.499 1.00 71.12 545 MET A CA 1
ATOM 4356 C C . MET A 1 545 ? -31.203 16.011 8.403 1.00 71.12 545 MET A C 1
ATOM 4358 O O . MET A 1 545 ? -30.390 15.943 7.498 1.00 71.12 545 MET A O 1
ATOM 4362 N N . ALA A 1 546 ? -32.044 17.041 8.454 1.00 68.25 546 ALA A N 1
ATOM 4363 C CA . ALA A 1 546 ? -32.003 18.111 7.454 1.00 68.25 546 ALA A CA 1
ATOM 4364 C C . ALA A 1 546 ? -30.642 18.843 7.361 1.00 68.25 546 ALA A C 1
ATOM 4366 O O . ALA A 1 546 ? -30.358 19.425 6.317 1.00 68.25 546 ALA A O 1
ATOM 4367 N N . TYR A 1 547 ? -29.828 18.826 8.423 1.00 68.31 547 TYR A N 1
ATOM 4368 C CA . TYR A 1 547 ? -28.565 19.573 8.522 1.00 68.31 547 TYR A CA 1
ATOM 4369 C C . TYR A 1 547 ? -27.477 18.866 9.355 1.00 68.31 547 TYR A C 1
ATOM 4371 O O . TYR A 1 547 ? -26.441 19.456 9.646 1.00 68.31 547 TYR A O 1
ATOM 4379 N N . ALA A 1 548 ? -27.686 17.612 9.757 1.00 68.19 548 ALA A N 1
ATOM 4380 C CA . ALA A 1 548 ? -26.717 16.807 10.492 1.00 68.19 548 ALA A CA 1
ATOM 4381 C C . ALA A 1 548 ? -26.658 15.391 9.916 1.00 68.19 548 ALA A C 1
ATOM 4383 O O . ALA A 1 548 ? -27.678 14.827 9.501 1.00 68.19 548 ALA A O 1
ATOM 4384 N N . ALA A 1 549 ? -25.461 14.823 9.881 1.00 69.00 549 ALA A N 1
ATOM 4385 C CA . ALA A 1 549 ? -25.231 13.439 9.515 1.00 69.00 549 ALA A CA 1
ATOM 4386 C C . ALA A 1 549 ? -24.037 12.885 10.298 1.00 69.00 549 ALA A C 1
ATOM 4388 O O . ALA A 1 549 ? -23.178 13.637 10.738 1.00 69.00 549 ALA A O 1
ATOM 4389 N N . ALA A 1 550 ? -23.984 11.571 10.475 1.00 70.38 550 ALA A N 1
ATOM 4390 C CA . ALA A 1 550 ? -22.851 10.911 11.106 1.00 70.38 550 ALA A CA 1
ATOM 4391 C C . ALA A 1 550 ? -22.429 9.701 10.289 1.00 70.38 550 ALA A C 1
ATOM 4393 O O . ALA A 1 550 ? -23.273 8.991 9.727 1.00 70.38 550 ALA A O 1
ATOM 4394 N N . TYR A 1 551 ? -21.126 9.460 10.283 1.00 71.44 551 TYR A N 1
ATOM 4395 C CA . TYR A 1 551 ? -20.517 8.252 9.769 1.00 71.44 551 TYR A CA 1
ATOM 4396 C C . TYR A 1 551 ? -19.654 7.640 10.870 1.00 71.44 551 TYR A C 1
ATOM 4398 O O . TYR A 1 551 ? -18.530 8.072 11.113 1.00 71.44 551 TYR A O 1
ATOM 4406 N N . ILE A 1 552 ? -20.175 6.606 11.533 1.00 70.12 552 ILE A N 1
ATOM 4407 C CA . ILE A 1 552 ? -19.510 5.976 12.682 1.00 70.12 552 ILE A CA 1
ATOM 4408 C C . ILE A 1 552 ? -19.143 7.046 13.731 1.00 70.12 552 ILE A C 1
ATOM 4410 O O . ILE A 1 552 ? -20.051 7.645 14.299 1.00 70.12 552 ILE A O 1
ATOM 4414 N N . ASP A 1 553 ? -17.850 7.263 13.990 1.00 60.22 553 ASP A N 1
ATOM 4415 C CA . ASP A 1 553 ? -17.319 8.128 15.044 1.00 60.22 553 ASP A CA 1
ATOM 4416 C C . ASP A 1 553 ? -17.238 9.607 14.619 1.00 60.22 553 ASP A C 1
ATOM 4418 O O . ASP A 1 553 ? -17.092 10.463 15.491 1.00 60.22 553 ASP A O 1
ATOM 4422 N N . ASP A 1 554 ? -17.397 9.902 13.322 1.00 57.56 554 ASP A N 1
ATOM 4423 C CA . ASP A 1 554 ? -17.342 11.256 12.766 1.00 57.56 554 ASP A CA 1
ATOM 4424 C C . ASP A 1 554 ? -18.767 11.827 12.638 1.00 57.56 554 ASP A C 1
ATOM 4426 O O . ASP A 1 554 ? -19.608 11.290 11.901 1.00 57.56 554 ASP A O 1
ATOM 4430 N N . VAL A 1 555 ? -19.064 12.911 13.366 1.00 56.78 555 VAL A N 1
ATOM 4431 C CA . VAL A 1 555 ? -20.360 13.608 13.296 1.00 56.78 555 VAL A CA 1
ATOM 4432 C C . VAL A 1 555 ? -20.201 14.946 12.575 1.00 56.78 555 VAL A C 1
ATOM 4434 O O . VAL A 1 555 ? -19.548 15.862 13.076 1.00 56.78 555 VAL A O 1
ATOM 4437 N N . ASP A 1 556 ? -20.879 15.086 11.436 1.00 54.66 556 ASP A N 1
ATOM 4438 C CA . ASP A 1 556 ? -20.822 16.259 10.567 1.00 54.66 556 ASP A CA 1
ATOM 4439 C C . ASP A 1 556 ? -22.132 17.065 10.605 1.00 54.66 556 ASP A C 1
ATOM 4441 O O . ASP A 1 556 ? -23.223 16.582 10.278 1.00 54.66 556 ASP A O 1
ATOM 4445 N N . PHE A 1 557 ? -22.023 18.355 10.913 1.00 52.84 557 PHE A N 1
ATOM 4446 C CA . PHE A 1 557 ? -23.108 19.332 10.817 1.00 52.84 557 PHE A CA 1
ATOM 4447 C C . PHE A 1 557 ? -22.895 20.226 9.597 1.00 52.84 557 PHE A C 1
ATOM 4449 O O . PHE A 1 557 ? -21.803 20.747 9.371 1.00 52.84 557 PHE A O 1
ATOM 4456 N N . HIS A 1 558 ? -23.947 20.431 8.806 1.00 48.53 558 HIS A N 1
ATOM 4457 C CA . HIS A 1 558 ? -23.883 21.163 7.547 1.00 48.53 558 HIS A CA 1
ATOM 4458 C C . HIS A 1 558 ? -25.081 22.089 7.362 1.00 48.53 558 HIS A C 1
ATOM 4460 O O . HIS A 1 558 ? -26.236 21.668 7.376 1.00 48.53 558 HIS A O 1
ATOM 4466 N N . PHE A 1 559 ? -24.810 23.377 7.145 1.00 52.00 559 PHE A N 1
ATOM 4467 C CA . PHE A 1 559 ? -25.853 24.400 7.063 1.00 52.00 559 PHE A CA 1
ATOM 4468 C C . PHE A 1 559 ? -25.959 24.976 5.654 1.00 52.00 559 PHE A C 1
ATOM 4470 O O . PHE A 1 559 ? -24.984 25.476 5.087 1.00 52.00 559 PHE A O 1
ATOM 4477 N N . THR A 1 560 ? -27.178 24.979 5.113 1.00 36.41 560 THR A N 1
ATOM 4478 C CA . THR A 1 560 ? -27.538 25.771 3.931 1.00 36.41 560 THR A CA 1
ATOM 4479 C C . THR A 1 560 ? -28.370 26.960 4.405 1.00 36.41 560 THR A C 1
ATOM 4481 O O . THR A 1 560 ? -29.480 26.775 4.901 1.00 36.41 560 THR A O 1
ATOM 4484 N N . VAL A 1 561 ? -27.864 28.189 4.265 1.00 36.25 561 VAL A N 1
ATOM 4485 C CA . VAL A 1 561 ? -28.695 29.384 4.478 1.00 36.25 561 VAL A CA 1
ATOM 4486 C C . VAL A 1 561 ? -29.719 29.422 3.344 1.00 36.25 561 VAL A C 1
ATOM 4488 O O . VAL A 1 561 ? -29.387 29.801 2.221 1.00 36.25 561 VAL A O 1
ATOM 4491 N N . GLN A 1 562 ? -30.964 29.014 3.603 1.00 29.95 562 GLN A N 1
ATOM 4492 C CA . GLN A 1 562 ? -32.056 29.341 2.691 1.00 29.95 562 GLN A CA 1
ATOM 4493 C C . GLN A 1 562 ? -32.304 30.844 2.784 1.00 29.95 562 GLN A C 1
ATOM 4495 O O . GLN A 1 562 ? -32.877 31.345 3.749 1.00 29.95 562 GLN A O 1
ATOM 4500 N N . HIS A 1 563 ? -31.864 31.565 1.758 1.00 24.84 563 HIS A N 1
ATOM 4501 C CA . HIS A 1 563 ? -32.230 32.953 1.530 1.00 24.84 563 HIS A CA 1
ATOM 4502 C C . HIS A 1 563 ? -33.734 33.005 1.199 1.00 24.84 563 HIS A C 1
ATOM 4504 O O . HIS A 1 563 ? -34.128 33.005 0.036 1.00 24.84 563 HIS A O 1
ATOM 4510 N N . ARG A 1 564 ? -34.609 33.020 2.211 1.00 25.05 564 ARG A N 1
ATOM 4511 C CA . ARG A 1 564 ? -35.931 33.633 2.044 1.00 25.05 564 ARG A CA 1
ATOM 4512 C C . ARG A 1 564 ? -35.764 35.109 2.361 1.00 25.05 564 ARG A C 1
ATOM 4514 O O . ARG A 1 564 ? -35.383 35.480 3.465 1.00 25.05 564 ARG A O 1
ATOM 4521 N N . ALA A 1 565 ? -35.953 35.922 1.328 1.00 27.22 565 ALA A N 1
ATOM 4522 C CA . ALA A 1 565 ? -35.821 37.366 1.363 1.00 27.22 565 ALA A CA 1
ATOM 4523 C C . ALA A 1 565 ? -36.526 37.972 2.591 1.00 27.22 565 ALA A C 1
ATOM 4525 O O . ALA A 1 565 ? -37.713 37.730 2.797 1.00 27.22 565 ALA A O 1
ATOM 4526 N N . GLY A 1 566 ? -35.802 38.784 3.370 1.00 27.98 566 GLY A N 1
ATOM 4527 C CA . GLY A 1 566 ? -36.427 39.840 4.171 1.00 27.98 566 GLY A CA 1
ATOM 4528 C C . GLY A 1 566 ? -36.138 39.930 5.670 1.00 27.98 566 GLY A C 1
ATOM 4529 O O . GLY A 1 566 ? -36.641 40.872 6.271 1.00 27.98 566 GLY A O 1
ATOM 4530 N N . THR A 1 567 ? -35.345 39.063 6.311 1.00 27.39 567 THR A N 1
ATOM 4531 C CA . THR A 1 567 ? -35.018 39.253 7.742 1.00 27.39 567 THR A CA 1
ATOM 4532 C C . THR A 1 567 ? -33.543 39.001 8.054 1.00 27.39 567 THR A C 1
ATOM 4534 O O . THR A 1 567 ? -32.994 37.936 7.788 1.00 27.39 567 THR A O 1
ATOM 4537 N N . ALA A 1 568 ? -32.895 39.991 8.671 1.00 28.19 568 ALA A N 1
ATOM 4538 C CA . ALA A 1 568 ? -31.496 39.977 9.111 1.00 28.19 568 ALA A CA 1
ATOM 4539 C C . ALA A 1 568 ? -31.214 39.030 10.307 1.00 28.19 568 ALA A C 1
ATOM 4541 O O . ALA A 1 568 ? -30.284 39.264 11.067 1.00 28.19 568 ALA A O 1
ATOM 4542 N N . ASN A 1 569 ? -31.999 37.958 10.473 1.00 31.12 569 ASN A N 1
ATOM 4543 C CA . ASN A 1 569 ? -31.964 37.059 11.636 1.00 31.12 569 ASN A CA 1
ATOM 4544 C C . ASN A 1 569 ? -31.600 35.597 11.306 1.00 31.12 569 ASN A C 1
ATOM 4546 O O . ASN A 1 569 ? -31.692 34.736 12.174 1.00 31.12 569 ASN A O 1
ATOM 4550 N N . ALA A 1 570 ? -31.167 35.285 10.081 1.00 32.47 570 ALA A N 1
ATOM 4551 C CA . ALA A 1 570 ? -30.871 33.902 9.682 1.00 32.47 570 ALA A CA 1
ATOM 4552 C C . ALA A 1 570 ? -29.569 33.319 10.285 1.00 32.47 570 ALA A C 1
ATOM 4554 O O . ALA A 1 570 ? -29.446 32.099 10.369 1.00 32.47 570 ALA A O 1
ATOM 4555 N N . ASN A 1 571 ? -28.618 34.156 10.726 1.00 32.25 571 ASN A N 1
ATOM 4556 C CA . ASN A 1 571 ? -27.365 33.686 11.344 1.00 32.25 571 ASN A CA 1
ATOM 4557 C C . ASN A 1 571 ? -27.581 33.169 12.779 1.00 32.25 571 ASN A C 1
ATOM 4559 O O . ASN A 1 571 ? -27.092 32.094 13.119 1.00 32.25 571 ASN A O 1
ATOM 4563 N N . ALA A 1 572 ? -28.423 33.853 13.563 1.00 33.12 572 ALA A N 1
ATOM 4564 C CA . ALA A 1 572 ? -28.771 33.450 14.929 1.00 33.12 572 ALA A CA 1
ATOM 4565 C C . ALA A 1 572 ? -29.539 32.111 14.987 1.00 33.12 572 ALA A C 1
ATOM 4567 O O . ALA A 1 572 ? -29.504 31.403 15.993 1.00 33.12 572 ALA A O 1
ATOM 4568 N N . ASP A 1 573 ? -30.212 31.744 13.893 1.00 38.88 573 ASP A N 1
ATOM 4569 C CA . ASP A 1 573 ? -31.070 30.561 13.808 1.00 38.88 573 ASP A CA 1
ATOM 4570 C C . ASP A 1 573 ? -30.291 29.272 13.481 1.00 38.88 573 ASP A C 1
ATOM 4572 O O . ASP A 1 573 ? -30.750 28.179 13.788 1.00 38.88 573 ASP A O 1
ATOM 4576 N N . GLY A 1 574 ? -29.099 29.365 12.876 1.00 37.72 574 GLY A N 1
ATOM 4577 C CA . GLY A 1 574 ? -28.240 28.201 12.599 1.00 37.72 574 GLY A CA 1
ATOM 4578 C C . GLY A 1 574 ? -27.465 27.723 13.830 1.00 37.72 574 GLY A C 1
ATOM 4579 O O . GLY A 1 574 ? -27.362 26.524 14.082 1.00 37.72 574 GLY A O 1
ATOM 4580 N N . LEU A 1 575 ? -26.978 28.670 14.634 1.00 40.12 575 LEU A N 1
ATOM 4581 C CA . LEU A 1 575 ? -26.194 28.408 15.844 1.00 40.12 575 LEU A CA 1
ATOM 4582 C C . LEU A 1 575 ? -27.079 27.990 17.033 1.00 40.12 575 LEU A C 1
ATOM 4584 O O . LEU A 1 575 ? -26.705 27.090 17.783 1.00 40.12 575 LEU A O 1
ATOM 4588 N N . SER A 1 576 ? -28.305 28.518 17.152 1.00 40.91 576 SER A N 1
ATOM 4589 C CA . SER A 1 576 ? -29.289 28.024 18.135 1.00 40.91 576 SER A CA 1
ATOM 4590 C C . SER A 1 576 ? -29.685 26.556 17.889 1.00 40.91 576 SER A C 1
ATOM 4592 O O . SER A 1 576 ? -29.903 25.793 18.832 1.00 40.91 576 SER A O 1
ATOM 4594 N N . ARG A 1 577 ? -29.712 26.123 16.620 1.00 48.84 577 ARG A N 1
ATOM 4595 C CA . ARG A 1 577 ? -30.014 24.741 16.201 1.00 48.84 577 ARG A CA 1
ATOM 4596 C C . ARG A 1 577 ? -28.871 23.763 16.461 1.00 48.84 577 ARG A C 1
ATOM 4598 O O . ARG A 1 577 ? -29.145 22.591 16.716 1.00 48.84 577 ARG A O 1
ATOM 4605 N N . ILE A 1 578 ? -27.624 24.235 16.433 1.00 43.81 578 ILE A N 1
ATOM 4606 C CA . ILE A 1 578 ? -26.461 23.491 16.938 1.00 43.81 578 ILE A CA 1
ATOM 4607 C C . ILE A 1 578 ? -26.621 23.256 18.446 1.00 43.81 578 ILE A C 1
ATOM 4609 O O . ILE A 1 578 ? -26.474 22.129 18.908 1.00 43.81 578 ILE A O 1
ATOM 4613 N N . GLY A 1 579 ? -27.036 24.283 19.193 1.00 40.38 579 GLY A N 1
ATOM 4614 C CA . GLY A 1 579 ? -27.361 24.166 20.617 1.00 40.38 579 GLY A CA 1
ATOM 4615 C C . GLY A 1 579 ? -28.459 23.141 20.932 1.00 40.38 579 GLY A C 1
ATOM 4616 O O . GLY A 1 579 ? -28.342 22.371 21.882 1.00 40.38 579 GLY A O 1
ATOM 4617 N N . ALA A 1 580 ? -29.501 23.061 20.098 1.00 43.62 580 ALA A N 1
ATOM 4618 C CA . ALA A 1 580 ? -30.543 22.036 20.226 1.00 43.62 580 ALA A CA 1
ATOM 4619 C C . ALA A 1 580 ? -30.022 20.609 19.951 1.00 43.62 580 ALA A C 1
ATOM 4621 O O . ALA A 1 580 ? -30.425 19.671 20.639 1.00 43.62 580 ALA A O 1
ATOM 4622 N N . ALA A 1 581 ? -29.103 20.444 18.992 1.00 43.91 581 ALA A N 1
ATOM 4623 C CA . ALA A 1 581 ? -28.438 19.165 18.740 1.00 43.91 581 ALA A CA 1
ATOM 4624 C C . ALA A 1 581 ? -27.489 18.772 19.890 1.00 43.91 581 ALA A C 1
ATOM 4626 O O . ALA A 1 581 ? -27.447 17.608 20.281 1.00 43.91 581 ALA A O 1
ATOM 4627 N N . PHE A 1 582 ? -26.795 19.745 20.490 1.00 41.75 582 PHE A N 1
ATOM 4628 C CA . PHE A 1 582 ? -25.962 19.547 21.680 1.00 41.75 582 PHE A CA 1
ATOM 4629 C C . PHE A 1 582 ? -26.777 19.146 22.922 1.00 41.75 582 PHE A C 1
ATOM 4631 O O . PHE A 1 582 ? -26.365 18.243 23.648 1.00 41.75 582 PHE A O 1
ATOM 4638 N N . ALA A 1 583 ? -27.962 19.730 23.135 1.00 40.38 583 ALA A N 1
ATOM 4639 C CA . ALA A 1 583 ? -28.872 19.334 24.217 1.00 40.38 583 ALA A CA 1
ATOM 4640 C C . ALA A 1 583 ? -29.443 17.910 24.029 1.00 40.38 583 ALA A C 1
ATOM 4642 O O . ALA A 1 583 ? -29.629 17.170 24.994 1.00 40.38 583 ALA A O 1
ATOM 4643 N N . GLY A 1 584 ? -29.669 17.486 22.780 1.00 41.75 584 GLY A N 1
ATOM 4644 C CA . GLY A 1 584 ? -30.074 16.112 22.459 1.00 41.75 584 GLY A CA 1
ATOM 4645 C C . GLY A 1 584 ? -29.000 15.058 22.769 1.00 41.75 584 GLY A C 1
ATOM 4646 O O . GLY A 1 584 ? -29.339 13.915 23.073 1.00 41.75 584 GLY A O 1
ATOM 4647 N N . LEU A 1 585 ? -27.717 15.439 22.739 1.00 39.66 585 LEU A N 1
ATOM 4648 C CA . LEU A 1 585 ? -26.577 14.559 23.034 1.00 39.66 585 LEU A CA 1
ATOM 4649 C C . LEU A 1 585 ? -26.318 14.377 24.541 1.00 39.66 585 LEU A C 1
ATOM 4651 O O . LEU A 1 585 ? -25.774 13.346 24.936 1.00 39.66 585 LEU A O 1
ATOM 4655 N N . SER A 1 586 ? -26.720 15.332 25.387 1.00 38.22 586 SER A N 1
ATOM 4656 C CA . SER A 1 586 ? -26.505 15.288 26.844 1.00 38.22 586 SER A CA 1
ATOM 4657 C C . SER A 1 586 ? -27.674 14.690 27.640 1.00 38.22 586 SER A C 1
ATOM 4659 O O . SER A 1 586 ? -27.532 14.428 28.835 1.00 38.22 586 SER A O 1
ATOM 4661 N N . GLY A 1 587 ? -28.823 14.434 27.003 1.00 38.00 587 GLY A N 1
ATOM 4662 C CA . GLY A 1 587 ? -29.998 13.847 27.658 1.00 38.00 587 GLY A CA 1
ATOM 4663 C C . GLY A 1 587 ? -30.696 14.773 28.664 1.00 38.00 587 GLY A C 1
ATOM 4664 O O . GLY A 1 587 ? -31.534 14.303 29.436 1.00 38.00 587 GLY A O 1
ATOM 4665 N N . SER A 1 588 ? -30.386 16.072 28.674 1.00 33.56 588 SER A N 1
ATOM 4666 C CA . SER A 1 588 ? -31.074 17.057 29.509 1.00 33.56 588 SER A CA 1
ATOM 4667 C C . SER A 1 588 ? -32.347 17.564 28.816 1.00 33.56 588 SER A C 1
ATOM 4669 O O . SER A 1 588 ? -32.352 17.982 27.660 1.00 33.56 588 SER A O 1
ATOM 4671 N N . THR A 1 589 ? -33.481 17.491 29.518 1.00 26.58 589 THR A N 1
ATOM 4672 C CA . THR A 1 589 ? -34.782 17.966 29.018 1.00 26.58 589 THR A CA 1
ATOM 4673 C C . THR A 1 589 ? -34.768 19.480 28.766 1.00 26.58 589 THR A C 1
ATOM 4675 O O . THR A 1 589 ? -34.305 20.222 29.635 1.00 26.58 589 THR A O 1
ATOM 4678 N N . PRO A 1 590 ? -35.328 19.976 27.646 1.00 29.91 590 PRO A N 1
ATOM 4679 C CA . PRO A 1 590 ? -35.335 21.403 27.347 1.00 29.91 590 PRO A CA 1
ATOM 4680 C C . PRO A 1 590 ? -36.370 22.140 28.208 1.00 29.91 590 PRO A C 1
ATOM 4682 O O . PRO A 1 590 ? -37.568 21.875 28.114 1.00 29.91 590 PRO A O 1
ATOM 4685 N N . HIS A 1 591 ? -35.932 23.118 29.003 1.00 25.52 591 HIS A N 1
ATOM 4686 C CA . HIS A 1 591 ? -36.823 24.182 29.471 1.00 25.52 591 HIS A CA 1
ATOM 4687 C C . HIS A 1 591 ? -36.972 25.230 28.354 1.00 25.52 591 HIS A C 1
ATOM 4689 O O . HIS A 1 591 ? -35.960 25.744 27.872 1.00 25.52 591 HIS A O 1
ATOM 4695 N N . PRO A 1 592 ? -38.198 25.572 27.919 1.00 27.25 592 PRO A N 1
ATOM 4696 C CA . PRO A 1 592 ? -38.396 26.602 26.908 1.00 27.25 592 PRO A CA 1
ATOM 4697 C C . PRO A 1 592 ? -38.152 27.994 27.518 1.00 27.25 592 PRO A C 1
ATOM 4699 O O . PRO A 1 592 ? -38.724 28.299 28.569 1.00 27.25 592 PRO A O 1
ATOM 4702 N N . PRO A 1 593 ? -37.360 28.880 26.887 1.00 26.41 593 PRO A N 1
ATOM 4703 C CA . PRO A 1 593 ? -37.299 30.268 27.315 1.00 26.41 593 PRO A CA 1
ATOM 4704 C C . PRO A 1 593 ? -38.603 30.982 26.936 1.00 26.41 593 PRO A C 1
ATOM 4706 O O . PRO A 1 593 ? -38.974 31.086 25.766 1.00 26.41 593 PRO A O 1
ATOM 4709 N N . HIS A 1 594 ? -39.304 31.483 27.954 1.00 24.17 594 HIS A N 1
ATOM 4710 C CA . HIS A 1 594 ? -40.408 32.425 27.811 1.00 24.17 594 HIS A CA 1
ATOM 4711 C C . HIS A 1 594 ? -39.936 33.682 27.070 1.00 24.17 594 HIS A C 1
ATOM 4713 O O . HIS A 1 594 ? -39.094 34.422 27.575 1.00 24.17 594 HIS A O 1
ATOM 4719 N N . ILE A 1 595 ? -40.525 33.968 25.909 1.00 24.94 595 ILE A N 1
ATOM 4720 C CA . ILE A 1 595 ? -40.404 35.274 25.256 1.00 24.94 595 ILE A CA 1
ATOM 4721 C C . ILE A 1 595 ? -41.749 35.989 25.398 1.00 24.94 595 ILE A C 1
ATOM 4723 O O . ILE A 1 595 ? -42.706 35.704 24.678 1.00 24.94 595 ILE A O 1
ATOM 4727 N N . SER A 1 596 ? -41.821 36.917 26.353 1.00 21.20 596 SER A N 1
ATOM 4728 C CA . SER A 1 596 ? -42.896 37.909 26.444 1.00 21.20 596 SER A CA 1
ATOM 4729 C C . SER A 1 596 ? -42.703 38.995 25.371 1.00 21.20 596 SER A C 1
ATOM 4731 O O . SER A 1 596 ? -41.571 39.421 25.135 1.00 21.20 596 SER A O 1
ATOM 4733 N N . PRO A 1 597 ? -43.774 39.480 24.716 1.00 24.58 597 PRO A N 1
ATOM 4734 C CA . PRO A 1 597 ? -43.661 40.384 23.580 1.00 24.58 597 PRO A CA 1
ATOM 4735 C C . PRO A 1 597 ? -43.581 41.847 24.036 1.00 24.58 597 PRO A C 1
ATOM 4737 O O . PRO A 1 597 ? -44.558 42.413 24.523 1.00 24.58 597 PRO A O 1
ATOM 4740 N N . LEU A 1 598 ? -42.444 42.500 23.794 1.00 22.80 598 LEU A N 1
ATOM 4741 C CA . LEU A 1 598 ? -42.314 43.959 23.844 1.00 22.80 598 LEU A CA 1
ATOM 4742 C C . LEU A 1 598 ? -41.974 44.479 22.445 1.00 22.80 598 LEU A C 1
ATOM 4744 O O . LEU A 1 598 ? -40.815 44.633 22.092 1.00 22.80 598 LEU A O 1
ATOM 4748 N N . PHE A 1 599 ? -43.003 44.663 21.619 1.00 23.39 599 PHE A N 1
ATOM 4749 C CA . PHE A 1 599 ? -43.391 45.958 21.039 1.00 23.39 599 PHE A CA 1
ATOM 4750 C C . PHE A 1 599 ? -44.443 45.757 19.942 1.00 23.39 599 PHE A C 1
ATOM 4752 O O . PHE A 1 599 ? -44.350 44.904 19.062 1.00 23.39 599 PHE A O 1
ATOM 4759 N N . ARG A 1 600 ? -45.504 46.559 20.039 1.00 23.58 600 ARG A N 1
ATOM 4760 C CA . ARG A 1 600 ? -46.740 46.468 19.265 1.00 23.58 600 ARG A CA 1
ATOM 4761 C C . ARG A 1 600 ? -46.752 47.553 18.180 1.00 23.58 600 ARG A C 1
ATOM 4763 O O . ARG A 1 600 ? -46.649 48.726 18.504 1.00 23.58 600 ARG A O 1
ATOM 4770 N N . ARG A 1 601 ? -47.057 47.119 16.947 1.00 23.94 601 ARG A N 1
ATOM 4771 C CA . ARG A 1 601 ? -47.759 47.812 15.834 1.00 23.94 601 ARG A CA 1
ATOM 4772 C C . ARG A 1 601 ? -47.141 49.070 15.190 1.00 23.94 601 ARG A C 1
ATOM 4774 O O . ARG A 1 601 ? -47.107 50.126 15.804 1.00 23.94 601 ARG A O 1
ATOM 4781 N N . ARG A 1 602 ? -47.122 49.051 13.846 1.00 22.56 602 ARG A N 1
ATOM 4782 C CA . ARG A 1 602 ? -48.151 49.745 13.031 1.00 22.56 602 ARG A CA 1
ATOM 4783 C C . ARG A 1 602 ? -48.343 49.108 11.644 1.00 22.56 602 ARG A C 1
ATOM 4785 O O . ARG A 1 602 ? -47.440 48.506 11.089 1.00 22.56 602 ARG A O 1
ATOM 4792 N N . ARG A 1 603 ? -49.597 49.190 11.182 1.00 25.11 603 ARG A N 1
ATOM 4793 C CA . ARG A 1 603 ? -50.204 48.627 9.962 1.00 25.11 603 ARG A CA 1
ATOM 4794 C C . ARG A 1 603 ? -49.901 49.474 8.717 1.00 25.11 603 ARG A C 1
ATOM 4796 O O . ARG A 1 603 ? -49.967 50.689 8.839 1.00 25.11 603 ARG A O 1
ATOM 4803 N N . SER A 1 604 ? -49.834 48.830 7.547 1.00 24.53 604 SER A N 1
ATOM 4804 C CA . SER A 1 604 ? -50.457 49.261 6.267 1.00 24.53 604 SER A CA 1
ATOM 4805 C C . SER A 1 604 ? -50.198 48.171 5.205 1.00 24.53 604 SER A C 1
ATOM 4807 O O . SER A 1 604 ? -49.046 47.889 4.914 1.00 24.53 604 SER A O 1
ATOM 4809 N N . THR A 1 605 ? -51.174 47.310 4.887 1.00 26.80 605 THR A N 1
ATOM 4810 C CA . THR A 1 605 ? -52.102 47.350 3.723 1.00 26.80 605 THR A CA 1
ATOM 4811 C C . THR A 1 605 ? -51.507 46.972 2.357 1.00 26.80 605 THR A C 1
ATOM 4813 O O . THR A 1 605 ? -50.486 47.519 1.969 1.00 26.80 605 THR A O 1
ATOM 4816 N N . LEU A 1 606 ? -52.305 46.164 1.626 1.00 26.97 606 LEU A N 1
ATOM 4817 C CA . LEU A 1 606 ? -52.305 45.789 0.188 1.00 26.97 606 LEU A CA 1
ATOM 4818 C C . LEU A 1 606 ? -51.571 44.469 -0.134 1.00 26.97 606 LEU A C 1
ATOM 4820 O O . LEU A 1 606 ? -50.372 44.370 0.062 1.00 26.97 606 LEU A O 1
ATOM 4824 N N . ARG A 1 607 ? -52.272 43.342 -0.363 1.00 25.20 607 ARG A N 1
ATOM 4825 C CA . ARG A 1 607 ? -53.148 42.896 -1.488 1.00 25.20 607 ARG A CA 1
ATOM 4826 C C . ARG A 1 607 ? -52.382 42.434 -2.739 1.00 25.20 607 ARG A C 1
ATOM 4828 O O . ARG A 1 607 ? -51.696 43.236 -3.351 1.00 25.20 607 ARG A O 1
ATOM 4835 N N . GLY A 1 608 ? -52.720 41.207 -3.164 1.00 25.20 608 GLY A N 1
ATOM 4836 C CA . GLY A 1 608 ? -52.569 40.653 -4.521 1.00 25.20 608 GLY A CA 1
ATOM 4837 C C . GLY A 1 608 ? -51.190 40.045 -4.780 1.00 25.20 608 GLY A C 1
ATOM 4838 O O . GLY A 1 608 ? -50.194 40.652 -4.434 1.00 25.20 608 GLY A O 1
ATOM 4839 N N . GLY A 1 609 ? -51.031 38.860 -5.356 1.00 28.34 609 GLY A N 1
ATOM 4840 C CA . GLY A 1 609 ? -51.944 38.016 -6.115 1.00 28.34 609 GLY A CA 1
ATOM 4841 C C . GLY A 1 609 ? -51.099 37.226 -7.120 1.00 28.34 609 GLY A C 1
ATOM 4842 O O . GLY A 1 609 ? -50.142 37.781 -7.655 1.00 28.34 609 GLY A O 1
ATOM 4843 N N . VAL A 1 610 ? -51.530 35.984 -7.366 1.00 32.56 610 VAL A N 1
ATOM 4844 C CA . VAL A 1 610 ? -50.945 34.923 -8.213 1.00 32.56 610 VAL A CA 1
ATOM 4845 C C . VAL A 1 610 ? -49.810 34.133 -7.569 1.00 32.56 610 VAL A C 1
ATOM 4847 O O . VAL A 1 610 ? -48.709 34.678 -7.365 1.00 32.56 610 VAL A O 1
#

Solvent-accessible surface area (backbone atoms only — not comparable to full-atom values): 36787 Å² total; per-residue (Å²): 142,88,88,86,86,78,87,75,87,62,69,68,54,77,52,103,78,89,48,46,30,35,62,44,81,51,98,92,39,83,40,74,20,40,47,55,55,82,91,49,48,63,60,52,51,40,55,44,24,72,32,78,93,38,61,64,49,58,44,71,59,28,42,53,69,40,61,75,49,41,42,55,93,60,52,66,61,53,40,40,52,49,54,70,66,32,66,70,52,66,72,69,52,82,85,74,73,78,80,70,82,84,72,81,74,84,86,51,75,51,70,40,34,39,30,33,43,52,78,51,65,86,48,70,60,21,79,89,50,30,25,27,29,45,35,39,28,19,64,41,36,60,40,74,48,74,43,74,23,65,56,83,41,34,69,55,53,50,53,52,50,52,59,49,28,76,75,66,47,76,37,52,26,39,37,30,60,84,46,70,39,67,70,29,68,67,37,51,50,49,30,58,75,67,66,28,46,79,42,67,50,56,101,85,42,64,78,79,52,46,63,48,56,51,48,51,54,52,52,53,56,51,48,72,72,73,38,54,95,84,38,37,48,48,75,72,46,43,66,61,54,46,47,59,57,28,69,40,59,37,90,92,74,72,43,23,22,39,29,64,72,68,76,40,80,75,90,48,74,66,52,54,52,48,53,67,72,64,68,61,72,81,79,82,63,49,72,65,56,49,52,48,52,51,50,49,50,53,60,58,54,55,73,35,56,29,67,74,80,47,102,48,32,28,37,30,50,42,91,92,48,102,61,47,64,48,80,42,79,53,85,81,72,80,81,88,72,86,82,70,88,87,77,88,83,83,89,70,93,68,76,88,82,76,90,70,69,85,86,56,50,72,68,56,52,52,53,50,54,52,53,51,64,75,48,50,89,74,72,49,97,61,59,62,75,55,86,87,56,65,46,76,66,53,58,63,88,92,71,78,55,66,51,77,63,60,92,75,58,74,91,50,47,61,60,52,49,54,50,51,52,49,34,45,75,72,55,41,36,45,86,44,88,45,84,24,20,31,22,58,46,78,43,76,43,98,88,71,48,75,40,87,42,50,52,34,64,69,54,43,76,54,32,66,85,59,82,58,83,74,82,56,65,67,63,53,49,62,60,48,70,66,36,81,49,76,48,78,50,79,56,49,63,51,53,57,19,32,32,38,35,83,78,22,19,44,68,58,9,28,48,56,102,88,47,42,32,20,34,45,21,40,61,78,66,49,76,46,45,56,36,52,44,37,53,49,46,51,63,71,34,56,91,40,52,92,38,35,52,66,59,64,71,48,34,41,36,35,42,61,85,76,85,68,88,88,65,102,56,65,69,67,56,57,57,54,50,51,52,53,53,53,39,65,74,70,74,58,81,84,78,81,83,85,82,81,90,88,82,82,86,86,88,83,88,86,83,87,81,136